Protein AF-0000000084337835 (afdb_homodimer)

Solvent-accessible surface area (backbone atoms only — not comparable to full-atom values): 37682 Å² total; per-residue (Å²): 131,84,61,56,32,33,34,30,38,19,63,34,55,51,20,47,22,39,49,50,42,41,34,82,69,55,32,48,40,36,35,29,20,54,42,83,60,75,61,52,47,58,45,57,61,71,24,48,28,51,38,76,46,34,36,86,54,72,58,23,51,28,17,50,45,11,49,53,50,50,51,50,52,24,66,76,59,71,42,74,66,44,80,52,14,34,36,37,47,15,69,47,71,62,50,41,49,28,38,45,39,36,26,70,75,35,39,90,79,44,66,37,41,68,34,47,43,69,57,42,50,71,60,18,72,28,48,32,72,78,66,44,65,21,25,32,38,31,60,74,20,32,37,36,46,26,75,54,42,54,61,49,48,54,52,40,39,29,74,76,60,62,39,42,75,42,55,59,35,38,72,32,44,76,56,79,59,31,40,26,37,58,93,44,71,50,71,32,71,31,36,36,46,20,45,58,72,52,44,42,43,62,36,38,64,58,46,72,71,41,62,57,41,24,34,42,26,47,37,37,28,29,39,48,31,67,93,74,45,70,46,64,30,30,43,30,41,61,57,38,53,78,68,30,65,27,40,67,72,8,84,49,40,65,62,46,48,54,51,41,58,68,76,37,40,69,44,56,72,43,40,42,31,39,37,38,36,67,46,98,81,31,28,31,38,36,33,38,34,41,43,77,42,84,72,72,77,71,66,44,52,38,67,59,56,49,52,46,52,55,56,44,54,67,52,34,44,77,89,43,84,50,69,40,30,43,36,66,32,54,32,24,27,43,71,75,77,49,69,54,40,75,44,74,81,45,92,56,30,36,36,46,42,30,38,41,94,38,43,70,20,33,25,44,20,49,28,37,52,55,51,53,57,54,71,75,98,131,84,61,56,31,31,37,29,37,18,63,37,54,52,20,47,21,39,48,48,41,42,34,81,69,56,30,48,37,37,34,29,20,56,42,85,58,74,62,54,47,58,43,58,59,72,23,51,31,51,36,76,46,33,36,86,55,72,58,23,51,29,16,50,44,12,49,54,50,49,52,50,52,24,64,76,59,70,43,74,66,43,78,52,13,33,35,38,46,16,69,46,72,62,51,44,49,27,37,45,37,36,26,70,74,35,38,90,78,43,66,38,40,67,33,48,44,70,58,41,50,71,61,19,71,28,48,31,70,78,64,44,66,22,24,32,40,33,60,75,20,31,37,37,46,26,72,54,44,54,60,49,50,54,51,41,39,29,73,76,58,62,37,42,75,41,56,60,36,36,71,30,43,75,56,81,60,29,42,28,39,58,93,44,74,49,71,32,72,31,36,36,44,21,45,58,70,56,45,41,44,63,36,39,65,59,46,71,70,41,64,57,41,25,33,42,26,45,38,37,28,29,39,48,31,67,93,76,45,70,44,63,30,31,42,31,41,60,56,38,52,78,68,31,64,26,40,68,74,9,83,50,40,66,60,46,48,54,52,40,55,67,77,36,40,70,43,54,72,42,40,43,31,40,37,37,37,65,45,96,81,29,28,31,37,36,34,38,35,41,44,76,42,85,72,71,77,70,66,44,52,37,66,58,55,49,52,46,52,55,55,44,55,67,52,33,43,76,90,45,83,49,69,40,30,43,35,66,33,53,32,24,26,44,71,75,78,51,67,54,40,75,46,72,80,47,91,55,30,37,34,47,41,30,39,40,94,37,44,70,20,32,25,44,20,49,28,37,53,55,51,53,58,55,72,74,99

Structure (mmCIF, N/CA/C/O backbone):
data_AF-0000000084337835-model_v1
#
loop_
_entity.id
_entity.type
_entity.pdbx_description
1 polymer 'FAD dependent oxidoreductase domain-containing protein'
#
loop_
_atom_site.group_PDB
_atom_site.id
_atom_site.type_symbol
_atom_site.label_atom_id
_atom_site.label_alt_id
_atom_site.label_comp_id
_atom_site.label_asym_id
_atom_site.label_entity_id
_atom_site.label_seq_id
_atom_site.pdbx_PDB_ins_code
_atom_site.Cartn_x
_atom_site.Cartn_y
_atom_site.Cartn_z
_atom_site.occupancy
_atom_site.B_iso_or_equiv
_atom_site.auth_seq_id
_atom_site.auth_comp_id
_atom_site.auth_asym_id
_atom_site.auth_atom_id
_atom_site.pdbx_PDB_model_num
ATOM 1 N N . MET A 1 1 ? -30 13.992 32.469 1 52.72 1 MET A N 1
ATOM 2 C CA . MET A 1 1 ? -30.25 13.82 31.031 1 52.72 1 MET A CA 1
ATOM 3 C C . MET A 1 1 ? -29.188 12.938 30.391 1 52.72 1 MET A C 1
ATOM 5 O O . MET A 1 1 ? -28.016 13.016 30.75 1 52.72 1 MET A O 1
ATOM 9 N N . SER A 1 2 ? -29.484 11.711 29.719 1 74.75 2 SER A N 1
ATOM 10 C CA . SER A 1 2 ? -28.516 10.75 29.219 1 74.75 2 SER A CA 1
ATOM 11 C C . SER A 1 2 ? -27.531 11.414 28.25 1 74.75 2 SER A C 1
ATOM 13 O O . SER A 1 2 ? -27.906 12.328 27.516 1 74.75 2 SER A O 1
ATOM 15 N N . LYS A 1 3 ? -26.25 11.336 28.406 1 89.69 3 LYS A N 1
ATOM 16 C CA . LYS A 1 3 ? -25.219 11.891 27.547 1 89.69 3 LYS A CA 1
ATOM 17 C C . LYS A 1 3 ? -25.484 11.547 26.078 1 89.69 3 LYS A C 1
ATOM 19 O O . LYS A 1 3 ? -25.828 10.406 25.75 1 89.69 3 LYS A O 1
ATOM 24 N N . PRO A 1 4 ? -25.562 12.633 25.297 1 96.12 4 PRO A N 1
ATOM 25 C CA . PRO A 1 4 ? -25.656 12.289 23.875 1 96.12 4 PRO A CA 1
ATOM 26 C C . PRO A 1 4 ? -24.562 11.336 23.422 1 96.12 4 PRO A C 1
ATOM 28 O O . PRO A 1 4 ? -23.438 11.391 23.938 1 96.12 4 PRO A O 1
ATOM 31 N N . SER A 1 5 ? -24.875 10.414 22.578 1 98.38 5 SER A N 1
ATOM 32 C CA . SER A 1 5 ? -23.922 9.406 22.141 1 98.38 5 SER A CA 1
ATOM 33 C C . SER A 1 5 ? -23.562 9.594 20.656 1 98.38 5 SER A C 1
ATOM 35 O O . SER A 1 5 ? -24.375 10.07 19.875 1 98.38 5 SER A O 1
ATOM 37 N N . ALA A 1 6 ? -22.344 9.258 20.312 1 98.69 6 ALA A N 1
ATOM 38 C CA . ALA A 1 6 ? -21.859 9.359 18.922 1 98.69 6 ALA A CA 1
ATOM 39 C C . ALA A 1 6 ? -20.984 8.164 18.562 1 98.69 6 ALA A C 1
ATOM 41 O O . ALA A 1 6 ? -20.203 7.691 19.391 1 98.69 6 ALA A O 1
ATOM 42 N N . ILE A 1 7 ? -21.109 7.656 17.344 1 98.94 7 ILE A N 1
ATOM 43 C CA . ILE A 1 7 ? -20.234 6.648 16.75 1 98.94 7 ILE A CA 1
ATOM 44 C C . ILE A 1 7 ? -19.406 7.273 15.633 1 98.94 7 ILE A C 1
ATOM 46 O O . ILE A 1 7 ? -19.922 8.055 14.828 1 98.94 7 ILE A O 1
ATOM 50 N N . ILE A 1 8 ? -18.188 7.008 15.664 1 98.94 8 ILE A N 1
ATOM 51 C CA . ILE A 1 8 ? -17.266 7.449 14.617 1 98.94 8 ILE A CA 1
ATOM 52 C C . ILE A 1 8 ? -16.672 6.234 13.922 1 98.94 8 ILE A C 1
ATOM 54 O O . ILE A 1 8 ? -16.172 5.312 14.57 1 98.94 8 ILE A O 1
ATOM 58 N N . ILE A 1 9 ? -16.75 6.227 12.602 1 98.5 9 ILE A N 1
ATOM 59 C CA . ILE A 1 9 ? -16.156 5.164 11.797 1 98.5 9 ILE A CA 1
ATOM 60 C C . ILE A 1 9 ? -14.836 5.652 11.195 1 98.5 9 ILE A C 1
ATOM 62 O O . ILE A 1 9 ? -14.836 6.469 10.266 1 98.5 9 ILE A O 1
ATOM 66 N N . GLY A 1 10 ? -13.727 5.121 11.688 1 98.06 10 GLY A N 1
ATOM 67 C CA . GLY A 1 10 ? -12.383 5.539 11.297 1 98.06 10 GLY A CA 1
ATOM 68 C C . GLY A 1 10 ? -11.594 6.156 12.43 1 98.06 10 GLY A C 1
ATOM 69 O O . GLY A 1 10 ? -12.047 7.121 13.055 1 98.06 10 GLY A O 1
ATOM 70 N N . ALA A 1 11 ? -10.391 5.59 12.633 1 98.44 11 ALA A N 1
ATOM 71 C CA . ALA A 1 11 ? -9.547 6.074 13.719 1 98.44 11 ALA A CA 1
ATOM 72 C C . ALA A 1 11 ? -8.312 6.793 13.18 1 98.44 11 ALA A C 1
ATOM 74 O O . ALA A 1 11 ? -7.242 6.746 13.789 1 98.44 11 ALA A O 1
ATOM 75 N N . GLY A 1 12 ? -8.422 7.391 11.992 1 98.06 12 GLY A N 1
ATOM 76 C CA . GLY A 1 12 ? -7.418 8.336 11.523 1 98.06 12 GLY A CA 1
ATOM 77 C C . GLY A 1 12 ? -7.551 9.703 12.156 1 98.06 12 GLY A C 1
ATOM 78 O O . GLY A 1 12 ? -8.336 9.898 13.086 1 98.06 12 GLY A O 1
ATOM 79 N N . ILE A 1 13 ? -6.82 10.609 11.617 1 98.56 13 ILE A N 1
ATOM 80 C CA . ILE A 1 13 ? -6.699 11.914 12.258 1 98.56 13 ILE A CA 1
ATOM 81 C C . ILE A 1 13 ? -8.047 12.625 12.242 1 98.56 13 ILE A C 1
ATOM 83 O O . ILE A 1 13 ? -8.406 13.32 13.195 1 98.56 13 ILE A O 1
ATOM 87 N N . VAL A 1 14 ? -8.828 12.484 11.195 1 98.62 14 VAL A N 1
ATOM 88 C CA . VAL A 1 14 ? -10.141 13.117 11.125 1 98.62 14 VAL A CA 1
ATOM 89 C C . VAL A 1 14 ? -11.07 12.492 12.164 1 98.62 14 VAL A C 1
ATOM 91 O O . VAL A 1 14 ? -11.797 13.203 12.859 1 98.62 14 VAL A O 1
ATOM 94 N N . GLY A 1 15 ? -11.055 11.148 12.258 1 98.81 15 GLY A N 1
ATOM 95 C CA . GLY A 1 15 ? -11.859 10.477 13.273 1 98.81 15 GLY A CA 1
ATOM 96 C C . GLY A 1 15 ? -11.469 10.852 14.688 1 98.81 15 GLY A C 1
ATOM 97 O O . GLY A 1 15 ? -12.328 11.094 15.531 1 98.81 15 GLY A O 1
ATOM 98 N N . LEU A 1 16 ? -10.211 10.883 14.938 1 98.88 16 LEU A N 1
ATOM 99 C CA . LEU A 1 16 ? -9.719 11.242 16.266 1 98.88 16 LEU A CA 1
ATOM 100 C C . LEU A 1 16 ? -10.078 12.68 16.609 1 98.88 16 LEU A C 1
ATOM 102 O O . LEU A 1 16 ? -10.453 12.977 17.75 1 98.88 16 LEU A O 1
ATOM 106 N N . ALA A 1 17 ? -9.914 13.57 15.625 1 98.94 17 ALA A N 1
ATOM 107 C CA . ALA A 1 17 ? -10.289 14.969 15.82 1 98.94 17 ALA A CA 1
ATOM 108 C C . ALA A 1 17 ? -11.781 15.102 16.125 1 98.94 17 ALA A C 1
ATOM 110 O O . ALA A 1 17 ? -12.172 15.867 17.016 1 98.94 17 ALA A O 1
ATOM 111 N N . THR A 1 18 ? -12.586 14.359 15.422 1 98.88 18 THR A N 1
ATOM 112 C CA . THR A 1 18 ? -14.023 14.352 15.664 1 98.88 18 THR A CA 1
ATOM 113 C C . THR A 1 18 ? -14.328 13.812 17.062 1 98.88 18 THR A C 1
ATOM 115 O O . THR A 1 18 ? -15.133 14.398 17.797 1 98.88 18 THR A O 1
ATOM 118 N N . ALA A 1 19 ? -13.695 12.734 17.375 1 98.88 19 ALA A N 1
ATOM 119 C CA . ALA A 1 19 ? -13.875 12.117 18.688 1 98.88 19 ALA A CA 1
ATOM 120 C C . ALA A 1 19 ? -13.555 13.109 19.812 1 98.88 19 ALA A C 1
ATOM 122 O O . ALA A 1 19 ? -14.312 13.242 20.766 1 98.88 19 ALA A O 1
ATOM 123 N N . ARG A 1 20 ? -12.477 13.812 19.703 1 98.88 20 ARG A N 1
ATOM 124 C CA . ARG A 1 20 ? -12.086 14.781 20.719 1 98.88 20 ARG A CA 1
ATOM 125 C C . ARG A 1 20 ? -13.133 15.891 20.859 1 98.88 20 ARG A C 1
ATOM 127 O O . ARG A 1 20 ? -13.523 16.25 21.969 1 98.88 20 ARG A O 1
ATOM 134 N N . ALA A 1 21 ? -13.484 16.469 19.719 1 98.75 21 ALA A N 1
ATOM 135 C CA . ALA A 1 21 ? -14.43 17.578 19.703 1 98.75 21 ALA A CA 1
ATOM 136 C C . ALA A 1 21 ? -15.742 17.188 20.375 1 98.75 21 ALA A C 1
ATOM 138 O O . ALA A 1 21 ? -16.344 18 21.078 1 98.75 21 ALA A O 1
ATOM 139 N N . LEU A 1 22 ? -16.188 15.969 20.172 1 98.62 22 LEU A N 1
ATOM 140 C CA . LEU A 1 22 ? -17.422 15.477 20.766 1 98.62 22 LEU A CA 1
ATOM 141 C C . LEU A 1 22 ? -17.219 15.188 22.25 1 98.62 22 LEU A C 1
ATOM 143 O O . LEU A 1 22 ? -18.047 15.57 23.078 1 98.62 22 LEU A O 1
ATOM 147 N N . ALA A 1 23 ? -16.141 14.547 22.562 1 98.38 23 ALA A N 1
ATOM 148 C CA . ALA A 1 23 ? -15.883 14.094 23.938 1 98.38 23 ALA A CA 1
ATOM 149 C C . ALA A 1 23 ? -15.797 15.273 24.891 1 98.38 23 ALA A C 1
ATOM 151 O O . ALA A 1 23 ? -16.344 15.227 26 1 98.38 23 ALA A O 1
ATOM 152 N N . ILE A 1 24 ? -15.141 16.344 24.516 1 97.31 24 ILE A N 1
ATOM 153 C CA . ILE A 1 24 ? -14.953 17.484 25.406 1 97.31 24 ILE A CA 1
ATOM 154 C C . ILE A 1 24 ? -16.297 18.188 25.641 1 97.31 24 ILE A C 1
ATOM 156 O O . ILE A 1 24 ? -16.422 19 26.562 1 97.31 24 ILE A O 1
ATOM 160 N N . ARG A 1 25 ? -17.25 17.828 24.891 1 97 25 ARG A N 1
ATOM 161 C CA . ARG A 1 25 ? -18.578 18.422 25.016 1 97 25 ARG A CA 1
ATOM 162 C C . ARG A 1 25 ? -19.547 17.453 25.672 1 97 25 ARG A C 1
ATOM 164 O O . ARG A 1 25 ? -20.766 17.625 25.562 1 97 25 ARG A O 1
ATOM 171 N N . GLY A 1 26 ? -19.078 16.344 26.156 1 96.25 26 GLY A N 1
ATOM 172 C CA . GLY A 1 26 ? -19.844 15.484 27.047 1 96.25 26 GLY A CA 1
ATOM 173 C C . GLY A 1 26 ? -20.484 14.305 26.328 1 96.25 26 GLY A C 1
ATOM 174 O O . GLY A 1 26 ? -21.266 13.562 26.922 1 96.25 26 GLY A O 1
ATOM 175 N N . TYR A 1 27 ? -20.172 14.047 25.047 1 97.75 27 TYR A N 1
ATOM 176 C CA . TYR A 1 27 ? -20.719 12.898 24.328 1 97.75 27 TYR A CA 1
ATOM 177 C C . TYR A 1 27 ? -20.094 11.594 24.828 1 97.75 27 TYR A C 1
ATOM 179 O O . TYR A 1 27 ? -18.922 11.562 25.188 1 97.75 27 TYR A O 1
ATOM 187 N N . GLN A 1 28 ? -20.922 10.594 24.875 1 98.5 28 GLN A N 1
ATOM 188 C CA . GLN A 1 28 ? -20.375 9.242 24.891 1 98.5 28 GLN A CA 1
ATOM 189 C C . GLN A 1 28 ? -19.906 8.82 23.5 1 98.5 28 GLN A C 1
ATOM 191 O O . GLN A 1 28 ? -20.734 8.594 22.609 1 98.5 28 GLN A O 1
ATOM 196 N N . VAL A 1 29 ? -18.609 8.664 23.312 1 98.88 29 VAL A N 1
ATOM 197 C CA . VAL A 1 29 ? -18.062 8.508 21.969 1 98.88 29 VAL A CA 1
ATOM 198 C C . VAL A 1 29 ? -17.5 7.094 21.797 1 98.88 29 VAL A C 1
ATOM 200 O O . VAL A 1 29 ? -16.766 6.609 22.656 1 98.88 29 VAL A O 1
ATOM 203 N N . THR A 1 30 ? -17.891 6.406 20.734 1 98.94 30 THR A N 1
ATOM 204 C CA . THR A 1 30 ? -17.328 5.121 20.312 1 98.94 30 THR A CA 1
ATOM 205 C C . THR A 1 30 ? -16.719 5.227 18.922 1 98.94 30 THR A C 1
ATOM 207 O O . THR A 1 30 ? -17.344 5.754 18 1 98.94 30 THR A O 1
ATOM 210 N N . VAL A 1 31 ? -15.477 4.777 18.75 1 98.94 31 VAL A N 1
ATOM 211 C CA . VAL A 1 31 ? -14.781 4.82 17.469 1 98.94 31 VAL A CA 1
ATOM 212 C C . VAL A 1 31 ? -14.547 3.398 16.969 1 98.94 31 VAL A C 1
ATOM 214 O O . VAL A 1 31 ? -14.086 2.533 17.719 1 98.94 31 VAL A O 1
ATOM 217 N N . PHE A 1 32 ? -14.922 3.139 15.742 1 98.5 32 PHE A N 1
ATOM 218 C CA . PHE A 1 32 ? -14.664 1.851 15.109 1 98.5 32 PHE A CA 1
ATOM 219 C C . PHE A 1 32 ? -13.555 1.973 14.07 1 98.5 32 PHE A C 1
ATOM 221 O O . PHE A 1 32 ? -13.57 2.893 13.25 1 98.5 32 PHE A O 1
ATOM 228 N N . GLU A 1 33 ? -12.609 1.115 14.125 1 97.69 33 GLU A N 1
ATOM 229 C CA . GLU A 1 33 ? -11.531 1.009 13.141 1 97.69 33 GLU A CA 1
ATOM 230 C C . GLU A 1 33 ? -11.352 -0.432 12.672 1 97.69 33 GLU A C 1
ATOM 232 O O . GLU A 1 33 ? -11.359 -1.361 13.484 1 97.69 33 GLU A O 1
ATOM 237 N N . ARG A 1 34 ? -11.195 -0.573 11.359 1 94.75 34 ARG A N 1
ATOM 238 C CA . ARG A 1 34 ? -11.172 -1.908 10.773 1 94.75 34 ARG A CA 1
ATOM 239 C C . ARG A 1 34 ? -9.875 -2.637 11.125 1 94.75 34 ARG A C 1
ATOM 241 O O . ARG A 1 34 ? -9.844 -3.867 11.164 1 94.75 34 ARG A O 1
ATOM 248 N N . ASN A 1 35 ? -8.773 -1.941 11.414 1 95.5 35 ASN A N 1
ATOM 249 C CA . ASN A 1 35 ? -7.484 -2.529 11.75 1 95.5 35 ASN A CA 1
ATOM 250 C C . ASN A 1 35 ? -7.18 -2.395 13.242 1 95.5 35 ASN A C 1
ATOM 252 O O . ASN A 1 35 ? -7.879 -1.685 13.961 1 95.5 35 ASN A O 1
ATOM 256 N N . GLU A 1 36 ? -6.125 -3.059 13.672 1 96.31 36 GLU A N 1
ATOM 257 C CA . GLU A 1 36 ? -5.754 -3.027 15.086 1 96.31 36 GLU A CA 1
ATOM 258 C C . GLU A 1 36 ? -5.066 -1.715 15.445 1 96.31 36 GLU A C 1
ATOM 260 O O . GLU A 1 36 ? -4.805 -1.446 16.625 1 96.31 36 GLU A O 1
ATOM 265 N N . ARG A 1 37 ? -4.781 -0.88 14.406 1 96.88 37 ARG A N 1
ATOM 266 C CA . ARG A 1 37 ? -4.164 0.44 14.5 1 96.88 37 ARG A CA 1
ATOM 267 C C . ARG A 1 37 ? -4.359 1.228 13.211 1 96.88 37 ARG A C 1
ATOM 269 O O . ARG A 1 37 ? -4.77 0.667 12.188 1 96.88 37 ARG A O 1
ATOM 276 N N . ALA A 1 38 ? -4.125 2.508 13.266 1 96.31 38 ALA A N 1
ATOM 277 C CA . ALA A 1 38 ? -4.152 3.311 12.039 1 96.31 38 ALA A CA 1
ATOM 278 C C . ALA A 1 38 ? -3.031 2.902 11.094 1 96.31 38 ALA A C 1
ATOM 280 O O . ALA A 1 38 ? -1.868 2.82 11.492 1 96.31 38 ALA A O 1
ATOM 281 N N . VAL A 1 39 ? -3.383 2.648 9.891 1 97 39 VAL A N 1
ATOM 282 C CA . VAL A 1 39 ? -2.354 2.287 8.914 1 97 39 VAL A CA 1
ATOM 283 C C . VAL A 1 39 ? -2.572 3.061 7.617 1 97 39 VAL A C 1
ATOM 285 O O . VAL A 1 39 ? -1.86 2.85 6.633 1 97 39 VAL A O 1
ATOM 288 N N . GLY A 1 40 ? -3.553 3.963 7.578 1 96.62 40 GLY A N 1
ATOM 289 C CA . GLY A 1 40 ? -3.883 4.738 6.391 1 96.62 40 GLY A CA 1
ATOM 290 C C . GLY A 1 40 ? -3.088 6.023 6.277 1 96.62 40 GLY A C 1
ATOM 291 O O . GLY A 1 40 ? -1.922 6.078 6.68 1 96.62 40 GLY A O 1
ATOM 292 N N . ALA A 1 41 ? -3.703 7 5.695 1 97.31 41 ALA A N 1
ATOM 293 C CA . ALA A 1 41 ? -3.031 8.25 5.336 1 97.31 41 ALA A CA 1
ATOM 294 C C . ALA A 1 41 ? -2.447 8.93 6.566 1 97.31 41 ALA A C 1
ATOM 296 O O . ALA A 1 41 ? -1.394 9.57 6.492 1 97.31 41 ALA A O 1
ATOM 297 N N . SER A 1 42 ? -3.031 8.742 7.691 1 97.94 42 SER A N 1
ATOM 298 C CA . SER A 1 42 ? -2.705 9.523 8.883 1 97.94 42 SER A CA 1
ATOM 299 C C . SER A 1 42 ? -1.311 9.18 9.398 1 97.94 42 SER A C 1
ATOM 301 O O . SER A 1 42 ? -0.696 9.977 10.117 1 97.94 42 SER A O 1
ATOM 303 N N . ILE A 1 43 ? -0.738 8.016 9.086 1 98 43 ILE A N 1
ATOM 304 C CA . ILE A 1 43 ? 0.59 7.664 9.57 1 98 43 ILE A CA 1
ATOM 305 C C . ILE A 1 43 ? 1.585 7.672 8.414 1 98 43 ILE A C 1
ATOM 307 O O . ILE A 1 43 ? 2.736 7.258 8.57 1 98 43 ILE A O 1
ATOM 311 N N . ARG A 1 44 ? 1.157 8.109 7.227 1 97.75 44 ARG A N 1
ATOM 312 C CA . ARG A 1 44 ? 1.978 8.008 6.023 1 97.75 44 ARG A CA 1
ATOM 313 C C . ARG A 1 44 ? 2.402 9.383 5.527 1 97.75 44 ARG A C 1
ATOM 315 O O . ARG A 1 44 ? 2.668 9.562 4.336 1 97.75 44 ARG A O 1
ATOM 322 N N . ASN A 1 45 ? 2.406 10.336 6.391 1 96.81 45 ASN A N 1
ATOM 323 C CA . ASN A 1 45 ? 2.744 11.711 6.047 1 96.81 45 ASN A CA 1
ATOM 324 C C . ASN A 1 45 ? 3.986 12.188 6.797 1 96.81 45 ASN A C 1
ATOM 326 O O . ASN A 1 45 ? 4.676 11.391 7.438 1 96.81 45 ASN A O 1
ATOM 330 N N . PHE A 1 46 ? 4.309 13.523 6.738 1 95.06 46 PHE A N 1
ATOM 331 C CA . PHE A 1 46 ? 5.512 14.133 7.301 1 95.06 46 PHE A CA 1
ATOM 332 C C . PHE A 1 46 ? 5.391 14.273 8.812 1 95.06 46 PHE A C 1
ATOM 334 O O . PHE A 1 46 ? 6.387 14.484 9.5 1 95.06 46 PHE A O 1
ATOM 341 N N . GLY A 1 47 ? 4.191 14.242 9.258 1 96.81 47 GLY A N 1
ATOM 342 C CA . GLY A 1 47 ? 3.941 14.648 10.633 1 96.81 47 GLY A CA 1
ATOM 343 C C . GLY A 1 47 ? 3.971 16.156 10.828 1 96.81 47 GLY A C 1
ATOM 344 O O . GLY A 1 47 ? 4.102 16.641 11.953 1 96.81 47 GLY A O 1
ATOM 345 N N . MET A 1 48 ? 3.814 16.875 9.727 1 97.81 48 MET A N 1
ATOM 346 C CA . MET A 1 48 ? 3.91 18.328 9.789 1 97.81 48 MET A CA 1
ATOM 347 C C . MET A 1 48 ? 2.543 18.953 10.031 1 97.81 48 MET A C 1
ATOM 349 O O . MET A 1 48 ? 1.557 18.562 9.398 1 97.81 48 MET A O 1
ATOM 353 N N . VAL A 1 49 ? 2.445 19.766 10.992 1 98.44 49 VAL A N 1
ATOM 354 C CA . VAL A 1 49 ? 1.417 20.797 11.062 1 98.44 49 VAL A CA 1
ATOM 355 C C . VAL A 1 49 ? 1.9 22.062 10.344 1 98.44 49 VAL A C 1
ATOM 357 O O . VAL A 1 49 ? 2.854 22.703 10.781 1 98.44 49 VAL A O 1
ATOM 360 N N . TRP A 1 50 ? 1.24 22.422 9.328 1 97.75 50 TRP A N 1
ATOM 361 C CA . TRP A 1 50 ? 1.827 23.25 8.281 1 97.75 50 TRP A CA 1
ATOM 362 C C . TRP A 1 50 ? 0.961 24.484 8.008 1 97.75 50 TRP A C 1
ATOM 364 O O . TRP A 1 50 ? 0.459 24.656 6.891 1 97.75 50 TRP A O 1
ATOM 374 N N . PRO A 1 51 ? 0.891 25.438 8.898 1 98.19 51 PRO A N 1
ATOM 375 C CA . PRO A 1 51 ? 0.059 26.625 8.695 1 98.19 51 PRO A CA 1
ATOM 376 C C . PRO A 1 51 ? 0.539 27.484 7.531 1 98.19 51 PRO A C 1
ATOM 378 O O . PRO A 1 51 ? -0.271 28.141 6.867 1 98.19 51 PRO A O 1
ATOM 381 N N . ILE A 1 52 ? 1.837 27.531 7.234 1 97.38 52 ILE A N 1
ATOM 382 C CA . ILE A 1 52 ? 2.389 28.406 6.215 1 97.38 52 ILE A CA 1
ATOM 383 C C . ILE A 1 52 ? 1.767 28.094 4.859 1 97.38 52 ILE A C 1
ATOM 385 O O . ILE A 1 52 ? 1.658 28.969 3.996 1 97.38 52 ILE A O 1
ATOM 389 N N . GLY A 1 53 ? 1.371 26.875 4.695 1 96.19 53 GLY A N 1
ATOM 390 C CA . GLY A 1 53 ? 0.799 26.453 3.422 1 96.19 53 GLY A CA 1
ATOM 391 C C . GLY A 1 53 ? -0.631 26.922 3.23 1 96.19 53 GLY A C 1
ATOM 392 O O . GLY A 1 53 ? -1.198 26.781 2.146 1 96.19 53 GLY A O 1
ATOM 393 N N . GLN A 1 54 ? -1.229 27.516 4.25 1 97 54 GLN A N 1
ATOM 394 C CA . GLN A 1 54 ? -2.619 27.953 4.203 1 97 54 GLN A CA 1
ATOM 395 C C . GLN A 1 54 ? -2.715 29.453 3.975 1 97 54 GLN A C 1
ATOM 397 O O . GLN A 1 54 ? -1.93 30.219 4.531 1 97 54 GLN A O 1
ATOM 402 N N . PRO A 1 55 ? -3.658 29.906 3.135 1 96.19 55 PRO A N 1
ATOM 403 C CA . PRO A 1 55 ? -3.852 31.359 2.973 1 96.19 55 PRO A CA 1
ATOM 404 C C . PRO A 1 55 ? -4.301 32.031 4.262 1 96.19 55 PRO A C 1
ATOM 406 O O . PRO A 1 55 ? -5.082 31.469 5.027 1 96.19 55 PRO A O 1
ATOM 409 N N . THR A 1 56 ? -3.768 33.281 4.402 1 96 56 THR A N 1
ATOM 410 C CA . THR A 1 56 ? -4.23 34.094 5.527 1 96 56 THR A CA 1
ATOM 411 C C . THR A 1 56 ? -5.75 34.219 5.5 1 96 56 THR A C 1
ATOM 413 O O . THR A 1 56 ? -6.344 34.406 4.438 1 96 56 THR A O 1
ATOM 416 N N . GLY A 1 57 ? -6.367 34.156 6.664 1 96.31 57 GLY A N 1
ATOM 417 C CA . GLY A 1 57 ? -7.816 34.125 6.773 1 96.31 57 GLY A CA 1
ATOM 418 C C . GLY A 1 57 ? -8.328 32.875 7.453 1 96.31 57 GLY A C 1
ATOM 419 O O . GLY A 1 57 ? -7.695 32.344 8.383 1 96.31 57 GLY A O 1
ATOM 420 N N . PRO A 1 58 ? -9.5 32.406 7.098 1 96.56 58 PRO A N 1
ATOM 421 C CA . PRO A 1 58 ? -10.18 31.312 7.797 1 96.56 58 PRO A CA 1
ATOM 422 C C . PRO A 1 58 ? -9.352 30.016 7.828 1 96.56 58 PRO A C 1
ATOM 424 O O . PRO A 1 58 ? -9.336 29.312 8.844 1 96.56 58 PRO A O 1
ATOM 427 N N . LEU A 1 59 ? -8.68 29.75 6.734 1 97.06 59 LEU A N 1
ATOM 428 C CA . LEU A 1 59 ? -7.93 28.5 6.684 1 97.06 59 LEU A CA 1
ATOM 429 C C . LEU A 1 59 ? -6.688 28.578 7.562 1 97.06 59 LEU A C 1
ATOM 431 O O . LEU A 1 59 ? -6.32 27.594 8.211 1 97.06 59 LEU A O 1
ATOM 435 N N . PHE A 1 60 ? -6.051 29.719 7.539 1 97.88 60 PHE A N 1
ATOM 436 C CA . PHE A 1 60 ? -4.93 29.922 8.453 1 97.88 60 PHE A CA 1
ATOM 437 C C . PHE A 1 60 ? -5.395 29.844 9.898 1 97.88 60 PHE A C 1
ATOM 439 O O . PHE A 1 60 ? -4.75 29.203 10.734 1 97.88 60 PHE A O 1
ATOM 446 N N . ASP A 1 61 ? -6.5 30.469 10.203 1 98.25 61 ASP A N 1
ATOM 447 C CA . ASP A 1 61 ? -7.059 30.438 11.555 1 98.25 61 ASP A CA 1
ATOM 448 C C . ASP A 1 61 ? -7.371 29 11.984 1 98.25 61 ASP A C 1
ATOM 450 O O . ASP A 1 61 ? -7.105 28.625 13.125 1 98.25 61 ASP A O 1
ATOM 454 N N . ARG A 1 62 ? -7.883 28.234 11.117 1 98.31 62 ARG A N 1
ATOM 455 C CA . ARG A 1 62 ? -8.18 26.828 11.391 1 98.31 62 ARG A CA 1
ATOM 456 C C . ARG A 1 62 ? -6.902 26.031 11.648 1 98.31 62 ARG A C 1
ATOM 458 O O . ARG A 1 62 ? -6.855 25.188 12.539 1 98.31 62 ARG A O 1
ATOM 465 N N . ALA A 1 63 ? -5.93 26.297 10.805 1 98.56 63 ALA A N 1
ATOM 466 C CA . ALA A 1 63 ? -4.641 25.641 10.992 1 98.56 63 ALA A CA 1
ATOM 467 C C . ALA A 1 63 ? -4.047 25.969 12.359 1 98.56 63 ALA A C 1
ATOM 469 O O . ALA A 1 63 ? -3.533 25.078 13.047 1 98.56 63 ALA A O 1
ATOM 470 N N . MET A 1 64 ? -4.168 27.219 12.711 1 98.69 64 MET A N 1
ATOM 471 C CA . MET A 1 64 ? -3.629 27.641 14 1 98.69 64 MET A CA 1
ATOM 472 C C . MET A 1 64 ? -4.426 27.031 15.148 1 98.69 64 MET A C 1
ATOM 474 O O . MET A 1 64 ? -3.865 26.703 16.188 1 98.69 64 MET A O 1
ATOM 478 N N . LEU A 1 65 ? -5.703 26.922 14.938 1 98.75 65 LEU A N 1
ATOM 479 C CA . LEU A 1 65 ? -6.516 26.219 15.922 1 98.75 65 LEU A CA 1
ATOM 480 C C . LEU A 1 65 ? -6.09 24.75 16.031 1 98.75 65 LEU A C 1
ATOM 482 O O . LEU A 1 65 ? -5.941 24.234 17.141 1 98.75 65 LEU A O 1
ATOM 486 N N . SER A 1 66 ? -5.906 24.125 14.961 1 98.81 66 SER A N 1
ATOM 487 C CA . SER A 1 66 ? -5.422 22.75 14.945 1 98.81 66 SER A CA 1
ATOM 488 C C . SER A 1 66 ? -4.09 22.625 15.68 1 98.81 66 SER A C 1
ATOM 490 O O . SER A 1 66 ? -3.896 21.719 16.484 1 98.81 66 SER A O 1
ATOM 492 N N . ARG A 1 67 ? -3.213 23.547 15.367 1 98.75 67 ARG A N 1
ATOM 493 C CA . ARG A 1 67 ? -1.906 23.562 16.016 1 98.75 67 ARG A CA 1
ATOM 494 C C . ARG A 1 67 ? -2.049 23.672 17.531 1 98.75 67 ARG A C 1
ATOM 496 O O . ARG A 1 67 ? -1.365 22.953 18.266 1 98.75 67 ARG A O 1
ATOM 503 N N . SER A 1 68 ? -2.877 24.531 17.969 1 98.81 68 SER A N 1
ATOM 504 C CA . SER A 1 68 ? -3.082 24.719 19.406 1 98.81 68 SER A CA 1
ATOM 505 C C . SER A 1 68 ? -3.623 23.453 20.047 1 98.81 68 SER A C 1
ATOM 507 O O . SER A 1 68 ? -3.223 23.094 21.156 1 98.81 68 SER A O 1
ATOM 509 N N . ILE A 1 69 ? -4.496 22.766 19.422 1 98.88 69 ILE A N 1
ATOM 510 C CA . ILE A 1 69 ? -5.062 21.531 19.938 1 98.88 69 ILE A CA 1
ATOM 511 C C . ILE A 1 69 ? -3.994 20.438 19.953 1 98.88 69 ILE A C 1
ATOM 513 O O . ILE A 1 69 ? -3.865 19.703 20.938 1 98.88 69 ILE A O 1
ATOM 517 N N . TRP A 1 70 ? -3.24 20.328 18.875 1 98.88 70 TRP A N 1
ATOM 518 C CA . TRP A 1 70 ? -2.115 19.391 18.875 1 98.88 70 TRP A CA 1
ATOM 519 C C . TRP A 1 70 ? -1.214 19.625 20.078 1 98.88 70 TRP A C 1
ATOM 521 O O . TRP A 1 70 ? -0.87 18.672 20.797 1 98.88 70 TRP A O 1
ATOM 531 N N . LYS A 1 71 ? -0.858 20.859 20.281 1 98.62 71 LYS A N 1
ATOM 532 C CA . LYS A 1 71 ? 0.047 21.203 21.391 1 98.62 71 LYS A CA 1
ATOM 533 C C . LYS A 1 71 ? -0.537 20.781 22.734 1 98.62 71 LYS A C 1
ATOM 535 O O . LYS A 1 71 ? 0.167 20.203 23.562 1 98.62 71 LYS A O 1
ATOM 540 N N . GLN A 1 72 ? -1.764 21.062 22.859 1 98.69 72 GLN A N 1
ATOM 541 C CA . GLN A 1 72 ? -2.434 20.703 24.109 1 98.69 72 GLN A CA 1
ATOM 542 C C . GLN A 1 72 ? -2.439 19.188 24.312 1 98.69 72 GLN A C 1
ATOM 544 O O . GLN A 1 72 ? -2.084 18.688 25.375 1 98.69 72 GLN A O 1
ATOM 549 N N . VAL A 1 73 ? -2.863 18.453 23.297 1 98.75 73 VAL A N 1
ATOM 550 C CA . VAL A 1 73 ? -2.951 17 23.375 1 98.75 73 VAL A CA 1
ATOM 551 C C . VAL A 1 73 ? -1.563 16.406 23.609 1 98.75 73 VAL A C 1
ATOM 553 O O . VAL A 1 73 ? -1.395 15.523 24.453 1 98.75 73 VAL A O 1
ATOM 556 N N . CYS A 1 74 ? -0.595 16.906 22.859 1 98.75 74 CYS A N 1
ATOM 557 C CA . CYS A 1 74 ? 0.768 16.406 23 1 98.75 74 CYS A CA 1
ATOM 558 C C . CYS A 1 74 ? 1.291 16.625 24.406 1 98.75 74 CYS A C 1
ATOM 560 O O . CYS A 1 74 ? 1.878 15.727 25.016 1 98.75 74 CYS A O 1
ATOM 562 N N . ALA A 1 75 ? 1.058 17.812 24.922 1 98.38 75 ALA A N 1
ATOM 563 C CA . ALA A 1 75 ? 1.522 18.156 26.266 1 98.38 75 ALA A CA 1
ATOM 564 C C . ALA A 1 75 ? 0.864 17.25 27.312 1 98.38 75 ALA A C 1
ATOM 566 O O . ALA A 1 75 ? 1.542 16.703 28.188 1 98.38 75 ALA A O 1
ATOM 567 N N . GLU A 1 76 ? -0.405 17.062 27.203 1 98.5 76 GLU A N 1
ATOM 568 C CA . GLU A 1 76 ? -1.157 16.312 28.203 1 98.5 76 GLU A CA 1
ATOM 569 C C . GLU A 1 76 ? -0.848 14.82 28.109 1 98.5 76 GLU A C 1
ATOM 571 O O . GLU A 1 76 ? -0.844 14.117 29.125 1 98.5 76 GLU A O 1
ATOM 576 N N . ALA A 1 77 ? -0.573 14.352 26.922 1 98.31 77 ALA A N 1
ATOM 577 C CA . ALA A 1 77 ? -0.436 12.906 26.719 1 98.31 77 ALA A CA 1
ATOM 578 C C . ALA A 1 77 ? 1.033 12.5 26.656 1 98.31 77 ALA A C 1
ATOM 580 O O . ALA A 1 77 ? 1.351 11.312 26.562 1 98.31 77 ALA A O 1
ATOM 581 N N . GLY A 1 78 ? 1.931 13.422 26.703 1 98.31 78 GLY A N 1
ATOM 582 C CA . GLY A 1 78 ? 3.348 13.117 26.594 1 98.31 78 GLY A CA 1
ATOM 583 C C . GLY A 1 78 ? 3.754 12.664 25.203 1 98.31 78 GLY A C 1
ATOM 584 O O . GLY A 1 78 ? 4.613 11.797 25.047 1 98.31 78 GLY A O 1
ATOM 585 N N . ILE A 1 79 ? 3.084 13.18 24.203 1 98.62 79 ILE A N 1
ATOM 586 C CA . ILE A 1 79 ? 3.416 12.883 22.812 1 98.62 79 ILE A CA 1
ATOM 587 C C . ILE A 1 79 ? 4.516 13.828 22.344 1 98.62 79 ILE A C 1
ATOM 589 O O . ILE A 1 79 ? 4.418 15.047 22.516 1 98.62 79 ILE A O 1
ATOM 593 N N . TRP A 1 80 ? 5.531 13.227 21.75 1 98.62 80 TRP A N 1
ATOM 594 C CA . TRP A 1 80 ? 6.621 14.055 21.25 1 98.62 80 TRP A CA 1
ATOM 595 C C . TRP A 1 80 ? 6.129 15.016 20.172 1 98.62 80 TRP A C 1
ATOM 597 O O . TRP A 1 80 ? 5.355 14.625 19.297 1 98.62 80 TRP A O 1
ATOM 607 N N . HIS A 1 81 ? 6.492 16.203 20.234 1 98.5 81 HIS A N 1
ATOM 608 C CA . HIS A 1 81 ? 6.289 17.219 19.203 1 98.5 81 HIS A CA 1
ATOM 609 C C . HIS A 1 81 ? 7.402 18.266 19.234 1 98.5 81 HIS A C 1
ATOM 611 O O . HIS A 1 81 ? 8.102 18.406 20.234 1 98.5 81 HIS A O 1
ATOM 617 N N . ASP A 1 82 ? 7.637 18.906 18.141 1 98.12 82 ASP A N 1
ATOM 618 C CA . ASP A 1 82 ? 8.719 19.875 18.016 1 98.12 82 ASP A CA 1
ATOM 619 C C . ASP A 1 82 ? 8.258 21.125 17.281 1 98.12 82 ASP A C 1
ATOM 621 O O . ASP A 1 82 ? 7.863 21.062 16.109 1 98.12 82 ASP A O 1
ATOM 625 N N . GLU A 1 83 ? 8.227 22.25 18 1 97.88 83 GLU A N 1
ATOM 626 C CA . GLU A 1 83 ? 7.836 23.531 17.438 1 97.88 83 GLU A CA 1
ATOM 627 C C . GLU A 1 83 ? 9.031 24.25 16.797 1 97.88 83 GLU A C 1
ATOM 629 O O . GLU A 1 83 ? 9.438 25.312 17.266 1 97.88 83 GLU A O 1
ATOM 634 N N . VAL A 1 84 ? 9.453 23.75 15.68 1 97.25 84 VAL A N 1
ATOM 635 C CA . VAL A 1 84 ? 10.758 24.141 15.156 1 97.25 84 VAL A CA 1
ATOM 636 C C . VAL A 1 84 ? 10.57 25.109 13.984 1 97.25 84 VAL A C 1
ATOM 638 O O . VAL A 1 84 ? 11.547 25.672 13.477 1 97.25 84 VAL A O 1
ATOM 641 N N . GLY A 1 85 ? 9.328 25.344 13.539 1 98.44 85 GLY A N 1
ATOM 642 C CA . GLY A 1 85 ? 9.109 26.203 12.391 1 98.44 85 GLY A CA 1
ATOM 643 C C . GLY A 1 85 ? 9.547 25.594 11.078 1 98.44 85 GLY A C 1
ATOM 644 O O . GLY A 1 85 ? 9.648 24.359 10.969 1 98.44 85 GLY A O 1
ATOM 645 N N . SER A 1 86 ? 9.656 26.422 10.016 1 98.69 86 SER A N 1
ATOM 646 C CA . SER A 1 86 ? 10.047 25.953 8.688 1 98.69 86 SER A CA 1
ATOM 647 C C . SER A 1 86 ? 10.852 27.016 7.941 1 98.69 86 SER A C 1
ATOM 649 O O . SER A 1 86 ? 10.828 28.188 8.305 1 98.69 86 SER A O 1
ATOM 651 N N . LEU A 1 87 ? 11.625 26.562 7.012 1 98.81 87 LEU A N 1
ATOM 652 C CA . LEU A 1 87 ? 12.391 27.406 6.102 1 98.81 87 LEU A CA 1
ATOM 653 C C . LEU A 1 87 ? 12.109 27.031 4.648 1 98.81 87 LEU A C 1
ATOM 655 O O . LEU A 1 87 ? 12.18 25.859 4.277 1 98.81 87 LEU A O 1
ATOM 659 N N . HIS A 1 88 ? 11.703 28 3.852 1 98.69 88 HIS A N 1
ATOM 660 C CA . HIS A 1 88 ? 11.758 27.875 2.398 1 98.69 88 HIS A CA 1
ATOM 661 C C . HIS A 1 88 ? 13.023 28.531 1.843 1 98.69 88 HIS A C 1
ATOM 663 O O . HIS A 1 88 ? 13.242 29.734 2.041 1 98.69 88 HIS A O 1
ATOM 669 N N . MET A 1 89 ? 13.773 27.797 1.084 1 98.56 89 MET A N 1
ATOM 670 C CA . MET A 1 89 ? 15.055 28.312 0.621 1 98.56 89 MET A CA 1
ATOM 671 C C . MET A 1 89 ? 14.938 28.906 -0.784 1 98.56 89 MET A C 1
ATOM 673 O O . MET A 1 89 ? 14.234 28.344 -1.631 1 98.56 89 MET A O 1
ATOM 677 N N . ALA A 1 90 ? 15.672 29.969 -1.014 1 98.69 90 ALA A N 1
ATOM 678 C CA . ALA A 1 90 ? 15.75 30.578 -2.34 1 98.69 90 ALA A CA 1
ATOM 679 C C . ALA A 1 90 ? 17.172 30.5 -2.895 1 98.69 90 ALA A C 1
ATOM 681 O O . ALA A 1 90 ? 18.125 30.875 -2.219 1 98.69 90 ALA A O 1
ATOM 682 N N . TYR A 1 91 ? 17.266 30.031 -4.109 1 98.56 91 TYR A N 1
ATOM 683 C CA . TYR A 1 91 ? 18.547 30 -4.809 1 98.56 91 TYR A CA 1
ATOM 684 C C . TYR A 1 91 ? 18.484 30.812 -6.098 1 98.56 91 TYR A C 1
ATOM 686 O O . TYR A 1 91 ? 19.484 30.875 -6.832 1 98.56 91 TYR A O 1
ATOM 694 N N . HIS A 1 92 ? 17.406 31.375 -6.391 1 98.44 92 HIS A N 1
ATOM 695 C CA . HIS A 1 92 ? 17.188 32.25 -7.523 1 98.44 92 HIS A CA 1
ATOM 696 C C . HIS A 1 92 ? 16.516 33.562 -7.086 1 98.44 92 HIS A C 1
ATOM 698 O O . HIS A 1 92 ? 15.773 33.562 -6.098 1 98.44 92 HIS A O 1
ATOM 704 N N . ASP A 1 93 ? 16.688 34.594 -7.902 1 98.44 93 ASP A N 1
ATOM 705 C CA . ASP A 1 93 ? 16.172 35.906 -7.543 1 98.44 93 ASP A CA 1
ATOM 706 C C . ASP A 1 93 ? 14.648 35.938 -7.535 1 98.44 93 ASP A C 1
ATOM 708 O O . ASP A 1 93 ? 14.023 36.594 -6.707 1 98.44 93 ASP A O 1
ATOM 712 N N . ASP A 1 94 ? 14.047 35.25 -8.422 1 98.56 94 ASP A N 1
ATOM 713 C CA . ASP A 1 94 ? 12.586 35.281 -8.492 1 98.56 94 ASP A CA 1
ATOM 714 C C . ASP A 1 94 ? 11.977 34.469 -7.344 1 98.56 94 ASP A C 1
ATOM 716 O O . ASP A 1 94 ? 10.875 34.781 -6.887 1 98.56 94 ASP A O 1
ATOM 720 N N . GLU A 1 95 ? 12.648 33.438 -6.84 1 98.69 95 GLU A N 1
ATOM 721 C CA . GLU A 1 95 ? 12.219 32.75 -5.625 1 98.69 95 GLU A CA 1
ATOM 722 C C . GLU A 1 95 ? 12.25 33.688 -4.422 1 98.69 95 GLU A C 1
ATOM 724 O O . GLU A 1 95 ? 11.281 33.75 -3.662 1 98.69 95 GLU A O 1
ATOM 729 N N . LEU A 1 96 ? 13.367 34.344 -4.297 1 98.75 96 LEU A N 1
ATOM 730 C CA . LEU A 1 96 ? 13.523 35.312 -3.193 1 98.75 96 LEU A CA 1
ATOM 731 C C . LEU A 1 96 ? 12.461 36.406 -3.266 1 98.75 96 LEU A C 1
ATOM 733 O O . LEU A 1 96 ? 11.945 36.844 -2.236 1 98.75 96 LEU A O 1
ATOM 737 N N . GLN A 1 97 ? 12.172 36.844 -4.477 1 98.69 97 GLN A N 1
ATOM 738 C CA . GLN A 1 97 ? 11.156 37.875 -4.664 1 98.69 97 GLN A CA 1
ATOM 739 C C . GLN A 1 97 ? 9.789 37.406 -4.184 1 98.69 97 GLN A C 1
ATOM 741 O O . GLN A 1 97 ? 9.078 38.156 -3.498 1 98.69 97 GLN A O 1
ATOM 746 N N . VAL A 1 98 ? 9.414 36.188 -4.512 1 98.69 98 VAL A N 1
ATOM 747 C CA . VAL A 1 98 ? 8.148 35.625 -4.07 1 98.69 98 VAL A CA 1
ATOM 748 C C . VAL A 1 98 ? 8.117 35.531 -2.547 1 98.69 98 VAL A C 1
ATOM 750 O O . VAL A 1 98 ? 7.117 35.906 -1.921 1 98.69 98 VAL A O 1
ATOM 753 N N . MET A 1 99 ? 9.219 35.156 -1.946 1 98.62 99 MET A N 1
ATOM 754 C CA . MET A 1 99 ? 9.312 35.031 -0.494 1 98.62 99 MET A CA 1
ATOM 755 C C . MET A 1 99 ? 9.195 36.406 0.174 1 98.62 99 MET A C 1
ATOM 757 O O . MET A 1 99 ? 8.539 36.531 1.208 1 98.62 99 MET A O 1
ATOM 761 N N . ALA A 1 100 ? 9.82 37.375 -0.448 1 98.62 100 ALA A N 1
ATOM 762 C CA . ALA A 1 100 ? 9.742 38.75 0.077 1 98.62 100 ALA A CA 1
ATOM 763 C C . ALA A 1 100 ? 8.312 39.25 0.039 1 98.62 100 ALA A C 1
ATOM 765 O O . ALA A 1 100 ? 7.84 39.875 1 1 98.62 100 ALA A O 1
ATOM 766 N N . GLU A 1 101 ? 7.684 39.062 -1.044 1 98.56 101 GLU A N 1
ATOM 767 C CA . GLU A 1 101 ? 6.297 39.5 -1.203 1 98.56 101 GLU A CA 1
ATOM 768 C C . GLU A 1 101 ? 5.379 38.781 -0.221 1 98.56 101 GLU A C 1
ATOM 770 O O . GLU A 1 101 ? 4.461 39.375 0.339 1 98.56 101 GLU A O 1
ATOM 775 N N . TYR A 1 102 ? 5.594 37.469 -0.036 1 98.06 102 TYR A N 1
ATOM 776 C CA . TYR A 1 102 ? 4.848 36.719 0.968 1 98.06 102 TYR A CA 1
ATOM 777 C C . TYR A 1 102 ? 5.02 37.344 2.352 1 98.06 102 TYR A C 1
ATOM 779 O O . TYR A 1 102 ? 4.039 37.562 3.068 1 98.06 102 TYR A O 1
ATOM 787 N N . ALA A 1 103 ? 6.262 37.562 2.746 1 98.06 103 ALA A N 1
ATOM 788 C CA . ALA A 1 103 ? 6.559 38.125 4.059 1 98.06 103 ALA A CA 1
ATOM 789 C C . ALA A 1 103 ? 5.902 39.469 4.234 1 98.06 103 ALA A C 1
ATOM 791 O O . ALA A 1 103 ? 5.309 39.75 5.277 1 98.06 103 ALA A O 1
ATOM 792 N N . ASP A 1 104 ? 5.988 40.281 3.203 1 97.56 104 ASP A N 1
ATOM 793 C CA . ASP A 1 104 ? 5.418 41.625 3.262 1 97.56 104 ASP A CA 1
ATOM 794 C C . ASP A 1 104 ? 3.908 41.562 3.477 1 97.56 104 ASP A C 1
ATOM 796 O O . ASP A 1 104 ? 3.355 42.375 4.242 1 97.56 104 ASP A O 1
ATOM 800 N N . ALA A 1 105 ? 3.346 40.656 2.799 1 96.56 105 ALA A N 1
ATOM 801 C CA . ALA A 1 105 ? 1.891 40.562 2.846 1 96.56 105 ALA A CA 1
ATOM 802 C C . ALA A 1 105 ? 1.426 39.969 4.172 1 96.56 105 ALA A C 1
ATOM 804 O O . ALA A 1 105 ? 0.312 40.25 4.625 1 96.56 105 ALA A O 1
ATOM 805 N N . ASN A 1 106 ? 2.299 39.156 4.859 1 96.75 106 ASN A N 1
ATOM 806 C CA . ASN A 1 106 ? 1.771 38.281 5.914 1 96.75 106 ASN A CA 1
ATOM 807 C C . ASN A 1 106 ? 2.445 38.562 7.254 1 96.75 106 ASN A C 1
ATOM 809 O O . ASN A 1 106 ? 1.94 38.156 8.305 1 96.75 106 ASN A O 1
ATOM 813 N N . GLN A 1 107 ? 3.555 39.281 7.285 1 95.06 107 GLN A N 1
ATOM 814 C CA . GLN A 1 107 ? 4.371 39.344 8.492 1 95.06 107 GLN A CA 1
ATOM 815 C C . GLN A 1 107 ? 3.625 40.062 9.609 1 95.06 107 GLN A C 1
ATOM 817 O O . GLN A 1 107 ? 3.945 39.906 10.789 1 95.06 107 GLN A O 1
ATOM 822 N N . HIS A 1 108 ? 2.637 40.875 9.32 1 95.31 108 HIS A N 1
ATOM 823 C CA . HIS A 1 108 ? 1.852 41.562 10.336 1 95.31 108 HIS A CA 1
ATOM 824 C C . HIS A 1 108 ? 0.751 40.656 10.891 1 95.31 108 HIS A C 1
ATOM 826 O O . HIS A 1 108 ? 0.167 40.969 11.93 1 95.31 108 HIS A O 1
ATOM 832 N N . LEU A 1 109 ? 0.52 39.562 10.273 1 94.5 109 LEU A N 1
ATOM 833 C CA . LEU A 1 109 ? -0.592 38.688 10.625 1 94.5 109 LEU A CA 1
ATOM 834 C C . LEU A 1 109 ? -0.083 37.344 11.148 1 94.5 109 LEU A C 1
ATOM 836 O O . LEU A 1 109 ? -0.812 36.625 11.836 1 94.5 109 LEU A O 1
ATOM 840 N N . ARG A 1 110 ? 1.114 36.938 10.82 1 95.19 110 ARG A N 1
ATOM 841 C CA . ARG A 1 110 ? 1.675 35.656 11.227 1 95.19 110 ARG A CA 1
ATOM 842 C C . ARG A 1 110 ? 3.186 35.75 11.414 1 95.19 110 ARG A C 1
ATOM 844 O O . ARG A 1 110 ? 3.816 36.688 10.93 1 95.19 110 ARG A O 1
ATOM 851 N N . ASP A 1 111 ? 3.738 34.844 12.117 1 97.19 111 ASP A N 1
ATOM 852 C CA . ASP A 1 111 ? 5.164 34.781 12.422 1 97.19 111 ASP A CA 1
ATOM 853 C C . ASP A 1 111 ? 5.965 34.312 11.211 1 97.19 111 ASP A C 1
ATOM 855 O O . ASP A 1 111 ? 6.348 33.125 11.133 1 97.19 111 ASP A O 1
ATOM 859 N N . CYS A 1 112 ? 6.266 35.25 10.273 1 97.88 112 CYS A N 1
ATOM 860 C CA . CYS A 1 112 ? 7.078 34.969 9.102 1 97.88 112 CYS A CA 1
ATOM 861 C C . CYS A 1 112 ? 7.992 36.125 8.75 1 97.88 112 CYS A C 1
ATOM 863 O O . CYS A 1 112 ? 7.625 37.281 8.938 1 97.88 112 CYS A O 1
ATOM 865 N N . THR A 1 113 ? 9.148 35.875 8.297 1 98.19 113 THR A N 1
ATOM 866 C CA . THR A 1 113 ? 10.133 36.906 7.98 1 98.19 113 THR A CA 1
ATOM 867 C C . THR A 1 113 ? 11.109 36.406 6.922 1 98.19 113 THR A C 1
ATOM 869 O O . THR A 1 113 ? 11.391 35.188 6.844 1 98.19 113 THR A O 1
ATOM 872 N N . LEU A 1 114 ? 11.531 37.312 6.102 1 98.62 114 LEU A N 1
ATOM 873 C CA . LEU A 1 114 ? 12.602 37.031 5.156 1 98.62 114 LEU A CA 1
ATOM 874 C C . LEU A 1 114 ? 13.961 37.031 5.848 1 98.62 114 LEU A C 1
ATOM 876 O O . LEU A 1 114 ? 14.234 37.938 6.656 1 98.62 114 LEU A O 1
ATOM 880 N N . LEU A 1 115 ? 14.773 36.031 5.539 1 98.81 115 LEU A N 1
ATOM 881 C CA . LEU A 1 115 ? 16.094 35.938 6.152 1 98.81 115 LEU A CA 1
ATOM 882 C C . LEU A 1 115 ? 17.188 36.094 5.109 1 98.81 115 LEU A C 1
ATOM 884 O O . LEU A 1 115 ? 17.031 35.656 3.961 1 98.81 115 LEU A O 1
ATOM 888 N N . THR A 1 116 ? 18.328 36.656 5.57 1 98.69 116 THR A N 1
ATOM 889 C CA . THR A 1 116 ? 19.562 36.625 4.777 1 98.69 116 THR A CA 1
ATOM 890 C C . THR A 1 116 ? 20.172 35.219 4.781 1 98.69 116 THR A C 1
ATOM 892 O O . THR A 1 116 ? 19.766 34.375 5.578 1 98.69 116 THR A O 1
ATOM 895 N N . PRO A 1 117 ? 21.078 35 3.854 1 98.75 117 PRO A N 1
ATOM 896 C CA . PRO A 1 117 ? 21.766 33.688 3.881 1 98.75 117 PRO A CA 1
ATOM 897 C C . PRO A 1 117 ? 22.391 33.406 5.242 1 98.75 117 PRO A C 1
ATOM 899 O O . PRO A 1 117 ? 22.25 32.281 5.75 1 98.75 117 PRO A O 1
ATOM 902 N N . ALA A 1 118 ? 23.031 34.375 5.82 1 98.62 118 ALA A N 1
ATOM 903 C CA . ALA A 1 118 ? 23.688 34.188 7.109 1 98.62 118 ALA A CA 1
ATOM 904 C C . ALA A 1 118 ? 22.672 33.844 8.195 1 98.62 118 ALA A C 1
ATOM 906 O O . ALA A 1 118 ? 22.906 32.938 9.008 1 98.62 118 ALA A O 1
ATOM 907 N N . GLN A 1 119 ? 21.578 34.594 8.258 1 98.75 119 GLN A N 1
ATOM 908 C CA . GLN A 1 119 ? 20.516 34.312 9.219 1 98.75 119 GLN A CA 1
ATOM 909 C C . GLN A 1 119 ? 19.922 32.938 9.008 1 98.75 119 GLN A C 1
ATOM 911 O O . GLN A 1 119 ? 19.578 32.25 9.969 1 98.75 119 GLN A O 1
ATOM 916 N N . THR A 1 120 ? 19.75 32.531 7.754 1 98.75 120 THR A N 1
ATOM 917 C CA . THR A 1 120 ? 19.219 31.234 7.402 1 98.75 120 THR A CA 1
ATOM 918 C C . THR A 1 120 ? 20.109 30.125 7.949 1 98.75 120 THR A C 1
ATOM 920 O O . THR A 1 120 ? 19.609 29.172 8.578 1 98.75 120 THR A O 1
ATOM 923 N N . LEU A 1 121 ? 21.391 30.203 7.742 1 98.5 121 LEU A N 1
ATOM 924 C CA . LEU A 1 121 ? 22.359 29.188 8.148 1 98.5 121 LEU A CA 1
ATOM 925 C C . LEU A 1 121 ? 22.469 29.109 9.664 1 98.5 121 LEU A C 1
ATOM 927 O O . LEU A 1 121 ? 22.875 28.094 10.211 1 98.5 121 LEU A O 1
ATOM 931 N N . GLN A 1 122 ? 22.094 30.203 10.336 1 98.12 122 GLN A N 1
ATOM 932 C CA . GLN A 1 122 ? 22.031 30.188 11.797 1 98.12 122 GLN A CA 1
ATOM 933 C C . GLN A 1 122 ? 20.844 29.375 12.289 1 98.12 122 GLN A C 1
ATOM 935 O O . GLN A 1 122 ? 20.906 28.75 13.352 1 98.12 122 GLN A O 1
ATOM 940 N N . LYS A 1 123 ? 19.828 29.359 11.508 1 97.94 123 LYS A N 1
ATOM 941 C CA . LYS A 1 123 ? 18.625 28.641 11.891 1 97.94 123 LYS A CA 1
ATOM 942 C C . LYS A 1 123 ? 18.766 27.141 11.641 1 97.94 123 LYS A C 1
ATOM 944 O O . LYS A 1 123 ? 18.109 26.328 12.289 1 97.94 123 LYS A O 1
ATOM 949 N N . SER A 1 124 ? 19.562 26.781 10.625 1 98.62 124 SER A N 1
ATOM 950 C CA . SER A 1 124 ? 19.719 25.375 10.312 1 98.62 124 SER A CA 1
ATOM 951 C C . SER A 1 124 ? 21.047 25.094 9.625 1 98.62 124 SER A C 1
ATOM 953 O O . SER A 1 124 ? 21.312 25.625 8.547 1 98.62 124 SER A O 1
ATOM 955 N N . ALA A 1 125 ? 21.75 24.156 10.18 1 97.06 125 ALA A N 1
ATOM 956 C CA . ALA A 1 125 ? 23 23.703 9.562 1 97.06 125 ALA A CA 1
ATOM 957 C C . ALA A 1 125 ? 22.719 22.719 8.422 1 97.06 125 ALA A C 1
ATOM 959 O O . ALA A 1 125 ? 23.625 22.344 7.684 1 97.06 125 ALA A O 1
ATOM 960 N N . GLY A 1 126 ? 21.484 22.312 8.258 1 98.56 126 GLY A N 1
ATOM 961 C CA . GLY A 1 126 ? 21.109 21.375 7.211 1 98.56 126 GLY A CA 1
ATOM 962 C C . GLY A 1 126 ? 20.859 22.047 5.871 1 98.56 126 GLY A C 1
ATOM 963 O O . GLY A 1 126 ? 20.672 21.359 4.859 1 98.56 126 GLY A O 1
ATOM 964 N N . VAL A 1 127 ? 20.891 23.375 5.832 1 98.81 127 VAL A N 1
ATOM 965 C CA . VAL A 1 127 ? 20.656 24.125 4.602 1 98.81 127 VAL A CA 1
ATOM 966 C C . VAL A 1 127 ? 21.906 24.125 3.736 1 98.81 127 VAL A C 1
ATOM 968 O O . VAL A 1 127 ? 23.016 24.281 4.246 1 98.81 127 VAL A O 1
ATOM 971 N N . ASN A 1 128 ? 21.734 23.891 2.41 1 98.75 128 ASN A N 1
ATOM 972 C CA . ASN A 1 128 ? 22.828 24.031 1.463 1 98.75 128 ASN A CA 1
ATOM 973 C C . ASN A 1 128 ? 23.266 25.484 1.317 1 98.75 128 ASN A C 1
ATOM 975 O O . ASN A 1 128 ? 22.5 26.312 0.812 1 98.75 128 ASN A O 1
ATOM 979 N N . PRO A 1 129 ? 24.5 25.797 1.676 1 98.5 129 PRO A N 1
ATOM 980 C CA . PRO A 1 129 ? 24.906 27.203 1.625 1 98.5 129 PRO A CA 1
ATOM 981 C C . PRO A 1 129 ? 25.25 27.672 0.211 1 98.5 129 PRO A C 1
ATOM 983 O O . PRO A 1 129 ? 25.281 28.875 -0.056 1 98.5 129 PRO A O 1
ATOM 986 N N . GLU A 1 130 ? 25.562 26.734 -0.641 1 98.38 130 GLU A N 1
ATOM 987 C CA . GLU A 1 130 ? 26.031 27.078 -1.975 1 98.38 130 GLU A CA 1
ATOM 988 C C . GLU A 1 130 ? 24.922 27.734 -2.799 1 98.38 130 GLU A C 1
ATOM 990 O O . GLU A 1 130 ? 23.922 27.094 -3.111 1 98.38 130 GLU A O 1
ATOM 995 N N . GLY A 1 131 ? 25.109 29.016 -3.119 1 98.38 131 GLY A N 1
ATOM 996 C CA . GLY A 1 131 ? 24.172 29.719 -3.984 1 98.38 131 GLY A CA 1
ATOM 997 C C . GLY A 1 131 ? 22.953 30.234 -3.25 1 98.38 131 GLY A C 1
ATOM 998 O O . GLY A 1 131 ? 22.016 30.75 -3.871 1 98.38 131 GLY A O 1
ATOM 999 N N . LEU A 1 132 ? 22.953 30.078 -1.961 1 98.75 132 LEU A N 1
ATOM 1000 C CA . LEU A 1 132 ? 21.812 30.5 -1.158 1 98.75 132 LEU A CA 1
ATOM 1001 C C . LEU A 1 132 ? 21.641 32.031 -1.211 1 98.75 132 LEU A C 1
ATOM 1003 O O . LEU A 1 132 ? 22.594 32.75 -0.962 1 98.75 132 LEU A O 1
ATOM 1007 N N . LYS A 1 133 ? 20.438 32.469 -1.506 1 98.75 133 LYS A N 1
ATOM 1008 C CA . LYS A 1 133 ? 20.156 33.906 -1.597 1 98.75 133 LYS A CA 1
ATOM 1009 C C . LYS A 1 133 ? 19.359 34.406 -0.387 1 98.75 133 LYS A C 1
ATOM 1011 O O . LYS A 1 133 ? 19.359 35.594 -0.075 1 98.75 133 LYS A O 1
ATOM 1016 N N . GLY A 1 134 ? 18.75 33.562 0.304 1 98.69 134 GLY A N 1
ATOM 1017 C CA . GLY A 1 134 ? 17.922 33.812 1.472 1 98.69 134 GLY A CA 1
ATOM 1018 C C . GLY A 1 134 ? 16.875 32.75 1.71 1 98.69 134 GLY A C 1
ATOM 1019 O O . GLY A 1 134 ? 16.922 31.672 1.094 1 98.69 134 GLY A O 1
ATOM 1020 N N . ALA A 1 135 ? 16.047 33 2.668 1 98.88 135 ALA A N 1
ATOM 1021 C CA . ALA A 1 135 ? 14.984 32.031 2.988 1 98.88 135 ALA A CA 1
ATOM 1022 C C . ALA A 1 135 ? 13.781 32.75 3.617 1 98.88 135 ALA A C 1
ATOM 1024 O O . ALA A 1 135 ? 13.914 33.875 4.133 1 98.88 135 ALA A O 1
ATOM 1025 N N . LEU A 1 136 ? 12.672 32.156 3.436 1 98.81 136 LEU A N 1
ATOM 1026 C CA . LEU A 1 136 ? 11.477 32.562 4.172 1 98.81 136 LEU A CA 1
ATOM 1027 C C . LEU A 1 136 ? 11.32 31.734 5.441 1 98.81 136 LEU A C 1
ATOM 1029 O O . LEU A 1 136 ? 11.203 30.516 5.379 1 98.81 136 LEU A O 1
ATOM 1033 N N . TRP A 1 137 ? 11.344 32.375 6.594 1 98.75 137 TRP A N 1
ATOM 1034 C CA . TRP A 1 137 ? 11.125 31.75 7.898 1 98.75 137 TRP A CA 1
ATOM 1035 C C . TRP A 1 137 ? 9.648 31.812 8.281 1 98.75 137 TRP A C 1
ATOM 1037 O O . TRP A 1 137 ? 8.992 32.844 8.102 1 98.75 137 TRP A O 1
ATOM 1047 N N . SER A 1 138 ? 9.141 30.75 8.789 1 98.62 138 SER A N 1
ATOM 1048 C CA . SER A 1 138 ? 7.852 30.719 9.469 1 98.62 138 SER A CA 1
ATOM 1049 C C . SER A 1 138 ? 7.949 29.969 10.797 1 98.62 138 SER A C 1
ATOM 1051 O O . SER A 1 138 ? 8.344 28.797 10.828 1 98.62 138 SER A O 1
ATOM 1053 N N . GLY A 1 139 ? 7.508 30.594 11.859 1 98.44 139 GLY A N 1
ATOM 1054 C CA . GLY A 1 139 ? 7.676 30.016 13.188 1 98.44 139 GLY A CA 1
ATOM 1055 C C . GLY A 1 139 ? 6.477 29.219 13.648 1 98.44 139 GLY A C 1
ATOM 1056 O O . GLY A 1 139 ? 6.488 28.641 14.742 1 98.44 139 GLY A O 1
ATOM 1057 N N . THR A 1 140 ? 5.508 29.016 12.844 1 98.06 140 THR A N 1
ATOM 1058 C CA . THR A 1 140 ? 4.242 28.453 13.297 1 98.06 140 THR A CA 1
ATOM 1059 C C . THR A 1 140 ? 4.223 26.938 13.078 1 98.06 140 THR A C 1
ATOM 1061 O O . THR A 1 140 ? 3.389 26.234 13.648 1 98.06 140 THR A O 1
ATOM 1064 N N . GLU A 1 141 ? 5.133 26.438 12.219 1 98.31 141 GLU A N 1
ATOM 1065 C CA . GLU A 1 141 ? 5.094 25.016 11.883 1 98.31 141 GLU A CA 1
ATOM 1066 C C . GLU A 1 141 ? 5.551 24.156 13.055 1 98.31 141 GLU A C 1
ATOM 1068 O O . GLU A 1 141 ? 6.367 24.594 13.867 1 98.31 141 GLU A O 1
ATOM 1073 N N . MET A 1 142 ? 4.957 23.016 13.141 1 98.12 142 MET A N 1
ATOM 1074 C CA . MET A 1 142 ? 5.285 22.016 14.156 1 98.12 142 MET A CA 1
ATOM 1075 C C . MET A 1 142 ? 5.363 20.625 13.547 1 98.12 142 MET A C 1
ATOM 1077 O O . MET A 1 142 ? 4.793 20.375 12.484 1 98.12 142 MET A O 1
ATOM 1081 N N . ILE A 1 143 ? 6.137 19.781 14.211 1 98.25 143 ILE A N 1
ATOM 1082 C CA . ILE A 1 143 ? 6.305 18.406 13.742 1 98.25 143 ILE A CA 1
ATOM 1083 C C . ILE A 1 143 ? 5.895 17.438 14.844 1 98.25 143 ILE A C 1
ATOM 1085 O O . ILE A 1 143 ? 6.211 17.656 16.016 1 98.25 143 ILE A O 1
ATOM 1089 N N . VAL A 1 144 ? 5.125 16.469 14.5 1 98.38 144 VAL A N 1
ATOM 1090 C CA . VAL A 1 144 ? 4.918 15.266 15.312 1 98.38 144 VAL A CA 1
ATOM 1091 C C . VAL A 1 144 ? 5.414 14.039 14.547 1 98.38 144 VAL A C 1
ATOM 1093 O O . VAL A 1 144 ? 5.691 14.109 13.352 1 98.38 144 VAL A O 1
ATOM 1096 N N . GLU A 1 145 ? 5.641 12.969 15.289 1 98.25 145 GLU A N 1
ATOM 1097 C CA . GLU A 1 145 ? 5.891 11.695 14.633 1 98.25 145 GLU A CA 1
ATOM 1098 C C . GLU A 1 145 ? 4.586 10.945 14.367 1 98.25 145 GLU A C 1
ATOM 1100 O O . GLU A 1 145 ? 4.07 10.258 15.25 1 98.25 145 GLU A O 1
ATOM 1105 N N . ALA A 1 146 ? 4.109 11.109 13.164 1 97.44 146 ALA A N 1
ATOM 1106 C CA . ALA A 1 146 ? 2.766 10.656 12.805 1 97.44 146 ALA A CA 1
ATOM 1107 C C . ALA A 1 146 ? 2.574 9.18 13.156 1 97.44 146 ALA A C 1
ATOM 1109 O O . ALA A 1 146 ? 1.51 8.781 13.633 1 97.44 146 ALA A O 1
ATOM 1110 N N . ARG A 1 147 ? 3.564 8.344 12.93 1 97.25 147 ARG A N 1
ATOM 1111 C CA . ARG A 1 147 ? 3.484 6.898 13.133 1 97.25 147 ARG A CA 1
ATOM 1112 C C . ARG A 1 147 ? 3.207 6.562 14.594 1 97.25 147 ARG A C 1
ATOM 1114 O O . ARG A 1 147 ? 2.613 5.527 14.898 1 97.25 147 ARG A O 1
ATOM 1121 N N . ALA A 1 148 ? 3.652 7.398 15.453 1 97.69 148 ALA A N 1
ATOM 1122 C CA . ALA A 1 148 ? 3.428 7.199 16.875 1 97.69 148 ALA A CA 1
ATOM 1123 C C . ALA A 1 148 ? 2.252 8.039 17.375 1 97.69 148 ALA A C 1
ATOM 1125 O O . ALA A 1 148 ? 1.419 7.555 18.141 1 97.69 148 ALA A O 1
ATOM 1126 N N . ALA A 1 149 ? 2.164 9.25 16.938 1 98.62 149 ALA A N 1
ATOM 1127 C CA . ALA A 1 149 ? 1.254 10.25 17.484 1 98.62 149 ALA A CA 1
ATOM 1128 C C . ALA A 1 149 ? -0.201 9.828 17.297 1 98.62 149 ALA A C 1
ATOM 1130 O O . ALA A 1 149 ? -1.025 10.016 18.203 1 98.62 149 ALA A O 1
ATOM 1131 N N . ILE A 1 150 ? -0.513 9.281 16.203 1 98.62 150 ILE A N 1
ATOM 1132 C CA . ILE A 1 150 ? -1.902 8.953 15.906 1 98.62 150 ILE A CA 1
ATOM 1133 C C . ILE A 1 150 ? -2.416 7.926 16.922 1 98.62 150 ILE A C 1
ATOM 1135 O O . ILE A 1 150 ? -3.48 8.109 17.516 1 98.62 150 ILE A O 1
ATOM 1139 N N . GLY A 1 151 ? -1.636 6.84 17.109 1 98.62 151 GLY A N 1
ATOM 1140 C CA . GLY A 1 151 ? -2.016 5.863 18.109 1 98.62 151 GLY A CA 1
ATOM 1141 C C . GLY A 1 151 ? -2.037 6.434 19.516 1 98.62 151 GLY A C 1
ATOM 1142 O O . GLY A 1 151 ? -2.898 6.078 20.328 1 98.62 151 GLY A O 1
ATOM 1143 N N . GLN A 1 152 ? -1.146 7.312 19.812 1 98.81 152 GLN A N 1
ATOM 1144 C CA . GLN A 1 152 ? -1.055 7.914 21.141 1 98.81 152 GLN A CA 1
ATOM 1145 C C . GLN A 1 152 ? -2.234 8.852 21.406 1 98.81 152 GLN A C 1
ATOM 1147 O O . GLN A 1 152 ? -2.703 8.961 22.531 1 98.81 152 GLN A O 1
ATOM 1152 N N . VAL A 1 153 ? -2.684 9.531 20.359 1 98.88 153 VAL A N 1
ATOM 1153 C CA . VAL A 1 153 ? -3.875 10.367 20.5 1 98.88 153 VAL A CA 1
ATOM 1154 C C . VAL A 1 153 ? -5.078 9.492 20.844 1 98.88 153 VAL A C 1
ATOM 1156 O O . VAL A 1 153 ? -5.895 9.859 21.703 1 98.88 153 VAL A O 1
ATOM 1159 N N . ALA A 1 154 ? -5.219 8.359 20.172 1 98.88 154 ALA A N 1
ATOM 1160 C CA . ALA A 1 154 ? -6.309 7.434 20.5 1 98.88 154 ALA A CA 1
ATOM 1161 C C . ALA A 1 154 ? -6.262 7.012 21.953 1 98.88 154 ALA A C 1
ATOM 1163 O O . ALA A 1 154 ? -7.289 7.004 22.641 1 98.88 154 ALA A O 1
ATOM 1164 N N . LYS A 1 155 ? -5.098 6.664 22.422 1 98.75 155 LYS A N 1
ATOM 1165 C CA . LYS A 1 155 ? -4.918 6.277 23.828 1 98.75 155 LYS A CA 1
ATOM 1166 C C . LYS A 1 155 ? -5.285 7.422 24.766 1 98.75 155 LYS A C 1
ATOM 1168 O O . LYS A 1 155 ? -5.949 7.207 25.781 1 98.75 155 LYS A O 1
ATOM 1173 N N . TYR A 1 156 ? -4.863 8.602 24.438 1 98.81 156 TYR A N 1
ATOM 1174 C CA . TYR A 1 156 ? -5.168 9.812 25.203 1 98.81 156 TYR A CA 1
ATOM 1175 C C . TYR A 1 156 ? -6.672 10.008 25.328 1 98.81 156 TYR A C 1
ATOM 1177 O O . TYR A 1 156 ? -7.172 10.289 26.422 1 98.81 156 TYR A O 1
ATOM 1185 N N . LEU A 1 157 ? -7.371 9.82 24.234 1 98.88 157 LEU A N 1
ATOM 1186 C CA . LEU A 1 157 ? -8.82 10.023 24.234 1 98.88 157 LEU A CA 1
ATOM 1187 C C . LEU A 1 157 ? -9.508 8.992 25.109 1 98.88 157 LEU A C 1
ATOM 1189 O O . LEU A 1 157 ? -10.516 9.305 25.766 1 98.88 157 LEU A O 1
ATOM 1193 N N . THR A 1 158 ? -9.008 7.797 25.141 1 98.81 158 THR A N 1
ATOM 1194 C CA . THR A 1 158 ? -9.555 6.762 26 1 98.81 158 THR A CA 1
ATOM 1195 C C . THR A 1 158 ? -9.32 7.113 27.469 1 98.81 158 THR A C 1
ATOM 1197 O O . THR A 1 158 ? -10.25 7.082 28.281 1 98.81 158 THR A O 1
ATOM 1200 N N . GLU A 1 159 ? -8.141 7.48 27.781 1 98.62 159 GLU A N 1
ATOM 1201 C CA . GLU A 1 159 ? -7.727 7.684 29.172 1 98.62 159 GLU A CA 1
ATOM 1202 C C . GLU A 1 159 ? -8.367 8.938 29.75 1 98.62 159 GLU A C 1
ATOM 1204 O O . GLU A 1 159 ? -8.82 8.93 30.906 1 98.62 159 GLU A O 1
ATOM 1209 N N . LYS A 1 160 ? -8.438 9.969 28.984 1 98.31 160 LYS A N 1
ATOM 1210 C CA . LYS A 1 160 ? -8.883 11.25 29.516 1 98.31 160 LYS A CA 1
ATOM 1211 C C . LYS A 1 160 ? -10.398 11.398 29.406 1 98.31 160 LYS A C 1
ATOM 1213 O O . LYS A 1 160 ? -11.039 11.992 30.266 1 98.31 160 LYS A O 1
ATOM 1218 N N . TYR A 1 161 ? -10.953 10.859 28.312 1 98.31 161 TYR A N 1
ATOM 1219 C CA . TYR A 1 161 ? -12.344 11.172 28.031 1 98.31 161 TYR A CA 1
ATOM 1220 C C . TYR A 1 161 ? -13.188 9.898 27.953 1 98.31 161 TYR A C 1
ATOM 1222 O O . TYR A 1 161 ? -14.375 9.953 27.625 1 98.31 161 TYR A O 1
ATOM 1230 N N . GLU A 1 162 ? -12.633 8.742 28.141 1 98.5 162 GLU A N 1
ATOM 1231 C CA . GLU A 1 162 ? -13.312 7.453 28.156 1 98.5 162 GLU A CA 1
ATOM 1232 C C . GLU A 1 162 ? -13.891 7.102 26.797 1 98.5 162 GLU A C 1
ATOM 1234 O O . GLU A 1 162 ? -14.953 6.484 26.703 1 98.5 162 GLU A O 1
ATOM 1239 N N . VAL A 1 163 ? -13.266 7.656 25.766 1 98.88 163 VAL A N 1
ATOM 1240 C CA . VAL A 1 163 ? -13.664 7.238 24.422 1 98.88 163 VAL A CA 1
ATOM 1241 C C . VAL A 1 163 ? -13.422 5.742 24.25 1 98.88 163 VAL A C 1
ATOM 1243 O O . VAL A 1 163 ? -12.367 5.23 24.625 1 98.88 163 VAL A O 1
ATOM 1246 N N . GLN A 1 164 ? -14.406 5.062 23.734 1 98.88 164 GLN A N 1
ATOM 1247 C CA . GLN A 1 164 ? -14.281 3.627 23.5 1 98.88 164 GLN A CA 1
ATOM 1248 C C . GLN A 1 164 ? -13.859 3.336 22.062 1 98.88 164 GLN A C 1
ATOM 1250 O O . GLN A 1 164 ? -14.469 3.848 21.125 1 98.88 164 GLN A O 1
ATOM 1255 N N . PHE A 1 165 ? -12.812 2.582 21.938 1 98.81 165 PHE A N 1
ATOM 1256 C CA . PHE A 1 165 ? -12.352 2.172 20.609 1 98.81 165 PHE A CA 1
ATOM 1257 C C . PHE A 1 165 ? -12.617 0.69 20.375 1 98.81 165 PHE A C 1
ATOM 1259 O O . PHE A 1 165 ? -12.289 -0.144 21.234 1 98.81 165 PHE A O 1
ATOM 1266 N N . TYR A 1 166 ? -13.297 0.385 19.297 1 98.38 166 TYR A N 1
ATOM 1267 C CA . TYR A 1 166 ? -13.391 -0.974 18.781 1 98.38 166 TYR A CA 1
ATOM 1268 C C . TYR A 1 166 ? -12.453 -1.168 17.594 1 98.38 166 TYR A C 1
ATOM 1270 O O . TYR A 1 166 ? -12.773 -0.789 16.469 1 98.38 166 TYR A O 1
ATOM 1278 N N . TRP A 1 167 ? -11.328 -1.783 17.844 1 96.88 167 TRP A N 1
ATOM 1279 C CA . TRP A 1 167 ? -10.352 -2.115 16.812 1 96.88 167 TRP A CA 1
ATOM 1280 C C . TRP A 1 167 ? -10.719 -3.422 16.125 1 96.88 167 TRP A C 1
ATOM 1282 O O . TRP A 1 167 ? -11.57 -4.176 16.609 1 96.88 167 TRP A O 1
ATOM 1292 N N . ASN A 1 168 ? -10.086 -3.678 14.914 1 94.12 168 ASN A N 1
ATOM 1293 C CA . ASN A 1 168 ? -10.359 -4.879 14.125 1 94.12 168 ASN A CA 1
ATOM 1294 C C . ASN A 1 168 ? -11.859 -5.062 13.898 1 94.12 168 ASN A C 1
ATOM 1296 O O . ASN A 1 168 ? -12.375 -6.176 13.984 1 94.12 168 ASN A O 1
ATOM 1300 N N . THR A 1 169 ? -12.539 -3.969 13.734 1 95.88 169 THR A N 1
ATOM 1301 C CA . THR A 1 169 ? -13.984 -3.982 13.539 1 95.88 169 THR A CA 1
ATOM 1302 C C . THR A 1 169 ? -14.367 -3.158 12.312 1 95.88 169 THR A C 1
ATOM 1304 O O . THR A 1 169 ? -14.555 -1.942 12.406 1 95.88 169 THR A O 1
ATOM 1307 N N . ALA A 1 170 ? -14.547 -3.846 11.242 1 93.81 170 ALA A N 1
ATOM 1308 C CA . ALA A 1 170 ? -14.922 -3.18 10 1 93.81 170 ALA A CA 1
ATOM 1309 C C . ALA A 1 170 ? -16.438 -2.965 9.93 1 93.81 170 ALA A C 1
ATOM 1311 O O . ALA A 1 170 ? -17.203 -3.928 9.93 1 93.81 170 ALA A O 1
ATOM 1312 N N . ILE A 1 171 ? -16.859 -1.729 9.898 1 96.5 171 ILE A N 1
ATOM 1313 C CA . ILE A 1 171 ? -18.266 -1.425 9.688 1 96.5 171 ILE A CA 1
ATOM 1314 C C . ILE A 1 171 ? -18.594 -1.521 8.195 1 96.5 171 ILE A C 1
ATOM 1316 O O . ILE A 1 171 ? -17.953 -0.869 7.367 1 96.5 171 ILE A O 1
ATOM 1320 N N . SER A 1 172 ? -19.578 -2.354 7.902 1 94.69 172 SER A N 1
ATOM 1321 C CA . SER A 1 172 ? -19.875 -2.588 6.496 1 94.69 172 SER A CA 1
ATOM 1322 C C . SER A 1 172 ? -21.234 -2.01 6.117 1 94.69 172 SER A C 1
ATOM 1324 O O . SER A 1 172 ? -21.578 -1.933 4.934 1 94.69 172 SER A O 1
ATOM 1326 N N . ARG A 1 173 ? -22.016 -1.577 7.148 1 94.38 173 ARG A N 1
ATOM 1327 C CA . ARG A 1 173 ? -23.344 -1.042 6.871 1 94.38 173 ARG A CA 1
ATOM 1328 C C . ARG A 1 173 ? -23.781 -0.067 7.961 1 94.38 173 ARG A C 1
ATOM 1330 O O . ARG A 1 173 ? -23.484 -0.269 9.141 1 94.38 173 ARG A O 1
ATOM 1337 N N . ILE A 1 174 ? -24.375 0.973 7.504 1 96.44 174 ILE A N 1
ATOM 1338 C CA . ILE A 1 174 ? -25.047 1.896 8.414 1 96.44 174 ILE A CA 1
ATOM 1339 C C . ILE A 1 174 ? -26.547 1.872 8.164 1 96.44 174 ILE A C 1
ATOM 1341 O O . ILE A 1 174 ? -27 2.041 7.027 1 96.44 174 ILE A O 1
ATOM 1345 N N . ALA A 1 175 ? -27.328 1.528 9.148 1 94.5 175 ALA A N 1
ATOM 1346 C CA . ALA A 1 175 ? -28.781 1.659 9.219 1 94.5 175 ALA A CA 1
ATOM 1347 C C . ALA A 1 175 ? -29.203 2.496 10.422 1 94.5 175 ALA A C 1
ATOM 1349 O O . ALA A 1 175 ? -29.562 1.952 11.461 1 94.5 175 ALA A O 1
ATOM 1350 N N . TYR A 1 176 ? -29.109 3.803 10.133 1 96.62 176 TYR A N 1
ATOM 1351 C CA . TYR A 1 176 ? -29.312 4.691 11.273 1 96.62 176 TYR A CA 1
ATOM 1352 C C . TYR A 1 176 ? -30.516 4.266 12.102 1 96.62 176 TYR A C 1
ATOM 1354 O O . TYR A 1 176 ? -31.578 3.953 11.547 1 96.62 176 TYR A O 1
ATOM 1362 N N . PRO A 1 177 ? -30.328 4.246 13.469 1 97.81 177 PRO A N 1
ATOM 1363 C CA . PRO A 1 177 ? -29.219 4.789 14.242 1 97.81 177 PRO A CA 1
ATOM 1364 C C . PRO A 1 177 ? -28.109 3.76 14.492 1 97.81 177 PRO A C 1
ATOM 1366 O O . PRO A 1 177 ? -27.234 3.977 15.336 1 97.81 177 PRO A O 1
ATOM 1369 N N . ALA A 1 178 ? -28.062 2.615 13.703 1 98.12 178 ALA A N 1
ATOM 1370 C CA . ALA A 1 178 ? -27.156 1.511 13.984 1 98.12 178 ALA A CA 1
ATOM 1371 C C . ALA A 1 178 ? -26.016 1.468 12.969 1 98.12 178 ALA A C 1
ATOM 1373 O O . ALA A 1 178 ? -26.188 1.857 11.812 1 98.12 178 ALA A O 1
ATOM 1374 N N . VAL A 1 179 ? -24.859 1.014 13.422 1 98.19 179 VAL A N 1
ATOM 1375 C CA . VAL A 1 179 ? -23.781 0.571 12.562 1 98.19 179 VAL A CA 1
ATOM 1376 C C . VAL A 1 179 ? -23.578 -0.935 12.711 1 98.19 179 VAL A C 1
ATOM 1378 O O . VAL A 1 179 ? -23.781 -1.488 13.797 1 98.19 179 VAL A O 1
ATOM 1381 N N . ILE A 1 180 ? -23.203 -1.562 11.594 1 97.12 180 ILE A N 1
ATOM 1382 C CA . ILE A 1 180 ? -23.234 -3.021 11.586 1 97.12 180 ILE A CA 1
ATOM 1383 C C . ILE A 1 180 ? -21.875 -3.553 11.109 1 97.12 180 ILE A C 1
ATOM 1385 O O . ILE A 1 180 ? -21.312 -3.045 10.133 1 97.12 180 ILE A O 1
ATOM 1389 N N . SER A 1 181 ? -21.297 -4.508 11.812 1 96.12 181 SER A N 1
ATOM 1390 C CA . SER A 1 181 ? -20.156 -5.336 11.438 1 96.12 181 SER A CA 1
ATOM 1391 C C . SER A 1 181 ? -20.484 -6.82 11.57 1 96.12 181 SER A C 1
ATOM 1393 O O . SER A 1 181 ? -20.5 -7.367 12.672 1 96.12 181 SER A O 1
ATOM 1395 N N . GLY A 1 182 ? -20.75 -7.434 10.391 1 91.69 182 GLY A N 1
ATOM 1396 C CA . GLY A 1 182 ? -21.219 -8.805 10.469 1 91.69 182 GLY A CA 1
ATOM 1397 C C . GLY A 1 182 ? -22.531 -8.945 11.211 1 91.69 182 GLY A C 1
ATOM 1398 O O . GLY A 1 182 ? -23.531 -8.312 10.844 1 91.69 182 GLY A O 1
ATOM 1399 N N . ASN A 1 183 ? -22.438 -9.719 12.359 1 91.5 183 ASN A N 1
ATOM 1400 C CA . ASN A 1 183 ? -23.656 -9.945 13.141 1 91.5 183 ASN A CA 1
ATOM 1401 C C . ASN A 1 183 ? -23.75 -8.984 14.32 1 91.5 183 ASN A C 1
ATOM 1403 O O . ASN A 1 183 ? -24.734 -9 15.062 1 91.5 183 ASN A O 1
ATOM 1407 N N . ASN A 1 184 ? -22.766 -8.133 14.43 1 96 184 ASN A N 1
ATOM 1408 C CA . ASN A 1 184 ? -22.766 -7.164 15.523 1 96 184 ASN A CA 1
ATOM 1409 C C . ASN A 1 184 ? -23.344 -5.82 15.094 1 96 184 ASN A C 1
ATOM 1411 O O . ASN A 1 184 ? -23.219 -5.434 13.93 1 96 184 ASN A O 1
ATOM 1415 N N . SER A 1 185 ? -23.984 -5.195 16.031 1 97.62 185 SER A N 1
ATOM 1416 C CA . SER A 1 185 ? -24.547 -3.877 15.773 1 97.62 185 SER A CA 1
ATOM 1417 C C . SER A 1 185 ? -24.406 -2.965 16.984 1 97.62 185 SER A C 1
ATOM 1419 O O . SER A 1 185 ? -24.453 -3.432 18.125 1 97.62 185 SER A O 1
ATOM 1421 N N . TRP A 1 186 ? -24.188 -1.718 16.812 1 98.62 186 TRP A N 1
ATOM 1422 C CA . TRP A 1 186 ? -24.109 -0.671 17.828 1 98.62 186 TRP A CA 1
ATOM 1423 C C . TRP A 1 186 ? -24.922 0.549 17.406 1 98.62 186 TRP A C 1
ATOM 1425 O O . TRP A 1 186 ? -25.062 0.834 16.219 1 98.62 186 TRP A O 1
ATOM 1435 N N . GLU A 1 187 ? -25.453 1.264 18.359 1 98.56 187 GLU A N 1
ATOM 1436 C CA . GLU A 1 187 ? -26.297 2.42 18.062 1 98.56 187 GLU A CA 1
ATOM 1437 C C . GLU A 1 187 ? -25.766 3.68 18.734 1 98.56 187 GLU A C 1
ATOM 1439 O O . GLU A 1 187 ? -25.062 3.598 19.75 1 98.56 187 GLU A O 1
ATOM 1444 N N . ALA A 1 188 ? -26.031 4.82 18.172 1 98.5 188 ALA A N 1
ATOM 1445 C CA . ALA A 1 188 ? -25.734 6.121 18.766 1 98.5 188 ALA A CA 1
ATOM 1446 C C . ALA A 1 188 ? -26.672 7.195 18.219 1 98.5 188 ALA A C 1
ATOM 1448 O O . ALA A 1 188 ? -27.312 7.004 17.188 1 98.5 188 ALA A O 1
ATOM 1449 N N . ASP A 1 189 ? -26.797 8.273 18.953 1 97.88 189 ASP A N 1
ATOM 1450 C CA . ASP A 1 189 ? -27.609 9.398 18.531 1 97.88 189 ASP A CA 1
ATOM 1451 C C . ASP A 1 189 ? -27.078 10.023 17.25 1 97.88 189 ASP A C 1
ATOM 1453 O O . ASP A 1 189 ? -27.859 10.523 16.422 1 97.88 189 ASP A O 1
ATOM 1457 N N . GLU A 1 190 ? -25.797 10.047 17.047 1 98.19 190 GLU A N 1
ATOM 1458 C CA . GLU A 1 190 ? -25.125 10.586 15.875 1 98.19 190 GLU A CA 1
ATOM 1459 C C . GLU A 1 190 ? -24.031 9.633 15.375 1 98.19 190 GLU A C 1
ATOM 1461 O O . GLU A 1 190 ? -23.375 8.961 16.172 1 98.19 190 GLU A O 1
ATOM 1466 N N . ILE A 1 191 ? -23.906 9.562 14.055 1 98.69 191 ILE A N 1
ATOM 1467 C CA . ILE A 1 191 ? -22.891 8.727 13.43 1 98.69 191 ILE A CA 1
ATOM 1468 C C . ILE A 1 191 ? -22.016 9.578 12.5 1 98.69 191 ILE A C 1
ATOM 1470 O O . ILE A 1 191 ? -22.531 10.414 11.75 1 98.69 191 ILE A O 1
ATOM 1474 N N . PHE A 1 192 ? -20.719 9.477 12.602 1 98.75 192 PHE A N 1
ATOM 1475 C CA . PHE A 1 192 ? -19.75 10.188 11.758 1 98.75 192 PHE A CA 1
ATOM 1476 C C . PHE A 1 192 ? -18.922 9.203 10.953 1 98.75 192 PHE A C 1
ATOM 1478 O O . PHE A 1 192 ? -18.375 8.234 11.5 1 98.75 192 PHE A O 1
ATOM 1485 N N . VAL A 1 193 ? -18.875 9.43 9.633 1 98.38 193 VAL A N 1
ATOM 1486 C CA . VAL A 1 193 ? -18.047 8.625 8.742 1 98.38 193 VAL A CA 1
ATOM 1487 C C . VAL A 1 193 ? -16.766 9.375 8.414 1 98.38 193 VAL A C 1
ATOM 1489 O O . VAL A 1 193 ? -16.781 10.359 7.672 1 98.38 193 VAL A O 1
ATOM 1492 N N . CYS A 1 194 ? -15.625 8.883 8.938 1 98.25 194 CYS A N 1
ATOM 1493 C CA . CYS A 1 194 ? -14.305 9.477 8.797 1 98.25 194 CYS A CA 1
ATOM 1494 C C . CYS A 1 194 ? -13.297 8.461 8.281 1 98.25 194 CYS A C 1
ATOM 1496 O O . CYS A 1 194 ? -12.172 8.391 8.773 1 98.25 194 CYS A O 1
ATOM 1498 N N . SER A 1 195 ? -13.641 7.68 7.266 1 94.75 195 SER A N 1
ATOM 1499 C CA . SER A 1 195 ? -12.883 6.484 6.902 1 94.75 195 SER A CA 1
ATOM 1500 C C . SER A 1 195 ? -11.93 6.766 5.75 1 94.75 195 SER A C 1
ATOM 1502 O O . SER A 1 195 ? -11.477 5.84 5.07 1 94.75 195 SER A O 1
ATOM 1504 N N . GLY A 1 196 ? -11.633 8.047 5.473 1 93.5 196 GLY A N 1
ATOM 1505 C CA . GLY A 1 196 ? -10.617 8.391 4.492 1 93.5 196 GLY A CA 1
ATOM 1506 C C . GLY A 1 196 ? -10.945 7.902 3.096 1 93.5 196 GLY A C 1
ATOM 1507 O O . GLY A 1 196 ? -12.039 8.141 2.59 1 93.5 196 GLY A O 1
ATOM 1508 N N . SER A 1 197 ? -9.93 7.219 2.459 1 88.62 197 SER A N 1
ATOM 1509 C CA . SER A 1 197 ? -10.062 6.789 1.072 1 88.62 197 SER A CA 1
ATOM 1510 C C . SER A 1 197 ? -11.07 5.656 0.938 1 88.62 197 SER A C 1
ATOM 1512 O O . SER A 1 197 ? -11.508 5.332 -0.169 1 88.62 197 SER A O 1
ATOM 1514 N N . GLU A 1 198 ? -11.586 5.137 2 1 87.38 198 GLU A N 1
ATOM 1515 C CA . GLU A 1 198 ? -12.461 3.969 1.965 1 87.38 198 GLU A CA 1
ATOM 1516 C C . GLU A 1 198 ? -13.922 4.367 2.146 1 87.38 198 GLU A C 1
ATOM 1518 O O . GLU A 1 198 ? -14.805 3.508 2.229 1 87.38 198 GLU A O 1
ATOM 1523 N N . PHE A 1 199 ? -14.211 5.648 2.268 1 82.12 199 PHE A N 1
ATOM 1524 C CA . PHE A 1 199 ? -15.578 6.016 2.6 1 82.12 199 PHE A CA 1
ATOM 1525 C C . PHE A 1 199 ? -16.531 5.598 1.489 1 82.12 199 PHE A C 1
ATOM 1527 O O . PHE A 1 199 ? -17.734 5.418 1.728 1 82.12 199 PHE A O 1
ATOM 1534 N N . GLU A 1 200 ? -16 5.309 0.271 1 86.88 200 GLU A N 1
ATOM 1535 C CA . GLU A 1 200 ? -16.844 4.902 -0.853 1 86.88 200 GLU A CA 1
ATOM 1536 C C . GLU A 1 200 ? -17.5 3.555 -0.588 1 86.88 200 GLU A C 1
ATOM 1538 O O . GLU A 1 200 ? -18.516 3.215 -1.22 1 86.88 200 GLU A O 1
ATOM 1543 N N . THR A 1 201 ? -16.953 2.824 0.332 1 89.31 201 THR A N 1
ATOM 1544 C CA . THR A 1 201 ? -17.484 1.497 0.617 1 89.31 201 THR A CA 1
ATOM 1545 C C . THR A 1 201 ? -18.875 1.596 1.24 1 89.31 201 THR A C 1
ATOM 1547 O O . THR A 1 201 ? -19.797 0.887 0.831 1 89.31 201 THR A O 1
ATOM 1550 N N . LEU A 1 202 ? -19.078 2.543 2.189 1 93.69 202 LEU A N 1
ATOM 1551 C CA . LEU A 1 202 ? -20.344 2.662 2.918 1 93.69 202 LEU A CA 1
ATOM 1552 C C . LEU A 1 202 ? -21.359 3.467 2.117 1 93.69 202 LEU A C 1
ATOM 1554 O O . LEU A 1 202 ? -22.562 3.193 2.178 1 93.69 202 LEU A O 1
ATOM 1558 N N . TYR A 1 203 ? -20.859 4.469 1.364 1 94.31 203 TYR A N 1
ATOM 1559 C CA . TYR A 1 203 ? -21.734 5.328 0.581 1 94.31 203 TYR A CA 1
ATOM 1560 C C . TYR A 1 203 ? -21.203 5.496 -0.839 1 94.31 203 TYR A C 1
ATOM 1562 O O . TYR A 1 203 ? -20.859 6.609 -1.252 1 94.31 203 TYR A O 1
ATOM 1570 N N . PRO A 1 204 ? -21.266 4.398 -1.64 1 93.81 204 PRO A N 1
ATOM 1571 C CA . PRO A 1 204 ? -20.656 4.445 -2.977 1 93.81 204 PRO A CA 1
ATOM 1572 C C . PRO A 1 204 ? -21.344 5.461 -3.893 1 93.81 204 PRO A C 1
ATOM 1574 O O . PRO A 1 204 ? -20.672 6.121 -4.691 1 93.81 204 PRO A O 1
ATOM 1577 N N . GLN A 1 205 ? -22.656 5.66 -3.76 1 93.56 205 GLN A N 1
ATOM 1578 C CA . GLN A 1 205 ? -23.359 6.598 -4.621 1 93.56 205 GLN A CA 1
ATOM 1579 C C . GLN A 1 205 ? -23 8.039 -4.277 1 93.56 205 GLN A C 1
ATOM 1581 O O . GLN A 1 205 ? -22.859 8.883 -5.172 1 93.56 205 GLN A O 1
ATOM 1586 N N . LEU A 1 206 ? -22.906 8.258 -2.998 1 94.06 206 LEU A N 1
ATOM 1587 C CA . LEU A 1 206 ? -22.516 9.594 -2.57 1 94.06 206 LEU A CA 1
ATOM 1588 C C . LEU A 1 206 ? -21.094 9.922 -3.02 1 94.06 206 LEU A C 1
ATOM 1590 O O . LEU A 1 206 ? -20.828 11.031 -3.471 1 94.06 206 LEU A O 1
ATOM 1594 N N . PHE A 1 207 ? -20.188 8.992 -2.896 1 92.69 207 PHE A N 1
ATOM 1595 C CA . PHE A 1 207 ? -18.812 9.164 -3.363 1 92.69 207 PHE A CA 1
ATOM 1596 C C . PHE A 1 207 ? -18.797 9.469 -4.855 1 92.69 207 PHE A C 1
ATOM 1598 O O . PHE A 1 207 ? -18.109 10.406 -5.289 1 92.69 207 PHE A O 1
ATOM 1605 N N . ALA A 1 208 ? -19.547 8.711 -5.605 1 92.12 208 ALA A N 1
ATOM 1606 C CA . ALA A 1 208 ? -19.578 8.867 -7.059 1 92.12 208 ALA A CA 1
ATOM 1607 C C . ALA A 1 208 ? -20.125 10.234 -7.449 1 92.12 208 ALA A C 1
ATOM 1609 O O . ALA A 1 208 ? -19.75 10.797 -8.484 1 92.12 208 ALA A O 1
ATOM 1610 N N . ALA A 1 209 ? -20.984 10.781 -6.625 1 94.38 209 ALA A N 1
ATOM 1611 C CA . ALA A 1 209 ? -21.641 12.055 -6.934 1 94.38 209 ALA A CA 1
ATOM 1612 C C . ALA A 1 209 ? -20.812 13.234 -6.426 1 94.38 209 ALA A C 1
ATOM 1614 O O . ALA A 1 209 ? -21.078 14.383 -6.789 1 94.38 209 ALA A O 1
ATOM 1615 N N . THR A 1 210 ? -19.828 12.992 -5.57 1 95.06 210 THR A N 1
ATOM 1616 C CA . THR A 1 210 ? -19 14.023 -4.949 1 95.06 210 THR A CA 1
ATOM 1617 C C . THR A 1 210 ? -17.797 14.359 -5.832 1 95.06 210 THR A C 1
ATOM 1619 O O . THR A 1 210 ? -17.203 13.469 -6.441 1 95.06 210 THR A O 1
ATOM 1622 N N . PRO A 1 211 ? -17.484 15.688 -6.043 1 96.38 211 PRO A N 1
ATOM 1623 C CA . PRO A 1 211 ? -16.266 16.047 -6.754 1 96.38 211 PRO A CA 1
ATOM 1624 C C . PRO A 1 211 ? -15 15.703 -5.969 1 96.38 211 PRO A C 1
ATOM 1626 O O . PRO A 1 211 ? -14.336 16.594 -5.438 1 96.38 211 PRO A O 1
ATOM 1629 N N . ILE A 1 212 ? -14.688 14.438 -5.941 1 95.25 212 ILE A N 1
ATOM 1630 C CA . ILE A 1 212 ? -13.609 13.914 -5.113 1 95.25 212 ILE A CA 1
ATOM 1631 C C . ILE A 1 212 ? -12.781 12.914 -5.918 1 95.25 212 ILE A C 1
ATOM 1633 O O . ILE A 1 212 ? -13.305 12.234 -6.801 1 95.25 212 ILE A O 1
ATOM 1637 N N . THR A 1 213 ? -11.484 12.953 -5.805 1 96 213 THR A N 1
ATOM 1638 C CA . THR A 1 213 ? -10.547 11.969 -6.344 1 96 213 THR A CA 1
ATOM 1639 C C . THR A 1 213 ? -9.602 11.477 -5.258 1 96 213 THR A C 1
ATOM 1641 O O . THR A 1 213 ? -9.883 11.617 -4.066 1 96 213 THR A O 1
ATOM 1644 N N . LYS A 1 214 ? -8.617 10.727 -5.594 1 96.62 214 LYS A N 1
ATOM 1645 C CA . LYS A 1 214 ? -7.555 10.312 -4.68 1 96.62 214 LYS A CA 1
ATOM 1646 C C . LYS A 1 214 ? -6.18 10.711 -5.207 1 96.62 214 LYS A C 1
ATOM 1648 O O . LYS A 1 214 ? -6.031 11.023 -6.391 1 96.62 214 LYS A O 1
ATOM 1653 N N . CYS A 1 215 ? -5.309 10.812 -4.34 1 97.75 215 CYS A N 1
ATOM 1654 C CA . CYS A 1 215 ? -3.922 11.133 -4.656 1 97.75 215 CYS A CA 1
ATOM 1655 C C . CYS A 1 215 ? -2.975 10.102 -4.055 1 97.75 215 CYS A C 1
ATOM 1657 O O . CYS A 1 215 ? -3.053 9.797 -2.863 1 97.75 215 CYS A O 1
ATOM 1659 N N . LYS A 1 216 ? -2.158 9.508 -4.902 1 98.06 216 LYS A N 1
ATOM 1660 C CA . LYS A 1 216 ? -1.056 8.664 -4.449 1 98.06 216 LYS A CA 1
ATOM 1661 C C . LYS A 1 216 ? 0.247 9.453 -4.379 1 98.06 216 LYS A C 1
ATOM 1663 O O . LYS A 1 216 ? 0.618 10.141 -5.332 1 98.06 216 LYS A O 1
ATOM 1668 N N . LEU A 1 217 ? 0.904 9.383 -3.281 1 97.88 217 LEU A N 1
ATOM 1669 C CA . LEU A 1 217 ? 2.197 10.047 -3.162 1 97.88 217 LEU A CA 1
ATOM 1670 C C . LEU A 1 217 ? 3.279 9.055 -2.742 1 97.88 217 LEU A C 1
ATOM 1672 O O . LEU A 1 217 ? 2.996 8.078 -2.045 1 97.88 217 LEU A O 1
ATOM 1676 N N . GLN A 1 218 ? 4.5 9.281 -3.209 1 98.56 218 GLN A N 1
ATOM 1677 C CA . GLN A 1 218 ? 5.672 8.539 -2.752 1 98.56 218 GLN A CA 1
ATOM 1678 C C . GLN A 1 218 ? 6.488 9.367 -1.759 1 98.56 218 GLN A C 1
ATOM 1680 O O . GLN A 1 218 ? 6.648 10.578 -1.936 1 98.56 218 GLN A O 1
ATOM 1685 N N . MET A 1 219 ? 6.902 8.695 -0.685 1 98.5 219 MET A N 1
ATOM 1686 C CA . MET A 1 219 ? 7.711 9.312 0.362 1 98.5 219 MET A CA 1
ATOM 1687 C C . MET A 1 219 ? 8.875 8.414 0.759 1 98.5 219 MET A C 1
ATOM 1689 O O . MET A 1 219 ? 8.875 7.223 0.449 1 98.5 219 MET A O 1
ATOM 1693 N N . LEU A 1 220 ? 9.844 9.016 1.422 1 98.62 220 LEU A N 1
ATOM 1694 C CA . LEU A 1 220 ? 11.047 8.32 1.874 1 98.62 220 LEU A CA 1
ATOM 1695 C C . LEU A 1 220 ? 11.367 8.68 3.322 1 98.62 220 LEU A C 1
ATOM 1697 O O . LEU A 1 220 ? 10.914 9.711 3.826 1 98.62 220 LEU A O 1
ATOM 1701 N N . ARG A 1 221 ? 12.062 7.828 3.92 1 98.62 221 ARG A N 1
ATOM 1702 C CA . ARG A 1 221 ? 12.703 8.109 5.203 1 98.62 221 ARG A CA 1
ATOM 1703 C C . ARG A 1 221 ? 14.203 7.852 5.133 1 98.62 221 ARG A C 1
ATOM 1705 O O . ARG A 1 221 ? 14.641 6.77 4.727 1 98.62 221 ARG A O 1
ATOM 1712 N N . LEU A 1 222 ? 15.008 8.867 5.402 1 98.75 222 LEU A N 1
ATOM 1713 C CA . LEU A 1 222 ? 16.453 8.703 5.559 1 98.75 222 LEU A CA 1
ATOM 1714 C C . LEU A 1 222 ? 16.797 8.352 7 1 98.75 222 LEU A C 1
ATOM 1716 O O . LEU A 1 222 ? 16.125 8.789 7.938 1 98.75 222 LEU A O 1
ATOM 1720 N N . ALA A 1 223 ? 17.828 7.559 7.145 1 98.5 223 ALA A N 1
ATOM 1721 C CA . ALA A 1 223 ? 18.297 7.121 8.453 1 98.5 223 ALA A CA 1
ATOM 1722 C C . ALA A 1 223 ? 18.672 8.312 9.336 1 98.5 223 ALA A C 1
ATOM 1724 O O . ALA A 1 223 ? 18.859 9.422 8.836 1 98.5 223 ALA A O 1
ATOM 1725 N N . ALA A 1 224 ? 18.734 8.016 10.586 1 98.38 224 ALA A N 1
ATOM 1726 C CA . ALA A 1 224 ? 19.078 9.039 11.562 1 98.38 224 ALA A CA 1
ATOM 1727 C C . ALA A 1 224 ? 20.422 9.68 11.234 1 98.38 224 ALA A C 1
ATOM 1729 O O . ALA A 1 224 ? 21.359 8.992 10.812 1 98.38 224 ALA A O 1
ATOM 1730 N N . GLN A 1 225 ? 20.516 10.922 11.492 1 97.38 225 GLN A N 1
ATOM 1731 C CA . GLN A 1 225 ? 21.766 11.641 11.32 1 97.38 225 GLN A CA 1
ATOM 1732 C C . GLN A 1 225 ? 22.75 11.312 12.438 1 97.38 225 GLN A C 1
ATOM 1734 O O . GLN A 1 225 ? 22.344 10.953 13.547 1 97.38 225 GLN A O 1
ATOM 1739 N N . PRO A 1 226 ? 24 11.375 12.117 1 96.88 226 PRO A N 1
ATOM 1740 C CA . PRO A 1 226 ? 25 10.945 13.109 1 96.88 226 PRO A CA 1
ATOM 1741 C C . PRO A 1 226 ? 25.078 11.891 14.305 1 96.88 226 PRO A C 1
ATOM 1743 O O . PRO A 1 226 ? 24.906 13.102 14.156 1 96.88 226 PRO A O 1
ATOM 1746 N N . ASP A 1 227 ? 25.359 11.336 15.484 1 96 227 ASP A N 1
ATOM 1747 C CA . ASP A 1 227 ? 25.719 12.055 16.703 1 96 227 ASP A CA 1
ATOM 1748 C C . ASP A 1 227 ? 24.578 12.984 17.141 1 96 227 ASP A C 1
ATOM 1750 O O . ASP A 1 227 ? 24.828 14.094 17.609 1 96 227 ASP A O 1
ATOM 1754 N N . GLY A 1 228 ? 23.359 12.562 16.844 1 95.81 228 GLY A N 1
ATOM 1755 C CA . GLY A 1 228 ? 22.219 13.344 17.281 1 95.81 228 GLY A CA 1
ATOM 1756 C C . GLY A 1 228 ? 22.062 14.656 16.531 1 95.81 228 GLY A C 1
ATOM 1757 O O . GLY A 1 228 ? 21.328 15.539 16.969 1 95.81 228 GLY A O 1
ATOM 1758 N N . TRP A 1 229 ? 22.734 14.727 15.43 1 97.38 229 TRP A N 1
ATOM 1759 C CA . TRP A 1 229 ? 22.672 15.93 14.609 1 97.38 229 TRP A CA 1
ATOM 1760 C C . TRP A 1 229 ? 21.25 16.188 14.133 1 97.38 229 TRP A C 1
ATOM 1762 O O . TRP A 1 229 ? 20.547 15.266 13.711 1 97.38 229 TRP A O 1
ATOM 1772 N N . ARG A 1 230 ? 20.797 17.484 14.195 1 97.69 230 ARG A N 1
ATOM 1773 C CA . ARG A 1 230 ? 19.438 17.859 13.836 1 97.69 230 ARG A CA 1
ATOM 1774 C C . ARG A 1 230 ? 19.438 19 12.812 1 97.69 230 ARG A C 1
ATOM 1776 O O . ARG A 1 230 ? 20.266 19.906 12.891 1 97.69 230 ARG A O 1
ATOM 1783 N N . ILE A 1 231 ? 18.453 18.969 11.922 1 98.12 231 ILE A N 1
ATOM 1784 C CA . ILE A 1 231 ? 18.359 20.016 10.922 1 98.12 231 ILE A CA 1
ATOM 1785 C C . ILE A 1 231 ? 17.578 21.203 11.5 1 98.12 231 ILE A C 1
ATOM 1787 O O . ILE A 1 231 ? 17.609 22.297 10.945 1 98.12 231 ILE A O 1
ATOM 1791 N N . GLY A 1 232 ? 16.844 21.031 12.617 1 97.56 232 GLY A N 1
ATOM 1792 C CA . GLY A 1 232 ? 16.016 22.094 13.172 1 97.56 232 GLY A CA 1
ATOM 1793 C C . GLY A 1 232 ? 14.68 22.234 12.469 1 97.56 232 GLY A C 1
ATOM 1794 O O . GLY A 1 232 ? 13.883 21.297 12.438 1 97.56 232 GLY A O 1
ATOM 1795 N N . PRO A 1 233 ? 14.461 23.359 11.797 1 98.5 233 PRO A N 1
ATOM 1796 C CA . PRO A 1 233 ? 13.188 23.562 11.102 1 98.5 233 PRO A CA 1
ATOM 1797 C C . PRO A 1 233 ? 12.984 22.594 9.938 1 98.5 233 PRO A C 1
ATOM 1799 O O . PRO A 1 233 ? 13.953 22.047 9.406 1 98.5 233 PRO A O 1
ATOM 1802 N N . SER A 1 234 ? 11.703 22.375 9.609 1 98.62 234 SER A N 1
ATOM 1803 C CA . SER A 1 234 ? 11.445 21.703 8.336 1 98.62 234 SER A CA 1
ATOM 1804 C C . SER A 1 234 ? 12.016 22.5 7.168 1 98.62 234 SER A C 1
ATOM 1806 O O . SER A 1 234 ? 11.93 23.734 7.152 1 98.62 234 SER A O 1
ATOM 1808 N N . LEU A 1 235 ? 12.68 21.859 6.285 1 98.81 235 LEU A N 1
ATOM 1809 C CA . LEU A 1 235 ? 13.281 22.516 5.133 1 98.81 235 LEU A CA 1
ATOM 1810 C C . LEU A 1 235 ? 12.477 22.234 3.865 1 98.81 235 LEU A C 1
ATOM 1812 O O . LEU A 1 235 ? 12.078 21.094 3.625 1 98.81 235 LEU A O 1
ATOM 1816 N N . CYS A 1 236 ? 12.266 23.297 3.072 1 98.25 236 CYS A N 1
ATOM 1817 C CA . CYS A 1 236 ? 11.43 23.188 1.882 1 98.25 236 CYS A CA 1
ATOM 1818 C C . CYS A 1 236 ? 12.102 23.828 0.677 1 98.25 236 CYS A C 1
ATOM 1820 O O . CYS A 1 236 ? 12.711 24.891 0.797 1 98.25 236 CYS A O 1
ATOM 1822 N N . GLY A 1 237 ? 11.977 23.188 -0.469 1 96.94 237 GLY A N 1
ATOM 1823 C CA . GLY A 1 237 ? 12.445 23.766 -1.712 1 96.94 237 GLY A CA 1
ATOM 1824 C C . GLY A 1 237 ? 11.438 24.719 -2.346 1 96.94 237 GLY A C 1
ATOM 1825 O O . GLY A 1 237 ? 10.305 24.828 -1.875 1 96.94 237 GLY A O 1
ATOM 1826 N N . GLY A 1 238 ? 11.906 25.375 -3.412 1 96.88 238 GLY A N 1
ATOM 1827 C CA . GLY A 1 238 ? 11.102 26.391 -4.074 1 96.88 238 GLY A CA 1
ATOM 1828 C C . GLY A 1 238 ? 9.828 25.844 -4.688 1 96.88 238 GLY A C 1
ATOM 1829 O O . GLY A 1 238 ? 8.805 26.531 -4.711 1 96.88 238 GLY A O 1
ATOM 1830 N N . LEU A 1 239 ? 9.844 24.594 -5.141 1 97.44 239 LEU A N 1
ATOM 1831 C CA . LEU A 1 239 ? 8.695 24 -5.828 1 97.44 239 LEU A CA 1
ATOM 1832 C C . LEU A 1 239 ? 7.477 23.953 -4.918 1 97.44 239 LEU A C 1
ATOM 1834 O O . LEU A 1 239 ? 6.34 23.938 -5.395 1 97.44 239 LEU A O 1
ATOM 1838 N N . SER A 1 240 ? 7.695 23.984 -3.631 1 96.5 240 SER A N 1
ATOM 1839 C CA . SER A 1 240 ? 6.59 23.938 -2.684 1 96.5 240 SER A CA 1
ATOM 1840 C C . SER A 1 240 ? 5.762 25.219 -2.719 1 96.5 240 SER A C 1
ATOM 1842 O O . SER A 1 240 ? 4.586 25.203 -2.346 1 96.5 240 SER A O 1
ATOM 1844 N N . MET A 1 241 ? 6.34 26.359 -3.168 1 96.94 241 MET A N 1
ATOM 1845 C CA . MET A 1 241 ? 5.652 27.641 -3.166 1 96.94 241 MET A CA 1
ATOM 1846 C C . MET A 1 241 ? 4.539 27.672 -4.207 1 96.94 241 MET A C 1
ATOM 1848 O O . MET A 1 241 ? 3.564 28.406 -4.066 1 96.94 241 MET A O 1
ATOM 1852 N N . ILE A 1 242 ? 4.672 26.844 -5.246 1 96.31 242 ILE A N 1
ATOM 1853 C CA . ILE A 1 242 ? 3.633 26.859 -6.27 1 96.31 242 ILE A CA 1
ATOM 1854 C C . ILE A 1 242 ? 2.611 25.75 -5.984 1 96.31 242 ILE A C 1
ATOM 1856 O O . ILE A 1 242 ? 1.612 25.625 -6.695 1 96.31 242 ILE A O 1
ATOM 1860 N N . HIS A 1 243 ? 2.873 24.969 -4.934 1 94.31 243 HIS A N 1
ATOM 1861 C CA . HIS A 1 243 ? 1.972 23.891 -4.555 1 94.31 243 HIS A CA 1
ATOM 1862 C C . HIS A 1 243 ? 0.93 24.359 -3.547 1 94.31 243 HIS A C 1
ATOM 1864 O O . HIS A 1 243 ? -0.248 24.016 -3.654 1 94.31 243 HIS A O 1
ATOM 1870 N N . TYR A 1 244 ? 1.361 25.109 -2.586 1 93.88 244 TYR A N 1
ATOM 1871 C CA . TYR A 1 244 ? 0.496 25.5 -1.476 1 93.88 244 TYR A CA 1
ATOM 1872 C C . TYR A 1 244 ? -0.197 26.828 -1.756 1 93.88 244 TYR A C 1
ATOM 1874 O O . TYR A 1 244 ? 0.453 27.812 -2.125 1 93.88 244 TYR A O 1
ATOM 1882 N N . PRO A 1 245 ? -1.466 26.875 -1.428 1 93.06 245 PRO A N 1
ATOM 1883 C CA . PRO A 1 245 ? -2.234 28.078 -1.744 1 93.06 245 PRO A CA 1
ATOM 1884 C C . PRO A 1 245 ? -1.814 29.281 -0.902 1 93.06 245 PRO A C 1
ATOM 1886 O O . PRO A 1 245 ? -2.098 30.422 -1.27 1 93.06 245 PRO A O 1
ATOM 1889 N N . GLY A 1 246 ? -1.155 29.062 0.127 1 93.19 246 GLY A N 1
ATOM 1890 C CA . GLY A 1 246 ? -0.72 30.141 0.994 1 93.19 246 GLY A CA 1
ATOM 1891 C C . GLY A 1 246 ? 0.176 31.141 0.291 1 93.19 246 GLY A C 1
ATOM 1892 O O . GLY A 1 246 ? 0.225 32.312 0.673 1 93.19 246 GLY A O 1
ATOM 1893 N N . PHE A 1 247 ? 0.802 30.812 -0.833 1 96.5 247 PHE A N 1
ATOM 1894 C CA . PHE A 1 247 ? 1.81 31.641 -1.482 1 96.5 247 PHE A CA 1
ATOM 1895 C C . PHE A 1 247 ? 1.184 32.5 -2.58 1 96.5 247 PHE A C 1
ATOM 1897 O O . PHE A 1 247 ? 1.86 33.312 -3.189 1 96.5 247 PHE A O 1
ATOM 1904 N N . GLN A 1 248 ? -0.089 32.344 -2.752 1 94.12 248 GLN A N 1
ATOM 1905 C CA . GLN A 1 248 ? -0.784 33.062 -3.818 1 94.12 248 GLN A CA 1
ATOM 1906 C C . GLN A 1 248 ? -0.795 34.562 -3.555 1 94.12 248 GLN A C 1
ATOM 1908 O O . GLN A 1 248 ? -1.042 35.344 -4.465 1 94.12 248 GLN A O 1
ATOM 1913 N N . SER A 1 249 ? -0.479 34.969 -2.363 1 92.44 249 SER A N 1
ATOM 1914 C CA . SER A 1 249 ? -0.438 36.375 -2.014 1 92.44 249 SER A CA 1
ATOM 1915 C C . SER A 1 249 ? 0.748 37.094 -2.672 1 92.44 249 SER A C 1
ATOM 1917 O O . SER A 1 249 ? 0.81 38.312 -2.707 1 92.44 249 SER A O 1
ATOM 1919 N N . ALA A 1 250 ? 1.691 36.312 -3.146 1 96.88 250 ALA A N 1
ATOM 1920 C CA . ALA A 1 250 ? 2.875 36.875 -3.795 1 96.88 250 ALA A CA 1
ATOM 1921 C C . ALA A 1 250 ? 2.607 37.156 -5.266 1 96.88 250 ALA A C 1
ATOM 1923 O O . ALA A 1 250 ? 2.355 36.25 -6.055 1 96.88 250 ALA A O 1
ATOM 1924 N N . ALA A 1 251 ? 2.77 38.406 -5.633 1 97.44 251 ALA A N 1
ATOM 1925 C CA . ALA A 1 251 ? 2.432 38.875 -6.977 1 97.44 251 ALA A CA 1
ATOM 1926 C C . ALA A 1 251 ? 3.318 38.188 -8.023 1 97.44 251 ALA A C 1
ATOM 1928 O O . ALA A 1 251 ? 2.895 37.969 -9.164 1 97.44 251 ALA A O 1
ATOM 1929 N N . SER A 1 252 ? 4.469 37.812 -7.66 1 98.25 252 SER A N 1
ATOM 1930 C CA . SER A 1 252 ? 5.445 37.281 -8.609 1 98.25 252 SER A CA 1
ATOM 1931 C C . SER A 1 252 ? 5.324 35.75 -8.742 1 98.25 252 SER A C 1
ATOM 1933 O O . SER A 1 252 ? 6.055 35.156 -9.523 1 98.25 252 SER A O 1
ATOM 1935 N N . LEU A 1 253 ? 4.379 35.156 -8.062 1 98.19 253 LEU A N 1
ATOM 1936 C CA . LEU A 1 253 ? 4.254 33.719 -8.039 1 98.19 253 LEU A CA 1
ATOM 1937 C C . LEU A 1 253 ? 3.961 33.156 -9.438 1 98.19 253 LEU A C 1
ATOM 1939 O O . LEU A 1 253 ? 4.543 32.156 -9.852 1 98.19 253 LEU A O 1
ATOM 1943 N N . PRO A 1 254 ? 3.072 33.844 -10.273 1 98.06 254 PRO A N 1
ATOM 1944 C CA . PRO A 1 254 ? 2.807 33.312 -11.609 1 98.06 254 PRO A CA 1
ATOM 1945 C C . PRO A 1 254 ? 4.055 33.281 -12.492 1 98.06 254 PRO A C 1
ATOM 1947 O O . PRO A 1 254 ? 4.242 32.344 -13.266 1 98.06 254 PRO A O 1
ATOM 1950 N N . GLY A 1 255 ? 4.863 34.281 -12.352 1 98.44 255 GLY A N 1
ATOM 1951 C CA . GLY A 1 255 ? 6.117 34.281 -13.094 1 98.44 255 GLY A CA 1
ATOM 1952 C C . GLY A 1 255 ? 7.051 33.156 -12.688 1 98.44 255 GLY A C 1
ATOM 1953 O O . GLY A 1 255 ? 7.672 32.5 -13.539 1 98.44 255 GLY A O 1
ATOM 1954 N N . LEU A 1 256 ? 7.176 32.938 -11.406 1 98.5 256 LEU A N 1
ATOM 1955 C CA . LEU A 1 256 ? 7.988 31.828 -10.898 1 98.5 256 LEU A CA 1
ATOM 1956 C C . LEU A 1 256 ? 7.469 30.484 -11.391 1 98.5 256 LEU A C 1
ATOM 1958 O O . LEU A 1 256 ? 8.25 29.625 -11.797 1 98.5 256 LEU A O 1
ATOM 1962 N N . LYS A 1 257 ? 6.145 30.297 -11.375 1 98.12 257 LYS A N 1
ATOM 1963 C CA . LYS A 1 257 ? 5.516 29.078 -11.867 1 98.12 257 LYS A CA 1
ATOM 1964 C C . LYS A 1 257 ? 5.875 28.828 -13.328 1 98.12 257 LYS A C 1
ATOM 1966 O O . LYS A 1 257 ? 6.148 27.688 -13.719 1 98.12 257 LYS A O 1
ATOM 1971 N N . LYS A 1 258 ? 5.871 29.828 -14.125 1 98.25 258 LYS A N 1
ATOM 1972 C CA . LYS A 1 258 ? 6.207 29.703 -15.539 1 98.25 258 LYS A CA 1
ATOM 1973 C C . LYS A 1 258 ? 7.637 29.203 -15.727 1 98.25 258 LYS A C 1
ATOM 1975 O O . LYS A 1 258 ? 7.898 28.344 -16.578 1 98.25 258 LYS A O 1
ATOM 1980 N N . ARG A 1 259 ? 8.555 29.719 -14.969 1 98.31 259 ARG A N 1
ATOM 1981 C CA . ARG A 1 259 ? 9.938 29.25 -15.055 1 98.31 259 ARG A CA 1
ATOM 1982 C C . ARG A 1 259 ? 10.047 27.781 -14.648 1 98.31 259 ARG A C 1
ATOM 1984 O O . ARG A 1 259 ? 10.773 27.016 -15.273 1 98.31 259 ARG A O 1
ATOM 1991 N N . TYR A 1 260 ? 9.344 27.453 -13.531 1 98.31 260 TYR A N 1
ATOM 1992 C CA . TYR A 1 260 ? 9.383 26.078 -13.062 1 98.31 260 TYR A CA 1
ATOM 1993 C C . TYR A 1 260 ? 8.812 25.125 -14.117 1 98.31 260 TYR A C 1
ATOM 1995 O O . TYR A 1 260 ? 9.297 24.016 -14.273 1 98.31 260 TYR A O 1
ATOM 2003 N N . GLU A 1 261 ? 7.738 25.516 -14.859 1 98.06 261 GLU A N 1
ATOM 2004 C CA . GLU A 1 261 ? 7.145 24.703 -15.914 1 98.06 261 GLU A CA 1
ATOM 2005 C C . GLU A 1 261 ? 8.164 24.391 -17 1 98.06 261 GLU A C 1
ATOM 2007 O O . GLU A 1 261 ? 8.102 23.328 -17.641 1 98.06 261 GLU A O 1
ATOM 2012 N N . GLU A 1 262 ? 9.109 25.234 -17.125 1 98.06 262 GLU A N 1
ATOM 2013 C CA . GLU A 1 262 ? 10.156 25.031 -18.141 1 98.06 262 GLU A CA 1
ATOM 2014 C C . GLU A 1 262 ? 11.32 24.234 -17.562 1 98.06 262 GLU A C 1
ATOM 2016 O O . GLU A 1 262 ? 11.797 23.281 -18.203 1 98.06 262 GLU A O 1
ATOM 2021 N N . GLN A 1 263 ? 11.75 24.594 -16.391 1 97.88 263 GLN A N 1
ATOM 2022 C CA . GLN A 1 263 ? 13.008 24.078 -15.883 1 97.88 263 GLN A CA 1
ATOM 2023 C C . GLN A 1 263 ? 12.789 22.812 -15.055 1 97.88 263 GLN A C 1
ATOM 2025 O O . GLN A 1 263 ? 13.719 22.031 -14.844 1 97.88 263 GLN A O 1
ATOM 2030 N N . TYR A 1 264 ? 11.633 22.625 -14.539 1 98 264 TYR A N 1
ATOM 2031 C CA . TYR A 1 264 ? 11.305 21.484 -13.695 1 98 264 TYR A CA 1
ATOM 2032 C C . TYR A 1 264 ? 10.078 20.766 -14.211 1 98 264 TYR A C 1
ATOM 2034 O O . TYR A 1 264 ? 9.203 20.375 -13.438 1 98 264 TYR A O 1
ATOM 2042 N N . ALA A 1 265 ? 9.969 20.641 -15.523 1 98.06 265 ALA A N 1
ATOM 2043 C CA . ALA A 1 265 ? 8.797 20.062 -16.172 1 98.06 265 ALA A CA 1
ATOM 2044 C C . ALA A 1 265 ? 8.523 18.656 -15.68 1 98.06 265 ALA A C 1
ATOM 2046 O O . ALA A 1 265 ? 7.375 18.297 -15.398 1 98.06 265 ALA A O 1
ATOM 2047 N N . ASP A 1 266 ? 9.555 17.797 -15.523 1 97.88 266 ASP A N 1
ATOM 2048 C CA . ASP A 1 266 ? 9.383 16.406 -15.086 1 97.88 266 ASP A CA 1
ATOM 2049 C C . ASP A 1 266 ? 8.906 16.344 -13.641 1 97.88 266 ASP A C 1
ATOM 2051 O O . ASP A 1 266 ? 8 15.57 -13.312 1 97.88 266 ASP A O 1
ATOM 2055 N N . GLU A 1 267 ? 9.547 17.172 -12.789 1 98.19 267 GLU A N 1
ATOM 2056 C CA . GLU A 1 267 ? 9.125 17.219 -11.398 1 98.19 267 GLU A CA 1
ATOM 2057 C C . GLU A 1 267 ? 7.648 17.609 -11.281 1 98.19 267 GLU A C 1
ATOM 2059 O O . GLU A 1 267 ? 6.895 16.984 -10.531 1 98.19 267 GLU A O 1
ATOM 2064 N N . LEU A 1 268 ? 7.238 18.625 -12.062 1 98.25 268 LEU A N 1
ATOM 2065 C CA . LEU A 1 268 ? 5.859 19.094 -12.008 1 98.25 268 LEU A CA 1
ATOM 2066 C C . LEU A 1 268 ? 4.898 18.047 -12.547 1 98.25 268 LEU A C 1
ATOM 2068 O O . LEU A 1 268 ? 3.783 17.906 -12.047 1 98.25 268 LEU A O 1
ATOM 2072 N N . LYS A 1 269 ? 5.348 17.328 -13.57 1 98 269 LYS A N 1
ATOM 2073 C CA . LYS A 1 269 ? 4.547 16.234 -14.141 1 98 269 LYS A CA 1
ATOM 2074 C C . LYS A 1 269 ? 4.18 15.211 -13.07 1 98 269 LYS A C 1
ATOM 2076 O O . LYS A 1 269 ? 3.061 14.695 -13.062 1 98 269 LYS A O 1
ATOM 2081 N N . TRP A 1 270 ? 5.098 14.961 -12.133 1 98.19 270 TRP A N 1
ATOM 2082 C CA . TRP A 1 270 ? 4.891 13.93 -11.117 1 98.19 270 TRP A CA 1
ATOM 2083 C C . TRP A 1 270 ? 4.523 14.555 -9.773 1 98.19 270 TRP A C 1
ATOM 2085 O O . TRP A 1 270 ? 4.555 13.875 -8.742 1 98.19 270 TRP A O 1
ATOM 2095 N N . GLY A 1 271 ? 4.156 15.812 -9.797 1 98.06 271 GLY A N 1
ATOM 2096 C CA . GLY A 1 271 ? 3.693 16.5 -8.602 1 98.06 271 GLY A CA 1
ATOM 2097 C C . GLY A 1 271 ? 4.742 16.578 -7.512 1 98.06 271 GLY A C 1
ATOM 2098 O O . GLY A 1 271 ? 4.422 16.469 -6.328 1 98.06 271 GLY A O 1
ATOM 2099 N N . ILE A 1 272 ? 5.934 16.719 -7.859 1 98.31 272 ILE A N 1
ATOM 2100 C CA . ILE A 1 272 ? 7.031 16.688 -6.902 1 98.31 272 ILE A CA 1
ATOM 2101 C C . ILE A 1 272 ? 7.281 18.109 -6.371 1 98.31 272 ILE A C 1
ATOM 2103 O O . ILE A 1 272 ? 7.422 19.047 -7.152 1 98.31 272 ILE A O 1
ATOM 2107 N N . HIS A 1 273 ? 7.117 18.172 -5.09 1 94.06 273 HIS A N 1
ATOM 2108 C CA . HIS A 1 273 ? 7.645 19.266 -4.285 1 94.06 273 HIS A CA 1
ATOM 2109 C C . HIS A 1 273 ? 8.273 18.75 -2.992 1 94.06 273 HIS A C 1
ATOM 2111 O O . HIS A 1 273 ? 7.812 17.75 -2.432 1 94.06 273 HIS A O 1
ATOM 2117 N N . VAL A 1 274 ? 9.469 19.141 -2.709 1 98.12 274 VAL A N 1
ATOM 2118 C CA . VAL A 1 274 ? 10.32 18.438 -1.749 1 98.12 274 VAL A CA 1
ATOM 2119 C C . VAL A 1 274 ? 10.406 19.25 -0.453 1 98.12 274 VAL A C 1
ATOM 2121 O O . VAL A 1 274 ? 10.633 20.453 -0.481 1 98.12 274 VAL A O 1
ATOM 2124 N N . MET A 1 275 ? 10.016 18.531 0.577 1 98.06 275 MET A N 1
ATOM 2125 C CA . MET A 1 275 ? 10.195 18.984 1.954 1 98.06 275 MET A CA 1
ATOM 2126 C C . MET A 1 275 ? 10.836 17.906 2.811 1 98.06 275 MET A C 1
ATOM 2128 O O . MET A 1 275 ? 10.797 16.719 2.453 1 98.06 275 MET A O 1
ATOM 2132 N N . VAL A 1 276 ? 11.438 18.328 3.924 1 98.69 276 VAL A N 1
ATOM 2133 C CA . VAL A 1 276 ? 12.047 17.359 4.824 1 98.69 276 VAL A CA 1
ATOM 2134 C C . VAL A 1 276 ? 11.867 17.812 6.273 1 98.69 276 VAL A C 1
ATOM 2136 O O . VAL A 1 276 ? 11.969 19 6.578 1 98.69 276 VAL A O 1
ATOM 2139 N N . SER A 1 277 ? 11.461 16.906 7.098 1 98.12 277 SER A N 1
ATOM 2140 C CA . SER A 1 277 ? 11.383 17.094 8.539 1 98.12 277 SER A CA 1
ATOM 2141 C C . SER A 1 277 ? 12.117 15.984 9.289 1 98.12 277 SER A C 1
ATOM 2143 O O . SER A 1 277 ? 12.391 14.922 8.719 1 98.12 277 SER A O 1
ATOM 2145 N N . GLN A 1 278 ? 12.484 16.25 10.531 1 98.31 278 GLN A N 1
ATOM 2146 C CA . GLN A 1 278 ? 13.25 15.305 11.336 1 98.31 278 GLN A CA 1
ATOM 2147 C C . GLN A 1 278 ? 12.469 14.898 12.586 1 98.31 278 GLN A C 1
ATOM 2149 O O . GLN A 1 278 ? 11.953 15.75 13.312 1 98.31 278 GLN A O 1
ATOM 2154 N N . ASN A 1 279 ? 12.383 13.586 12.82 1 97.25 279 ASN A N 1
ATOM 2155 C CA . ASN A 1 279 ? 11.648 13.109 13.984 1 97.25 279 ASN A CA 1
ATOM 2156 C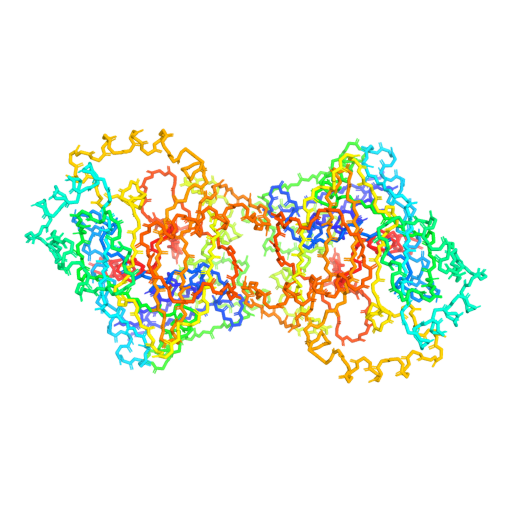 C . ASN A 1 279 ? 12.547 13.008 15.211 1 97.25 279 ASN A C 1
ATOM 2158 O O . ASN A 1 279 ? 13.711 13.398 15.164 1 97.25 279 ASN A O 1
ATOM 2162 N N . HIS A 1 280 ? 11.977 12.492 16.328 1 96.31 280 HIS A N 1
ATOM 2163 C CA . HIS A 1 280 ? 12.656 12.492 17.625 1 96.31 280 HIS A CA 1
ATOM 2164 C C . HIS A 1 280 ? 13.844 11.539 17.625 1 96.31 280 HIS A C 1
ATOM 2166 O O . HIS A 1 280 ? 14.773 11.711 18.422 1 96.31 280 HIS A O 1
ATOM 2172 N N . THR A 1 281 ? 13.828 10.523 16.703 1 95.81 281 THR A N 1
ATOM 2173 C CA . THR A 1 281 ? 14.93 9.562 16.656 1 95.81 281 THR A CA 1
ATOM 2174 C C . THR A 1 281 ? 16.016 10.039 15.711 1 95.81 281 THR A C 1
ATOM 2176 O O . THR A 1 281 ? 17.047 9.383 15.562 1 95.81 281 THR A O 1
ATOM 2179 N N . GLY A 1 282 ? 15.781 11.148 15.031 1 97.12 282 GLY A N 1
ATOM 2180 C CA . GLY A 1 282 ? 16.797 11.734 14.156 1 97.12 282 GLY A CA 1
ATOM 2181 C C . GLY A 1 282 ? 16.625 11.352 12.703 1 97.12 282 GLY A C 1
ATOM 2182 O O . GLY A 1 282 ? 17.406 11.758 11.852 1 97.12 282 GLY A O 1
ATOM 2183 N N . GLU A 1 283 ? 15.656 10.562 12.414 1 98.25 283 GLU A N 1
ATOM 2184 C CA . GLU A 1 283 ? 15.367 10.188 11.031 1 98.25 283 GLU A CA 1
ATOM 2185 C C . GLU A 1 283 ? 14.703 11.336 10.273 1 98.25 283 GLU A C 1
ATOM 2187 O O . GLU A 1 283 ? 14.078 12.211 10.883 1 98.25 283 GLU A O 1
ATOM 2192 N N . LEU A 1 284 ? 14.906 11.344 8.961 1 98.75 284 LEU A N 1
ATOM 2193 C CA . LEU A 1 284 ? 14.367 12.422 8.125 1 98.75 284 LEU A CA 1
ATOM 2194 C C . LEU A 1 284 ? 13.266 11.898 7.211 1 98.75 284 LEU A C 1
ATOM 2196 O O . LEU A 1 284 ? 13.5 10.992 6.402 1 98.75 284 LEU A O 1
ATOM 2200 N N . THR A 1 285 ? 12.07 12.375 7.406 1 98.69 285 THR A N 1
ATOM 2201 C CA . THR A 1 285 ? 10.977 12.086 6.48 1 98.69 285 THR A CA 1
ATOM 2202 C C . THR A 1 285 ? 11.008 13.055 5.297 1 98.69 285 THR A C 1
ATOM 2204 O O . THR A 1 285 ? 11.023 14.273 5.484 1 98.69 285 THR A O 1
ATOM 2207 N N . VAL A 1 286 ? 11.086 12.5 4.07 1 98.62 286 VAL A N 1
ATOM 2208 C CA . VAL A 1 286 ? 11.281 13.281 2.854 1 98.62 286 VAL A CA 1
ATOM 2209 C C . VAL A 1 286 ? 10.148 12.992 1.869 1 98.62 286 VAL A C 1
ATOM 2211 O O . VAL A 1 286 ? 9.719 11.844 1.723 1 98.62 286 VAL A O 1
ATOM 2214 N N . GLY A 1 287 ? 9.727 14.055 1.145 1 95.44 287 GLY A N 1
ATOM 2215 C CA . GLY A 1 287 ? 8.727 13.859 0.107 1 95.44 287 GLY A CA 1
ATOM 2216 C C . GLY A 1 287 ? 8.273 15.156 -0.532 1 95.44 287 GLY A C 1
ATOM 2217 O O . GLY A 1 287 ? 8.852 16.219 -0.285 1 95.44 287 GLY A O 1
ATOM 2218 N N . ASP A 1 288 ? 7.363 15.219 -1.294 1 96.12 288 ASP A N 1
ATOM 2219 C CA . ASP A 1 288 ? 6.777 14.008 -1.863 1 96.12 288 ASP A CA 1
ATOM 2220 C C . ASP A 1 288 ? 6.402 14.219 -3.328 1 96.12 288 ASP A C 1
ATOM 2222 O O . ASP A 1 288 ? 6.848 15.18 -3.959 1 96.12 288 ASP A O 1
ATOM 2226 N N . SER A 1 289 ? 5.711 13.219 -4.031 1 98.56 289 SER A N 1
ATOM 2227 C CA . SER A 1 289 ? 5.113 13.234 -5.359 1 98.56 289 SER A CA 1
ATOM 2228 C C . SER A 1 289 ? 3.59 13.25 -5.281 1 98.56 289 SER A C 1
ATOM 2230 O O . SER A 1 289 ? 3.02 13.172 -4.191 1 98.56 289 SER A O 1
ATOM 2232 N N . HIS A 1 290 ? 2.869 13.43 -6.391 1 98.19 290 HIS A N 1
ATOM 2233 C CA . HIS A 1 290 ? 1.414 13.367 -6.469 1 98.19 290 HIS A CA 1
ATOM 2234 C C . HIS A 1 290 ? 0.961 12.742 -7.785 1 98.19 290 HIS A C 1
ATOM 2236 O O . HIS A 1 290 ? 1.296 13.242 -8.859 1 98.19 290 HIS A O 1
ATOM 2242 N N . GLU A 1 291 ? 0.315 11.711 -7.707 1 98.06 291 GLU A N 1
ATOM 2243 C CA . GLU A 1 291 ? -0.415 11.094 -8.812 1 98.06 291 GLU A CA 1
ATOM 2244 C C . GLU A 1 291 ? -1.912 11.039 -8.523 1 98.06 291 GLU A C 1
ATOM 2246 O O . GLU A 1 291 ? -2.336 10.445 -7.527 1 98.06 291 GLU A O 1
ATOM 2251 N N . TYR A 1 292 ? -2.703 11.578 -9.383 1 96.81 292 TYR A N 1
ATOM 2252 C CA . TYR A 1 292 ? -4.133 11.672 -9.117 1 96.81 292 TYR A CA 1
ATOM 2253 C C . TYR A 1 292 ? -4.902 10.609 -9.891 1 96.81 292 TYR A C 1
ATOM 2255 O O . TYR A 1 292 ? -4.508 10.219 -10.992 1 96.81 292 TYR A O 1
ATOM 2263 N N . GLY A 1 293 ? -5.945 10.125 -9.281 1 95.5 293 GLY A N 1
ATOM 2264 C CA . GLY A 1 293 ? -6.828 9.117 -9.844 1 95.5 293 GLY A CA 1
ATOM 2265 C C . GLY A 1 293 ? -7.691 8.43 -8.805 1 95.5 293 GLY A C 1
ATOM 2266 O O . GLY A 1 293 ? -7.43 8.539 -7.605 1 95.5 293 GLY A O 1
ATOM 2267 N N . LEU A 1 294 ? -8.664 7.719 -9.234 1 93.5 294 LEU A N 1
ATOM 2268 C CA . LEU A 1 294 ? -9.555 7.035 -8.305 1 93.5 294 LEU A CA 1
ATOM 2269 C C . LEU A 1 294 ? -8.938 5.727 -7.82 1 93.5 294 LEU A C 1
ATOM 2271 O O . LEU A 1 294 ? -9.172 5.309 -6.684 1 93.5 294 LEU A O 1
ATOM 2275 N N . VAL A 1 295 ? -8.219 5.059 -8.734 1 95.31 295 VAL A N 1
ATOM 2276 C CA . VAL A 1 295 ? -7.527 3.809 -8.43 1 95.31 295 VAL A CA 1
ATOM 2277 C C . VAL A 1 295 ? -6.078 3.885 -8.906 1 95.31 295 VAL A C 1
ATOM 2279 O O . VAL A 1 295 ? -5.816 4.219 -10.062 1 95.31 295 VAL A O 1
ATOM 2282 N N . HIS A 1 296 ? -5.141 3.607 -8.016 1 96.94 296 HIS A N 1
ATOM 2283 C CA . HIS A 1 296 ? -3.721 3.68 -8.344 1 96.94 296 HIS A CA 1
ATOM 2284 C C . HIS A 1 296 ? -3.094 2.291 -8.383 1 96.94 296 HIS A C 1
ATOM 2286 O O . HIS A 1 296 ? -3.516 1.393 -7.648 1 96.94 296 HIS A O 1
ATOM 2292 N N . ASP A 1 297 ? -2.104 2.131 -9.281 1 95.56 297 ASP A N 1
ATOM 2293 C CA . ASP A 1 297 ? -1.271 0.942 -9.125 1 95.56 297 ASP A CA 1
ATOM 2294 C C . ASP A 1 297 ? -0.466 1.001 -7.828 1 95.56 297 ASP A C 1
ATOM 2296 O O . ASP A 1 297 ? -0.164 2.086 -7.328 1 95.56 297 ASP A O 1
ATOM 2300 N N . PRO A 1 298 ? -0.15 -0.138 -7.316 1 96.5 298 PRO A N 1
ATOM 2301 C CA . PRO A 1 298 ? 0.519 -0.156 -6.012 1 96.5 298 PRO A CA 1
ATOM 2302 C C . PRO A 1 298 ? 2.039 -0.066 -6.129 1 96.5 298 PRO A C 1
ATOM 2304 O O . PRO A 1 298 ? 2.748 -0.226 -5.133 1 96.5 298 PRO A O 1
ATOM 2307 N N . PHE A 1 299 ? 2.633 0.248 -7.277 1 98 299 PHE A N 1
ATOM 2308 C CA . PHE A 1 299 ? 4.066 0.154 -7.516 1 98 299 PHE A CA 1
ATOM 2309 C C . PHE A 1 299 ? 4.734 1.516 -7.359 1 98 299 PHE A C 1
ATOM 2311 O O . PHE A 1 299 ? 4.328 2.488 -8 1 98 299 PHE A O 1
ATOM 2318 N N . ASP A 1 300 ? 5.715 1.555 -6.461 1 98.19 300 ASP A N 1
ATOM 2319 C CA . ASP A 1 300 ? 6.508 2.775 -6.355 1 98.19 300 ASP A CA 1
ATOM 2320 C C . ASP A 1 300 ? 7.559 2.848 -7.461 1 98.19 300 ASP A C 1
ATOM 2322 O O . ASP A 1 300 ? 8.289 1.882 -7.695 1 98.19 300 ASP A O 1
ATOM 2326 N N . LYS A 1 301 ? 7.664 3.959 -8.117 1 98.44 301 LYS A N 1
ATOM 2327 C CA . LYS A 1 301 ? 8.586 4.164 -9.227 1 98.44 301 LYS A CA 1
ATOM 2328 C C . LYS A 1 301 ? 9.914 4.746 -8.734 1 98.44 301 LYS A C 1
ATOM 2330 O O . LYS A 1 301 ? 9.938 5.809 -8.109 1 98.44 301 LYS A O 1
ATOM 2335 N N . ASP A 1 302 ? 10.961 4.09 -9.062 1 98.44 302 ASP A N 1
ATOM 2336 C CA . ASP A 1 302 ? 12.266 4.492 -8.539 1 98.44 302 ASP A CA 1
ATOM 2337 C C . ASP A 1 302 ? 12.664 5.871 -9.062 1 98.44 302 ASP A C 1
ATOM 2339 O O . ASP A 1 302 ? 13.266 6.664 -8.344 1 98.44 302 ASP A O 1
ATOM 2343 N N . PHE A 1 303 ? 12.359 6.129 -10.305 1 98.5 303 PHE A N 1
ATOM 2344 C CA . PHE A 1 303 ? 12.781 7.406 -10.875 1 98.5 303 PHE A CA 1
ATOM 2345 C C . PHE A 1 303 ? 12.117 8.562 -10.141 1 98.5 303 PHE A C 1
ATOM 2347 O O . PHE A 1 303 ? 12.695 9.648 -10.031 1 98.5 303 PHE A O 1
ATOM 2354 N N . ILE A 1 304 ? 10.953 8.414 -9.609 1 98.75 304 ILE A N 1
ATOM 2355 C CA . ILE A 1 304 ? 10.297 9.438 -8.805 1 98.75 304 ILE A CA 1
ATOM 2356 C C . ILE A 1 304 ? 11.086 9.664 -7.516 1 98.75 304 ILE A C 1
ATOM 2358 O O . ILE A 1 304 ? 11.352 10.805 -7.137 1 98.75 304 ILE A O 1
ATOM 2362 N N . ASN A 1 305 ? 11.453 8.539 -6.812 1 98.69 305 ASN A N 1
ATOM 2363 C CA . ASN A 1 305 ? 12.266 8.648 -5.609 1 98.69 305 ASN A CA 1
ATOM 2364 C C . ASN A 1 305 ? 13.586 9.367 -5.887 1 98.69 305 ASN A C 1
ATOM 2366 O O . ASN A 1 305 ? 14.016 10.219 -5.102 1 98.69 305 ASN A O 1
ATOM 2370 N N . GLN A 1 306 ? 14.141 9.07 -7.023 1 98.44 306 GLN A N 1
ATOM 2371 C CA . GLN A 1 306 ? 15.406 9.695 -7.395 1 98.44 306 GLN A CA 1
ATOM 2372 C C . GLN A 1 306 ? 15.227 11.188 -7.664 1 98.44 306 GLN A C 1
ATOM 2374 O O . GLN A 1 306 ? 16.094 12 -7.312 1 98.44 306 GLN A O 1
ATOM 2379 N N . MET A 1 307 ? 14.156 11.547 -8.32 1 98.69 307 MET A N 1
ATOM 2380 C CA . MET A 1 307 ? 13.867 12.961 -8.562 1 98.69 307 MET A CA 1
ATOM 2381 C C . MET A 1 307 ? 13.711 13.719 -7.242 1 98.69 307 MET A C 1
ATOM 2383 O O . MET A 1 307 ? 14.211 14.836 -7.102 1 98.69 307 MET A O 1
ATOM 2387 N N . ILE A 1 308 ? 13.07 13.094 -6.258 1 98.81 308 ILE A N 1
ATOM 2388 C CA . ILE A 1 308 ? 12.867 13.703 -4.945 1 98.81 308 ILE A CA 1
ATOM 2389 C C . ILE A 1 308 ? 14.219 13.906 -4.258 1 98.81 308 ILE A C 1
ATOM 2391 O O . ILE A 1 308 ? 14.516 15 -3.773 1 98.81 308 ILE A O 1
ATOM 2395 N N . LEU A 1 309 ? 15.047 12.898 -4.293 1 98.69 309 LEU A N 1
ATOM 2396 C CA . LEU A 1 309 ? 16.344 12.961 -3.619 1 98.69 309 LEU A CA 1
ATOM 2397 C C . LEU A 1 309 ? 17.266 13.961 -4.309 1 98.69 309 LEU A C 1
ATOM 2399 O O . LEU A 1 309 ? 18 14.695 -3.643 1 98.69 309 LEU A O 1
ATOM 2403 N N . LYS A 1 310 ? 17.219 13.945 -5.625 1 98.38 310 LYS A N 1
ATOM 2404 C CA . LYS A 1 310 ? 18.031 14.898 -6.379 1 98.38 310 LYS A CA 1
ATOM 2405 C C . LYS A 1 310 ? 17.656 16.328 -6.043 1 98.38 310 LYS A C 1
ATOM 2407 O O . LYS A 1 310 ? 18.516 17.172 -5.824 1 98.38 310 LYS A O 1
ATOM 2412 N N . TYR A 1 311 ? 16.375 16.594 -6.035 1 98.62 311 TYR A N 1
ATOM 2413 C CA . TYR A 1 311 ? 15.906 17.938 -5.699 1 98.62 311 TYR A CA 1
ATOM 2414 C C . TYR A 1 311 ? 16.25 18.281 -4.258 1 98.62 311 TYR A C 1
ATOM 2416 O O . TYR A 1 311 ? 16.641 19.406 -3.961 1 98.62 311 TYR A O 1
ATOM 2424 N N . LEU A 1 312 ? 16.125 17.359 -3.346 1 98.81 312 LEU A N 1
ATOM 2425 C CA . LEU A 1 312 ? 16.469 17.562 -1.943 1 98.81 312 LEU A CA 1
ATOM 2426 C C . LEU A 1 312 ? 17.922 18.031 -1.799 1 98.81 312 LEU A C 1
ATOM 2428 O O . LEU A 1 312 ? 18.219 18.906 -0.982 1 98.81 312 LEU A O 1
ATOM 2432 N N . ARG A 1 313 ? 18.766 17.516 -2.58 1 98.31 313 ARG A N 1
ATOM 2433 C CA . ARG A 1 313 ? 20.188 17.812 -2.508 1 98.31 313 ARG A CA 1
ATOM 2434 C C . ARG A 1 313 ? 20.469 19.25 -2.914 1 98.31 313 ARG A C 1
ATOM 2436 O O . ARG A 1 313 ? 21.5 19.828 -2.531 1 98.31 313 ARG A O 1
ATOM 2443 N N . THR A 1 314 ? 19.578 19.828 -3.65 1 98.06 314 THR A N 1
ATOM 2444 C CA . THR A 1 314 ? 19.797 21.188 -4.121 1 98.06 314 THR A CA 1
ATOM 2445 C C . THR A 1 314 ? 19.719 22.188 -2.967 1 98.06 314 THR A C 1
ATOM 2447 O O . THR A 1 314 ? 20.344 23.25 -3.014 1 98.06 314 THR A O 1
ATOM 2450 N N . PHE A 1 315 ? 18.984 21.812 -1.905 1 98.69 315 PHE A N 1
ATOM 2451 C CA . PHE A 1 315 ? 18.781 22.859 -0.909 1 98.69 315 PHE A CA 1
ATOM 2452 C C . PHE A 1 315 ? 19.156 22.359 0.482 1 98.69 315 PHE A C 1
ATOM 2454 O O . PHE A 1 315 ? 19 23.078 1.47 1 98.69 315 PHE A O 1
ATOM 2461 N N . THR A 1 316 ? 19.641 21.141 0.588 1 98.75 316 THR A N 1
ATOM 2462 C CA . THR A 1 316 ? 20.031 20.625 1.896 1 98.75 316 THR A CA 1
ATOM 2463 C C . THR A 1 316 ? 21.484 20.172 1.891 1 98.75 316 THR A C 1
ATOM 2465 O O . THR A 1 316 ? 22.047 19.891 0.832 1 98.75 316 THR A O 1
ATOM 2468 N N . ASN A 1 317 ? 22.031 20.156 3.02 1 97.31 317 ASN A N 1
ATOM 2469 C CA . ASN A 1 317 ? 23.359 19.609 3.338 1 97.31 317 ASN A CA 1
ATOM 2470 C C . ASN A 1 317 ? 23.281 18.609 4.492 1 97.31 317 ASN A C 1
ATOM 2472 O O . ASN A 1 317 ? 23.641 18.938 5.625 1 97.31 317 ASN A O 1
ATOM 2476 N N . LEU A 1 318 ? 22.938 17.391 4.207 1 98.25 318 LEU A N 1
ATOM 2477 C CA . LEU A 1 318 ? 22.734 16.359 5.227 1 98.25 318 LEU A CA 1
ATOM 2478 C C . LEU A 1 318 ? 24.016 15.555 5.441 1 98.25 318 LEU A C 1
ATOM 2480 O O . LEU A 1 318 ? 24.859 15.469 4.543 1 98.25 318 LEU A O 1
ATOM 2484 N N . LYS A 1 319 ? 24.141 14.938 6.551 1 97.88 319 LYS A N 1
ATOM 2485 C CA . LYS A 1 319 ? 25.344 14.188 6.898 1 97.88 319 LYS A CA 1
ATOM 2486 C C . LYS A 1 319 ? 25.203 12.719 6.512 1 97.88 319 LYS A C 1
ATOM 2488 O O . LYS A 1 319 ? 26.203 12.031 6.277 1 97.88 319 LYS A O 1
ATOM 2493 N N . ASN A 1 320 ? 24.047 12.242 6.547 1 98.12 320 ASN A N 1
ATOM 2494 C CA . ASN A 1 320 ? 23.734 10.852 6.227 1 98.12 320 ASN A CA 1
ATOM 2495 C C . ASN A 1 320 ? 22.609 10.742 5.219 1 98.12 320 ASN A C 1
ATOM 2497 O O . ASN A 1 320 ? 21.484 11.195 5.484 1 98.12 320 ASN A O 1
ATOM 2501 N N . TRP A 1 321 ? 22.844 10.18 4.07 1 98.19 321 TRP A N 1
ATOM 2502 C CA . TRP A 1 321 ? 21.875 10.07 2.99 1 98.19 321 TRP A CA 1
ATOM 2503 C C . TRP A 1 321 ? 21.375 8.641 2.852 1 98.19 321 TRP A C 1
ATOM 2505 O O . TRP A 1 321 ? 20.703 8.305 1.867 1 98.19 321 TRP A O 1
ATOM 2515 N N . GLN A 1 322 ? 21.625 7.777 3.865 1 98.19 322 GLN A N 1
ATOM 2516 C CA . GLN A 1 322 ? 21.188 6.383 3.801 1 98.19 322 GLN A CA 1
ATOM 2517 C C . GLN A 1 322 ? 19.672 6.277 3.803 1 98.19 322 GLN A C 1
ATOM 2519 O O . GLN A 1 322 ? 19 6.812 4.695 1 98.19 322 GLN A O 1
ATOM 2524 N N . LEU A 1 323 ? 19.188 5.625 2.756 1 98.25 323 LEU A N 1
ATOM 2525 C CA . LEU A 1 323 ? 17.766 5.363 2.658 1 98.25 323 LEU A CA 1
ATOM 2526 C C . LEU A 1 323 ? 17.328 4.293 3.658 1 98.25 323 LEU A C 1
ATOM 2528 O O . LEU A 1 323 ? 17.938 3.217 3.713 1 98.25 323 LEU A O 1
ATOM 2532 N N . ALA A 1 324 ? 16.344 4.613 4.496 1 98.5 324 ALA A N 1
ATOM 2533 C CA . ALA A 1 324 ? 15.828 3.65 5.465 1 98.5 324 ALA A CA 1
ATOM 2534 C C . ALA A 1 324 ? 14.547 2.994 4.957 1 98.5 324 ALA A C 1
ATOM 2536 O O . ALA A 1 324 ? 14.367 1.782 5.094 1 98.5 324 ALA A O 1
ATOM 2537 N N . GLN A 1 325 ? 13.656 3.777 4.395 1 98.5 325 GLN A N 1
ATOM 2538 C CA . GLN A 1 325 ? 12.344 3.281 3.994 1 98.5 325 GLN A CA 1
ATOM 2539 C C . GLN A 1 325 ? 11.797 4.066 2.803 1 98.5 325 GLN A C 1
ATOM 2541 O O . GLN A 1 325 ? 12.172 5.223 2.596 1 98.5 325 GLN A O 1
ATOM 2546 N N . THR A 1 326 ? 10.992 3.465 1.987 1 98.56 326 THR A N 1
ATOM 2547 C CA . THR A 1 326 ? 10.141 4.094 0.978 1 98.56 326 THR A CA 1
ATOM 2548 C C . THR A 1 326 ? 8.703 3.602 1.097 1 98.56 326 THR A C 1
ATOM 2550 O O . THR A 1 326 ? 8.461 2.486 1.561 1 98.56 326 THR A O 1
ATOM 2553 N N . TRP A 1 327 ? 7.738 4.434 0.783 1 98.44 327 TRP A N 1
ATOM 2554 C CA . TRP A 1 327 ? 6.34 4.02 0.782 1 98.44 327 TRP A CA 1
ATOM 2555 C C . TRP A 1 327 ? 5.492 4.957 -0.068 1 98.44 327 TRP A C 1
ATOM 2557 O O . TRP A 1 327 ? 5.98 5.988 -0.543 1 98.44 327 TRP A O 1
ATOM 2567 N N . ASN A 1 328 ? 4.316 4.531 -0.356 1 98.12 328 ASN A N 1
ATOM 2568 C CA . ASN A 1 328 ? 3.303 5.434 -0.892 1 98.12 328 ASN A CA 1
ATOM 2569 C C . ASN A 1 328 ? 2.129 5.598 0.071 1 98.12 328 ASN A C 1
ATOM 2571 O O . ASN A 1 328 ? 1.987 4.82 1.019 1 98.12 328 ASN A O 1
ATOM 2575 N N . GLY A 1 329 ? 1.452 6.656 -0.012 1 96.94 329 GLY A N 1
ATOM 2576 C CA . GLY A 1 329 ? 0.205 6.934 0.683 1 96.94 329 GLY A CA 1
ATOM 2577 C C . GLY A 1 329 ? -0.901 7.402 -0.243 1 96.94 329 GLY A C 1
ATOM 2578 O O . GLY A 1 329 ? -0.631 7.977 -1.303 1 96.94 329 GLY A O 1
ATOM 2579 N N . ILE A 1 330 ? -2.109 7.133 0.122 1 97.12 330 ILE A N 1
ATOM 2580 C CA . ILE A 1 330 ? -3.275 7.539 -0.658 1 97.12 330 ILE A CA 1
ATOM 2581 C C . ILE A 1 330 ? -4.246 8.312 0.229 1 97.12 330 ILE A C 1
ATOM 2583 O O . ILE A 1 330 ? -4.539 7.898 1.352 1 97.12 330 ILE A O 1
ATOM 2587 N N . TYR A 1 331 ? -4.672 9.398 -0.209 1 96.81 331 TYR A N 1
ATOM 2588 C CA . TYR A 1 331 ? -5.695 10.172 0.489 1 96.81 331 TYR A CA 1
ATOM 2589 C C . TYR A 1 331 ? -6.699 10.758 -0.494 1 96.81 331 TYR A C 1
ATOM 2591 O O . TYR A 1 331 ? -6.387 10.953 -1.671 1 96.81 331 TYR A O 1
ATOM 2599 N N . PRO A 1 332 ? -7.926 11.016 -0.017 1 96.5 332 PRO A N 1
ATOM 2600 C CA . PRO A 1 332 ? -8.914 11.688 -0.863 1 96.5 332 PRO A CA 1
ATOM 2601 C C . PRO A 1 332 ? -8.648 13.188 -1.01 1 96.5 332 PRO A C 1
ATOM 2603 O O . PRO A 1 332 ? -8.125 13.812 -0.09 1 96.5 332 PRO A O 1
ATOM 2606 N N . LYS A 1 333 ? -9.023 13.672 -2.111 1 95.88 333 LYS A N 1
ATOM 2607 C CA . LYS A 1 333 ? -8.844 15.094 -2.426 1 95.88 333 LYS A CA 1
ATOM 2608 C C . LYS A 1 333 ? -10.016 15.625 -3.232 1 95.88 333 LYS A C 1
ATOM 2610 O O . LYS A 1 333 ? -10.445 15.008 -4.211 1 95.88 333 LYS A O 1
ATOM 2615 N N . MET A 1 334 ? -10.539 16.75 -2.742 1 96.31 334 MET A N 1
ATOM 2616 C CA . MET A 1 334 ? -11.602 17.406 -3.492 1 96.31 334 MET A CA 1
ATOM 2617 C C . MET A 1 334 ? -11.078 17.938 -4.824 1 96.31 334 MET A C 1
ATOM 2619 O O . MET A 1 334 ? -9.93 18.359 -4.918 1 96.31 334 MET A O 1
ATOM 2623 N N . THR A 1 335 ? -11.969 17.953 -5.859 1 96.19 335 THR A N 1
ATOM 2624 C CA . THR A 1 335 ? -11.523 18.391 -7.18 1 96.19 335 THR A CA 1
ATOM 2625 C C . THR A 1 335 ? -12.141 19.75 -7.535 1 96.19 335 THR A C 1
ATOM 2627 O O . THR A 1 335 ? -11.875 20.297 -8.609 1 96.19 335 THR A O 1
ATOM 2630 N N . ASN A 1 336 ? -12.922 20.266 -6.629 1 95.81 336 ASN A N 1
ATOM 2631 C CA . ASN A 1 336 ? -13.641 21.5 -6.93 1 95.81 336 ASN A CA 1
ATOM 2632 C C . ASN A 1 336 ? -13.078 22.672 -6.145 1 95.81 336 ASN A C 1
ATOM 2634 O O . ASN A 1 336 ? -13.75 23.703 -5.992 1 95.81 336 ASN A O 1
ATOM 2638 N N . GLY A 1 337 ? -11.969 22.562 -5.578 1 91.25 337 GLY A N 1
ATOM 2639 C CA . GLY A 1 337 ? -11.328 23.656 -4.871 1 91.25 337 GLY A CA 1
ATOM 2640 C C . GLY A 1 337 ? -11.648 23.672 -3.387 1 91.25 337 GLY A C 1
ATOM 2641 O O . GLY A 1 337 ? -11 24.391 -2.619 1 91.25 337 GLY A O 1
ATOM 2642 N N . GLN A 1 338 ? -12.57 22.828 -2.963 1 93.25 338 GLN A N 1
ATOM 2643 C CA . GLN A 1 338 ? -12.867 22.75 -1.538 1 93.25 338 GLN A CA 1
ATOM 2644 C C . GLN A 1 338 ? -11.734 22.078 -0.77 1 93.25 338 GLN A C 1
ATOM 2646 O O . GLN A 1 338 ? -10.977 21.281 -1.333 1 93.25 338 GLN A O 1
ATOM 2651 N N . THR A 1 339 ? -11.633 22.5 0.519 1 93.31 339 THR A N 1
ATOM 2652 C CA . THR A 1 339 ? -10.523 22.031 1.334 1 93.31 339 THR A CA 1
ATOM 2653 C C . THR A 1 339 ? -10.898 20.75 2.072 1 93.31 339 THR A C 1
ATOM 2655 O O . THR A 1 339 ? -10.031 20.047 2.598 1 93.31 339 THR A O 1
ATOM 2658 N N . GLU A 1 340 ? -12.203 20.516 2.152 1 96.44 340 GLU A N 1
ATOM 2659 C CA . GLU A 1 340 ? -12.719 19.359 2.889 1 96.44 340 GLU A CA 1
ATOM 2660 C C . GLU A 1 340 ? -14.094 18.953 2.383 1 96.44 340 GLU A C 1
ATOM 2662 O O . GLU A 1 340 ? -14.719 19.688 1.613 1 96.44 340 GLU A O 1
ATOM 2667 N N . LEU A 1 341 ? -14.477 17.797 2.703 1 96.88 341 LEU A N 1
ATOM 2668 C CA . LEU A 1 341 ? -15.828 17.281 2.52 1 96.88 341 LEU A CA 1
ATOM 2669 C C . LEU A 1 341 ? -16.547 17.141 3.861 1 96.88 341 LEU A C 1
ATOM 2671 O O . LEU A 1 341 ? -16.109 16.359 4.719 1 96.88 341 LEU A O 1
ATOM 2675 N N . VAL A 1 342 ? -17.531 17.953 4.152 1 97 342 VAL A N 1
ATOM 2676 C CA . VAL A 1 342 ? -18.453 17.797 5.273 1 97 342 VAL A CA 1
ATOM 2677 C C . VAL A 1 342 ? -19.891 17.75 4.754 1 97 342 VAL A C 1
ATOM 2679 O O . VAL A 1 342 ? -20.406 18.734 4.219 1 97 342 VAL A O 1
ATOM 2682 N N . MET A 1 343 ? -20.484 16.609 4.898 1 95.25 343 MET A N 1
ATOM 2683 C CA . MET A 1 343 ? -21.828 16.5 4.32 1 95.25 343 MET A CA 1
ATOM 2684 C C . MET A 1 343 ? -22.672 15.5 5.105 1 95.25 343 MET A C 1
ATOM 2686 O O . MET A 1 343 ? -22.156 14.531 5.652 1 95.25 343 MET A O 1
ATOM 2690 N N . GLU A 1 344 ? -23.953 15.789 5.176 1 95.94 344 GLU A N 1
ATOM 2691 C CA . GLU A 1 344 ? -24.922 14.852 5.746 1 95.94 344 GLU A CA 1
ATOM 2692 C C . GLU A 1 344 ? -25.266 13.75 4.75 1 95.94 344 GLU A C 1
ATOM 2694 O O . GLU A 1 344 ? -25.875 14.016 3.713 1 95.94 344 GLU A O 1
ATOM 2699 N N . ALA A 1 345 ? -24.844 12.539 5.043 1 95.31 345 ALA A N 1
ATOM 2700 C CA . ALA A 1 345 ? -25.141 11.422 4.164 1 95.31 345 ALA A CA 1
ATOM 2701 C C . ALA A 1 345 ? -26.625 11.039 4.242 1 95.31 345 ALA A C 1
ATOM 2703 O O . ALA A 1 345 ? -27.25 10.742 3.221 1 95.31 345 ALA A O 1
ATOM 2704 N N . GLU A 1 346 ? -27.219 10.992 5.402 1 94.62 346 GLU A N 1
ATOM 2705 C CA . GLU A 1 346 ? -28.609 10.805 5.809 1 94.62 346 GLU A CA 1
ATOM 2706 C C . GLU A 1 346 ? -28.859 11.367 7.207 1 94.62 346 GLU A C 1
ATOM 2708 O O . GLU A 1 346 ? -27.906 11.695 7.926 1 94.62 346 GLU A O 1
ATOM 2713 N N . PRO A 1 347 ? -30.141 11.586 7.527 1 95.62 347 PRO A N 1
ATOM 2714 C CA . PRO A 1 347 ? -30.375 12.148 8.859 1 95.62 347 PRO A CA 1
ATOM 2715 C C . PRO A 1 347 ? -29.656 11.375 9.961 1 95.62 347 PRO A C 1
ATOM 2717 O O . PRO A 1 347 ? -29.797 10.148 10.047 1 95.62 347 PRO A O 1
ATOM 2720 N N . GLY A 1 348 ? -28.812 12.078 10.727 1 96.94 348 GLY A N 1
ATOM 2721 C CA . GLY A 1 348 ? -28.125 11.477 11.852 1 96.94 348 GLY A CA 1
ATOM 2722 C C . GLY A 1 348 ? -26.734 10.961 11.5 1 96.94 348 GLY A C 1
ATOM 2723 O O . GLY A 1 348 ? -25.984 10.539 12.375 1 96.94 348 GLY A O 1
ATOM 2724 N N . VAL A 1 349 ? -26.375 11.008 10.188 1 98.06 349 VAL A N 1
ATOM 2725 C CA . VAL A 1 349 ? -25.078 10.5 9.742 1 98.06 349 VAL A CA 1
ATOM 2726 C C . VAL A 1 349 ? -24.328 11.594 8.984 1 98.06 349 VAL A C 1
ATOM 2728 O O . VAL A 1 349 ? -24.797 12.086 7.965 1 98.06 349 VAL A O 1
ATOM 2731 N N . THR A 1 350 ? -23.188 11.984 9.453 1 97.94 350 THR A N 1
ATOM 2732 C CA . THR A 1 350 ? -22.375 13.031 8.852 1 97.94 350 THR A CA 1
ATOM 2733 C C . THR A 1 350 ? -21.047 12.469 8.352 1 97.94 350 THR A C 1
ATOM 2735 O O . THR A 1 350 ? -20.391 11.703 9.055 1 97.94 350 THR A O 1
ATOM 2738 N N . ILE A 1 351 ? -20.656 12.852 7.137 1 97.62 351 ILE A N 1
ATOM 2739 C CA . ILE A 1 351 ? -19.359 12.508 6.578 1 97.62 351 ILE A CA 1
ATOM 2740 C C . ILE A 1 351 ? -18.391 13.68 6.758 1 97.62 351 ILE A C 1
ATOM 2742 O O . ILE A 1 351 ? -18.719 14.82 6.449 1 97.62 351 ILE A O 1
ATOM 2746 N N . ILE A 1 352 ? -17.219 13.453 7.336 1 97.88 352 ILE A N 1
ATOM 2747 C CA . ILE A 1 352 ? -16.109 14.391 7.371 1 97.88 352 ILE A CA 1
ATOM 2748 C C . ILE A 1 352 ? -14.875 13.766 6.723 1 97.88 352 ILE A C 1
ATOM 2750 O O . ILE A 1 352 ? -14.328 12.789 7.238 1 97.88 352 ILE A O 1
ATOM 2754 N N . ASN A 1 353 ? -14.422 14.297 5.555 1 95.75 353 ASN A N 1
ATOM 2755 C CA . ASN A 1 353 ? -13.383 13.68 4.742 1 95.75 353 ASN A CA 1
ATOM 2756 C C . ASN A 1 353 ? -12.766 14.68 3.766 1 95.75 353 ASN A C 1
ATOM 2758 O O . ASN A 1 353 ? -12.914 15.891 3.936 1 95.75 353 ASN A O 1
ATOM 2762 N N . GLY A 1 354 ? -11.922 14.297 2.869 1 91.94 354 GLY A N 1
ATOM 2763 C CA . GLY A 1 354 ? -11.469 15.047 1.71 1 91.94 354 GLY A CA 1
ATOM 2764 C C . GLY A 1 354 ? -10.445 16.109 2.053 1 91.94 354 GLY A C 1
ATOM 2765 O O . GLY A 1 354 ? -10.312 17.109 1.344 1 91.94 354 GLY A O 1
ATOM 2766 N N . MET A 1 355 ? -9.648 15.953 3.105 1 92.5 355 MET A N 1
ATOM 2767 C CA . MET A 1 355 ? -8.719 16.984 3.572 1 92.5 355 MET A CA 1
ATOM 2768 C C . MET A 1 355 ? -7.449 16.984 2.729 1 92.5 355 MET A C 1
ATOM 2770 O O . MET A 1 355 ? -6.578 17.844 2.916 1 92.5 355 MET A O 1
ATOM 2774 N N . GLY A 1 356 ? -7.379 16.062 1.834 1 92.5 356 GLY A N 1
ATOM 2775 C CA . GLY A 1 356 ? -6.152 15.984 1.059 1 92.5 356 GLY A CA 1
ATOM 2776 C C . GLY A 1 356 ? -4.914 15.805 1.917 1 92.5 356 GLY A C 1
ATOM 2777 O O . GLY A 1 356 ? -4.902 14.992 2.844 1 92.5 356 GLY A O 1
ATOM 2778 N N . GLY A 1 357 ? -3.879 16.547 1.547 1 92.88 357 GLY A N 1
ATOM 2779 C CA . GLY A 1 357 ? -2.623 16.453 2.275 1 92.88 357 GLY A CA 1
ATOM 2780 C C . GLY A 1 357 ? -2.594 17.312 3.523 1 92.88 357 GLY A C 1
ATOM 2781 O O . GLY A 1 357 ? -1.553 17.453 4.172 1 92.88 357 GLY A O 1
ATOM 2782 N N . ASN A 1 358 ? -3.729 17.828 3.969 1 96 358 ASN A N 1
ATOM 2783 C CA . ASN A 1 358 ? -3.738 18.797 5.055 1 96 358 ASN A CA 1
ATOM 2784 C C . ASN A 1 358 ? -4.391 18.234 6.312 1 96 358 ASN A C 1
ATOM 2786 O O . ASN A 1 358 ? -4.859 18.984 7.172 1 96 358 ASN A O 1
ATOM 2790 N N . GLY A 1 359 ? -4.477 16.906 6.434 1 96.75 359 GLY A N 1
ATOM 2791 C CA . GLY A 1 359 ? -5.137 16.281 7.566 1 96.75 359 GLY A CA 1
ATOM 2792 C C . GLY A 1 359 ? -4.52 16.656 8.898 1 96.75 359 GLY A C 1
ATOM 2793 O O . GLY A 1 359 ? -5.23 17.062 9.828 1 96.75 359 GLY A O 1
ATOM 2794 N N . MET A 1 360 ? -3.225 16.625 8.992 1 97.5 360 MET A N 1
ATOM 2795 C CA . MET A 1 360 ? -2.535 16.969 10.234 1 97.5 360 MET A CA 1
ATOM 2796 C C . MET A 1 360 ? -2.707 18.453 10.562 1 97.5 360 MET A C 1
ATOM 2798 O O . MET A 1 360 ? -2.752 18.828 11.734 1 97.5 360 MET A O 1
ATOM 2802 N N . THR A 1 361 ? -2.865 19.219 9.539 1 98.31 361 THR A N 1
ATOM 2803 C CA . THR A 1 361 ? -2.826 20.672 9.648 1 98.31 361 THR A CA 1
ATOM 2804 C C . THR A 1 361 ? -4.215 21.234 9.953 1 98.31 361 THR A C 1
ATOM 2806 O O . THR A 1 361 ? -4.344 22.25 10.648 1 98.31 361 THR A O 1
ATOM 2809 N N . LEU A 1 362 ? -5.258 20.516 9.492 1 98.38 362 LEU A N 1
ATOM 2810 C CA . LEU A 1 362 ? -6.543 21.203 9.508 1 98.38 362 LEU A CA 1
ATOM 2811 C C . LEU A 1 362 ? -7.578 20.391 10.289 1 98.38 362 LEU A C 1
ATOM 2813 O O . LEU A 1 362 ? -8.609 20.938 10.703 1 98.38 362 LEU A O 1
ATOM 2817 N N . SER A 1 363 ? -7.414 19.125 10.562 1 98.5 363 SER A N 1
ATOM 2818 C CA . SER A 1 363 ? -8.484 18.25 11.016 1 98.5 363 SER A CA 1
ATOM 2819 C C . SER A 1 363 ? -8.984 18.656 12.398 1 98.5 363 SER A C 1
ATOM 2821 O O . SER A 1 363 ? -10.195 18.766 12.609 1 98.5 363 SER A O 1
ATOM 2823 N N . PHE A 1 364 ? -8.07 18.875 13.367 1 98.81 364 PHE A N 1
ATOM 2824 C CA . PHE A 1 364 ? -8.5 19.234 14.711 1 98.81 364 PHE A CA 1
ATOM 2825 C C . PHE A 1 364 ? -9.32 20.516 14.695 1 98.81 364 PHE A C 1
ATOM 2827 O O . PHE A 1 364 ? -10.383 20.578 15.328 1 98.81 364 PHE A O 1
ATOM 2834 N N . GLY A 1 365 ? -8.797 21.5 13.961 1 98.75 365 GLY A N 1
ATOM 2835 C CA . GLY A 1 365 ? -9.523 22.766 13.859 1 98.75 365 GLY A CA 1
ATOM 2836 C C . GLY A 1 365 ? -10.867 22.609 13.172 1 98.75 365 GLY A C 1
ATOM 2837 O O . GLY A 1 365 ? -11.867 23.156 13.633 1 98.75 365 GLY A O 1
ATOM 2838 N N . LEU A 1 366 ? -10.898 21.906 12.094 1 98.44 366 LEU A N 1
ATOM 2839 C CA . LEU A 1 366 ? -12.125 21.688 11.344 1 98.44 366 LEU A CA 1
ATOM 2840 C C . LEU A 1 366 ? -13.195 21.047 12.219 1 98.44 366 LEU A C 1
ATOM 2842 O O . LEU A 1 366 ? -14.32 21.531 12.297 1 98.44 366 LEU A O 1
ATOM 2846 N N . CYS A 1 367 ? -12.836 19.938 12.859 1 98.62 367 CYS A N 1
ATOM 2847 C CA . CYS A 1 367 ? -13.812 19.172 13.633 1 98.62 367 CYS A CA 1
ATOM 2848 C C . CYS A 1 367 ? -14.266 19.938 14.859 1 98.62 367 CYS A C 1
ATOM 2850 O O . CYS A 1 367 ? -15.43 19.859 15.258 1 98.62 367 CYS A O 1
ATOM 2852 N N . GLU A 1 368 ? -13.352 20.688 15.461 1 98.44 368 GLU A N 1
ATOM 2853 C CA . GLU A 1 368 ? -13.742 21.578 16.547 1 98.44 368 GLU A CA 1
ATOM 2854 C C . GLU A 1 368 ? -14.797 22.578 16.094 1 98.44 368 GLU A C 1
ATOM 2856 O O . GLU A 1 368 ? -15.812 22.781 16.766 1 98.44 368 GLU A O 1
ATOM 2861 N N . GLN A 1 369 ? -14.562 23.188 14.953 1 97.75 369 GLN A N 1
ATOM 2862 C CA . GLN A 1 369 ? -15.469 24.203 14.422 1 97.75 369 GLN A CA 1
ATOM 2863 C C . GLN A 1 369 ? -16.828 23.609 14.062 1 97.75 369 GLN A C 1
ATOM 2865 O O . GLN A 1 369 ? -17.875 24.172 14.383 1 97.75 369 GLN A O 1
ATOM 2870 N N . ILE A 1 370 ? -16.797 22.453 13.422 1 96.75 370 ILE A N 1
ATOM 2871 C CA . ILE A 1 370 ? -18.016 21.797 12.961 1 96.75 370 ILE A CA 1
ATOM 2872 C C . ILE A 1 370 ? -18.859 21.375 14.156 1 96.75 370 ILE A C 1
ATOM 2874 O O . ILE A 1 370 ? -20.062 21.656 14.211 1 96.75 370 ILE A O 1
ATOM 2878 N N . ILE A 1 371 ? -18.266 20.766 15.141 1 97.19 371 ILE A N 1
ATOM 2879 C CA . ILE A 1 371 ? -19 20.219 16.281 1 97.19 371 ILE A CA 1
ATOM 2880 C C . ILE A 1 371 ? -19.484 21.344 17.188 1 97.19 371 ILE A C 1
ATOM 2882 O O . ILE A 1 371 ? -20.609 21.328 17.688 1 97.19 371 ILE A O 1
ATOM 2886 N N . ALA A 1 372 ? -18.656 22.375 17.391 1 94.94 372 ALA A N 1
ATOM 2887 C CA . ALA A 1 372 ? -19.047 23.531 18.188 1 94.94 372 ALA A CA 1
ATOM 2888 C C . ALA A 1 372 ? -20.219 24.266 17.547 1 94.94 372 ALA A C 1
ATOM 2890 O O . ALA A 1 372 ? -21.094 24.766 18.25 1 94.94 372 ALA A O 1
ATOM 2891 N N . GLY A 1 373 ? -20.141 24.359 16.266 1 90.19 373 GLY A N 1
ATOM 2892 C CA . GLY A 1 373 ? -21.203 25.062 15.562 1 90.19 373 GLY A CA 1
ATOM 2893 C C . GLY A 1 373 ? -22.547 24.359 15.68 1 90.19 373 GLY A C 1
ATOM 2894 O O . GLY A 1 373 ? -23.594 25 15.578 1 90.19 373 GLY A O 1
ATOM 2895 N N . ARG A 1 374 ? -22.594 23.062 15.875 1 83.38 374 ARG A N 1
ATOM 2896 C CA . ARG A 1 374 ? -23.828 22.297 16.016 1 83.38 374 ARG A CA 1
ATOM 2897 C C . ARG A 1 374 ? -24.406 22.453 17.422 1 83.38 374 ARG A C 1
ATOM 2899 O O . ARG A 1 374 ? -25.625 22.359 17.609 1 83.38 374 ARG A O 1
ATOM 2906 N N . SER A 1 375 ? -23.641 22.562 18.375 1 67.5 375 SER A N 1
ATOM 2907 C CA . SER A 1 375 ? -24.078 22.703 19.75 1 67.5 375 SER A CA 1
ATOM 2908 C C . SER A 1 375 ? -24.734 24.047 20 1 67.5 375 SER A C 1
ATOM 2910 O O . SER A 1 375 ? -25.609 24.172 20.859 1 67.5 375 SER A O 1
ATOM 2912 N N . ASN A 1 376 ? -24.359 25 19.25 1 59.12 376 ASN A N 1
ATOM 2913 C CA . ASN A 1 376 ? -24.922 26.328 19.422 1 59.12 376 ASN A CA 1
ATOM 2914 C C . ASN A 1 376 ? -26.203 26.5 18.609 1 59.12 376 ASN A C 1
ATOM 2916 O O . ASN A 1 376 ? -26.859 27.547 18.703 1 59.12 376 ASN A O 1
ATOM 2920 N N . SER A 1 377 ? -26.531 25.547 17.812 1 50 377 SER A N 1
ATOM 2921 C CA . SER A 1 377 ? -27.797 25.672 17.078 1 50 377 SER A CA 1
ATOM 2922 C C . SER A 1 377 ? -28.922 24.953 17.812 1 50 377 SER A C 1
ATOM 2924 O O . SER A 1 377 ? -28.703 23.906 18.422 1 50 377 SER A O 1
ATOM 2926 N N . MET B 1 1 ? -34.781 -24.578 -19.234 1 52.78 1 MET B N 1
ATOM 2927 C CA . MET B 1 1 ? -34.5 -24.406 -17.812 1 52.78 1 MET B CA 1
ATOM 2928 C C . MET B 1 1 ? -33.562 -23.203 -17.594 1 52.78 1 MET B C 1
ATOM 2930 O O . MET B 1 1 ? -32.656 -22.953 -18.391 1 52.78 1 MET B O 1
ATOM 2934 N N . SER B 1 2 ? -33.938 -22.062 -16.797 1 74.5 2 SER B N 1
ATOM 2935 C CA . SER B 1 2 ? -33.156 -20.828 -16.656 1 74.5 2 SER B CA 1
ATOM 2936 C C . SER B 1 2 ? -31.75 -21.109 -16.188 1 74.5 2 SER B C 1
ATOM 2938 O O . SER B 1 2 ? -31.516 -22.047 -15.414 1 74.5 2 SER B O 1
ATOM 2940 N N . LYS B 1 3 ? -30.703 -20.688 -16.828 1 89.75 3 LYS B N 1
ATOM 2941 C CA . LYS B 1 3 ? -29.312 -20.844 -16.453 1 89.75 3 LYS B CA 1
ATOM 2942 C C . LYS B 1 3 ? -29.078 -20.516 -14.992 1 89.75 3 LYS B C 1
ATOM 2944 O O . LYS B 1 3 ? -29.578 -19.5 -14.492 1 89.75 3 LYS B O 1
ATOM 2949 N N . PRO B 1 4 ? -28.531 -21.531 -14.297 1 96 4 PRO B N 1
ATOM 2950 C CA . PRO B 1 4 ? -28.156 -21.141 -12.938 1 96 4 PRO B CA 1
ATOM 2951 C C . PRO B 1 4 ? -27.297 -19.891 -12.898 1 96 4 PRO B C 1
ATOM 2953 O O . PRO B 1 4 ? -26.5 -19.641 -13.812 1 96 4 PRO B O 1
ATOM 2956 N N . SER B 1 5 ? -27.5 -19.047 -11.945 1 98.38 5 SER B N 1
ATOM 2957 C CA . SER B 1 5 ? -26.797 -17.781 -11.852 1 98.38 5 SER B CA 1
ATOM 2958 C C . SER B 1 5 ? -25.844 -17.766 -10.656 1 98.38 5 SER B C 1
ATOM 2960 O O . SER B 1 5 ? -26.109 -18.406 -9.641 1 98.38 5 SER B O 1
ATOM 2962 N N . ALA B 1 6 ? -24.734 -17.078 -10.789 1 98.69 6 ALA B N 1
ATOM 2963 C CA . ALA B 1 6 ? -23.75 -16.938 -9.719 1 98.69 6 ALA B CA 1
ATOM 2964 C C . ALA B 1 6 ? -23.188 -15.523 -9.664 1 98.69 6 ALA B C 1
ATOM 2966 O O . ALA B 1 6 ? -22.969 -14.898 -10.695 1 98.69 6 ALA B O 1
ATOM 2967 N N . ILE B 1 7 ? -22.969 -15 -8.445 1 98.94 7 ILE B N 1
ATOM 2968 C CA . ILE B 1 7 ? -22.281 -13.75 -8.188 1 98.94 7 ILE B CA 1
ATOM 2969 C C . ILE B 1 7 ? -20.938 -14.031 -7.527 1 98.94 7 ILE B C 1
ATOM 2971 O O . ILE B 1 7 ? -20.844 -14.883 -6.637 1 98.94 7 ILE B O 1
ATOM 2975 N N . ILE B 1 8 ? -19.953 -13.43 -8.023 1 98.88 8 ILE B N 1
ATOM 2976 C CA . ILE B 1 8 ? -18.609 -13.523 -7.445 1 98.88 8 ILE B CA 1
ATOM 2977 C C . ILE B 1 8 ? -18.172 -12.141 -6.965 1 98.88 8 ILE B C 1
ATOM 2979 O O . ILE B 1 8 ? -18.266 -11.156 -7.703 1 98.88 8 ILE B O 1
ATOM 2983 N N . ILE B 1 9 ? -17.734 -12.086 -5.719 1 98.44 9 ILE B N 1
ATOM 2984 C CA . ILE B 1 9 ? -17.203 -10.844 -5.152 1 98.44 9 ILE B CA 1
ATOM 2985 C C . ILE B 1 9 ? -15.672 -10.891 -5.141 1 98.44 9 ILE B C 1
ATOM 2987 O O . ILE B 1 9 ? -15.078 -11.617 -4.344 1 98.44 9 ILE B O 1
ATOM 2991 N N . GLY B 1 10 ? -15.047 -10.102 -6 1 98 10 GLY B N 1
ATOM 2992 C CA . GLY B 1 10 ? -13.602 -10.078 -6.188 1 98 10 GLY B CA 1
ATOM 2993 C C . GLY B 1 10 ? -13.18 -10.516 -7.578 1 98 10 GLY B C 1
ATOM 2994 O O . GLY B 1 10 ? -13.531 -11.609 -8.023 1 98 10 GLY B O 1
ATOM 2995 N N . ALA B 1 11 ? -12.375 -9.633 -8.211 1 98.44 11 ALA B N 1
ATOM 2996 C CA . ALA B 1 11 ? -11.93 -9.914 -9.57 1 98.44 11 ALA B CA 1
ATOM 2997 C C . ALA B 1 11 ? -10.43 -10.203 -9.602 1 98.44 11 ALA B C 1
ATOM 2999 O O . ALA B 1 11 ? -9.75 -9.898 -10.586 1 98.44 11 ALA B O 1
ATOM 3000 N N . GLY B 1 12 ? -9.883 -10.727 -8.492 1 98 12 GLY B N 1
ATOM 3001 C CA . GLY B 1 12 ? -8.547 -11.312 -8.516 1 98 12 GLY B CA 1
ATOM 3002 C C . GLY B 1 12 ? -8.508 -12.695 -9.125 1 98 12 GLY B C 1
ATOM 3003 O O . GLY B 1 12 ? -9.508 -13.164 -9.68 1 98 12 GLY B O 1
ATOM 3004 N N . ILE B 1 13 ? -7.398 -13.305 -8.984 1 98.56 13 ILE B N 1
ATOM 3005 C CA . ILE B 1 13 ? -7.164 -14.555 -9.695 1 98.56 13 ILE B CA 1
ATOM 3006 C C . ILE B 1 13 ? -8.125 -15.625 -9.195 1 98.56 13 ILE B C 1
ATOM 3008 O O . ILE B 1 13 ? -8.609 -16.453 -9.977 1 98.56 13 ILE B O 1
ATOM 3012 N N . VAL B 1 14 ? -8.438 -15.656 -7.914 1 98.62 14 VAL B N 1
ATOM 3013 C CA . VAL B 1 14 ? -9.375 -16.641 -7.375 1 98.62 14 VAL B CA 1
ATOM 3014 C C . VAL B 1 14 ? -10.773 -16.375 -7.922 1 98.62 14 VAL B C 1
ATOM 3016 O O . VAL B 1 14 ? -11.477 -17.312 -8.32 1 98.62 14 VAL B O 1
ATOM 3019 N N . GLY B 1 15 ? -11.188 -15.094 -7.941 1 98.75 15 GLY B N 1
ATOM 3020 C CA . GLY B 1 15 ? -12.477 -14.742 -8.508 1 98.75 15 GLY B CA 1
ATOM 3021 C C . GLY B 1 15 ? -12.586 -15.07 -9.984 1 98.75 15 GLY B C 1
ATOM 3022 O O . GLY B 1 15 ? -13.602 -15.609 -10.438 1 98.75 15 GLY B O 1
ATOM 3023 N N . LEU B 1 16 ? -11.578 -14.758 -10.711 1 98.88 16 LEU B N 1
ATOM 3024 C CA . LEU B 1 16 ? -11.57 -15.039 -12.141 1 98.88 16 LEU B CA 1
ATOM 3025 C C . LEU B 1 16 ? -11.602 -16.547 -12.398 1 98.88 16 LEU B C 1
ATOM 3027 O O . LEU B 1 16 ? -12.289 -17 -13.312 1 98.88 16 LEU B O 1
ATOM 3031 N N . ALA B 1 17 ? -10.812 -17.281 -11.625 1 98.88 17 ALA B N 1
ATOM 3032 C CA . ALA B 1 17 ? -10.805 -18.75 -11.734 1 98.88 17 ALA B CA 1
ATOM 3033 C C . ALA B 1 17 ? -12.188 -19.328 -11.445 1 98.88 17 ALA B C 1
ATOM 3035 O O . ALA B 1 17 ? -12.656 -20.219 -12.148 1 98.88 17 ALA B O 1
ATOM 3036 N N . THR B 1 18 ? -12.828 -18.797 -10.438 1 98.88 18 THR B N 1
ATOM 3037 C CA . THR B 1 18 ? -14.18 -19.219 -10.094 1 98.88 18 THR B CA 1
ATOM 3038 C C . THR B 1 18 ? -15.156 -18.891 -11.219 1 98.88 18 THR B C 1
ATOM 3040 O O . THR B 1 18 ? -15.969 -19.719 -11.609 1 98.88 18 THR B O 1
ATOM 3043 N N . ALA B 1 19 ? -15.031 -17.688 -11.711 1 98.88 19 ALA B N 1
ATOM 3044 C CA . ALA B 1 19 ? -15.883 -17.234 -12.805 1 98.88 19 ALA B CA 1
ATOM 3045 C C . ALA B 1 19 ? -15.75 -18.156 -14.016 1 98.88 19 ALA B C 1
ATOM 3047 O O . ALA B 1 19 ? -16.75 -18.562 -14.602 1 98.88 19 ALA B O 1
ATOM 3048 N N . ARG B 1 20 ? -14.57 -18.516 -14.375 1 98.88 20 ARG B N 1
ATOM 3049 C CA . ARG B 1 20 ? -14.344 -19.391 -15.523 1 98.88 20 ARG B CA 1
ATOM 3050 C C . ARG B 1 20 ? -14.984 -20.75 -15.305 1 98.88 20 ARG B C 1
ATOM 3052 O O . ARG B 1 20 ? -15.664 -21.281 -16.188 1 98.88 20 ARG B O 1
ATOM 3059 N N . ALA B 1 21 ? -14.68 -21.344 -14.148 1 98.75 21 ALA B N 1
ATOM 3060 C CA . ALA B 1 21 ? -15.172 -22.672 -13.836 1 98.75 21 ALA B CA 1
ATOM 3061 C C . ALA B 1 21 ? -16.703 -22.734 -13.914 1 98.75 21 ALA B C 1
ATOM 3063 O O . ALA B 1 21 ? -17.266 -23.719 -14.375 1 98.75 21 ALA B O 1
ATOM 3064 N N . LEU B 1 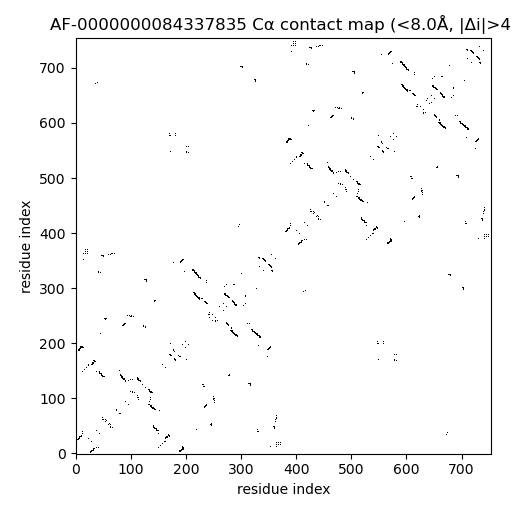22 ? -17.359 -21.672 -13.477 1 98.62 22 LEU B N 1
ATOM 3065 C CA . LEU B 1 22 ? -18.812 -21.594 -13.516 1 98.62 22 LEU B CA 1
ATOM 3066 C C . LEU B 1 22 ? -19.312 -21.359 -14.938 1 98.62 22 LEU B C 1
ATOM 3068 O O . LEU B 1 22 ? -20.234 -22.016 -15.398 1 98.62 22 LEU B O 1
ATOM 3072 N N . ALA B 1 23 ? -18.672 -20.453 -15.609 1 98.31 23 ALA B N 1
ATOM 3073 C CA . ALA B 1 23 ? -19.125 -20.031 -16.938 1 98.31 23 ALA B CA 1
ATOM 3074 C C . ALA B 1 23 ? -19.078 -21.203 -17.922 1 98.31 23 ALA B C 1
ATOM 3076 O O . ALA B 1 23 ? -20 -21.375 -18.734 1 98.31 23 ALA B O 1
ATOM 3077 N N . ILE B 1 24 ? -18.047 -22 -17.906 1 97.31 24 ILE B N 1
ATOM 3078 C CA . ILE B 1 24 ? -17.891 -23.094 -18.859 1 97.31 24 ILE B CA 1
ATOM 3079 C C . ILE B 1 24 ? -18.953 -24.156 -18.594 1 97.31 24 ILE B C 1
ATOM 3081 O O . ILE B 1 24 ? -19.188 -25.031 -19.438 1 97.31 24 ILE B O 1
ATOM 3085 N N . ARG B 1 25 ? -19.594 -24.047 -17.516 1 96.94 25 ARG B N 1
ATOM 3086 C CA . ARG B 1 25 ? -20.625 -25.016 -17.156 1 96.94 25 ARG B CA 1
ATOM 3087 C C . ARG B 1 25 ? -22.016 -24.422 -17.312 1 96.94 25 ARG B C 1
ATOM 3089 O O . ARG B 1 25 ? -22.984 -24.922 -16.75 1 96.94 25 ARG B O 1
ATOM 3096 N N . GLY B 1 26 ? -22.109 -23.25 -17.859 1 96.19 26 GLY B N 1
ATOM 3097 C CA . GLY B 1 26 ? -23.391 -22.703 -18.328 1 96.19 26 GLY B CA 1
ATOM 3098 C C . GLY B 1 26 ? -24 -21.719 -17.344 1 96.19 26 GLY B C 1
ATOM 3099 O O . GLY B 1 26 ? -25.141 -21.281 -17.531 1 96.19 26 GLY B O 1
ATOM 3100 N N . TYR B 1 27 ? -23.312 -21.297 -16.281 1 97.75 27 TYR B N 1
ATOM 3101 C CA . TYR B 1 27 ? -23.844 -20.312 -15.344 1 97.75 27 TYR B CA 1
ATOM 3102 C C . TYR B 1 27 ? -23.875 -18.922 -15.969 1 97.75 27 TYR B C 1
ATOM 3104 O O . TYR B 1 27 ? -23 -18.578 -16.766 1 97.75 27 TYR B O 1
ATOM 3112 N N . GLN B 1 28 ? -24.906 -18.203 -15.633 1 98.5 28 GLN B N 1
ATOM 3113 C CA . GLN B 1 28 ? -24.828 -16.766 -15.773 1 98.5 28 GLN B CA 1
ATOM 3114 C C . GLN B 1 28 ? -24 -16.141 -14.656 1 98.5 28 GLN B C 1
ATOM 3116 O O . GLN B 1 28 ? -24.438 -16.109 -13.5 1 98.5 28 GLN B O 1
ATOM 3121 N N . VAL B 1 29 ? -22.828 -15.602 -14.977 1 98.88 29 VAL B N 1
ATOM 3122 C CA . VAL B 1 29 ? -21.875 -15.211 -13.945 1 98.88 29 VAL B CA 1
ATOM 3123 C C . VAL B 1 29 ? -21.719 -13.688 -13.922 1 98.88 29 VAL B C 1
ATOM 3125 O O . VAL B 1 29 ? -21.562 -13.062 -14.977 1 98.88 29 VAL B O 1
ATOM 3128 N N . THR B 1 30 ? -21.844 -13.078 -12.75 1 98.94 30 THR B N 1
ATOM 3129 C CA . THR B 1 30 ? -21.578 -11.672 -12.508 1 98.94 30 THR B CA 1
ATOM 3130 C C . THR B 1 30 ? -20.469 -11.508 -11.477 1 98.94 30 THR B C 1
ATOM 3132 O O . THR B 1 30 ? -20.5 -12.133 -10.414 1 98.94 30 THR B O 1
ATOM 3135 N N . VAL B 1 31 ? -19.453 -10.703 -11.781 1 98.94 31 VAL B N 1
ATOM 3136 C CA . VAL B 1 31 ? -18.328 -10.461 -10.883 1 98.94 31 VAL B CA 1
ATOM 3137 C C . VAL B 1 31 ? -18.328 -9.008 -10.422 1 98.94 31 VAL B C 1
ATOM 3139 O O . VAL B 1 31 ? -18.469 -8.094 -11.242 1 98.94 31 VAL B O 1
ATOM 3142 N N . PHE B 1 32 ? -18.266 -8.805 -9.141 1 98.44 32 PHE B N 1
ATOM 3143 C CA . PHE B 1 32 ? -18.156 -7.461 -8.578 1 98.44 32 PHE B CA 1
ATOM 3144 C C . PHE B 1 32 ? -16.75 -7.191 -8.062 1 98.44 32 PHE B C 1
ATOM 3146 O O . PHE B 1 32 ? -16.172 -8.023 -7.363 1 98.44 32 PHE B O 1
ATOM 3153 N N . GLU B 1 33 ? -16.188 -6.105 -8.438 1 97.62 33 GLU B N 1
ATOM 3154 C CA . GLU B 1 33 ? -14.891 -5.629 -7.957 1 97.62 33 GLU B CA 1
ATOM 3155 C C . GLU B 1 33 ? -14.977 -4.172 -7.504 1 97.62 33 GLU B C 1
ATOM 3157 O O . GLU B 1 33 ? -15.57 -3.336 -8.188 1 97.62 33 GLU B O 1
ATOM 3162 N N . ARG B 1 34 ? -14.375 -3.91 -6.352 1 94.88 34 ARG B N 1
ATOM 3163 C CA . ARG B 1 34 ? -14.508 -2.592 -5.738 1 94.88 34 ARG B CA 1
ATOM 3164 C C . ARG B 1 34 ? -13.734 -1.541 -6.527 1 94.88 34 ARG B C 1
ATOM 3166 O O . ARG B 1 34 ? -14.078 -0.358 -6.5 1 94.88 34 ARG B O 1
ATOM 3173 N N . ASN B 1 35 ? -12.688 -1.909 -7.254 1 95.56 35 ASN B N 1
ATOM 3174 C CA . ASN B 1 35 ? -11.859 -0.994 -8.039 1 95.56 35 ASN B CA 1
ATOM 3175 C C . ASN B 1 35 ? -12.141 -1.124 -9.531 1 95.56 35 ASN B C 1
ATOM 3177 O O . ASN B 1 35 ? -12.828 -2.051 -9.961 1 95.56 35 ASN B O 1
ATOM 3181 N N . GLU B 1 36 ? -11.594 -0.2 -10.305 1 96.44 36 GLU B N 1
ATOM 3182 C CA . GLU B 1 36 ? -11.812 -0.208 -11.742 1 96.44 36 GLU B CA 1
ATOM 3183 C C . GLU B 1 36 ? -10.984 -1.29 -12.43 1 96.44 36 GLU B C 1
ATOM 3185 O O . GLU B 1 36 ? -11.156 -1.554 -13.617 1 96.44 36 GLU B O 1
ATOM 3190 N N . ARG B 1 37 ? -10.078 -1.935 -11.641 1 97 37 ARG B N 1
ATOM 3191 C CA . ARG B 1 37 ? -9.195 -3.025 -12.047 1 97 37 ARG B CA 1
ATOM 3192 C C . ARG B 1 37 ? -8.633 -3.758 -10.836 1 97 37 ARG B C 1
ATOM 3194 O O . ARG B 1 37 ? -8.758 -3.283 -9.703 1 97 37 ARG B O 1
ATOM 3201 N N . ALA B 1 38 ? -8.07 -4.91 -11.055 1 96.44 38 ALA B N 1
ATOM 3202 C CA . ALA B 1 38 ? -7.387 -5.613 -9.969 1 96.44 38 ALA B CA 1
ATOM 3203 C C . ALA B 1 38 ? -6.148 -4.844 -9.516 1 96.44 38 ALA B C 1
ATOM 3205 O O . ALA B 1 38 ? -5.305 -4.473 -10.344 1 96.44 38 ALA B O 1
ATOM 3206 N N . VAL B 1 39 ? -6.059 -4.621 -8.258 1 97 39 VAL B N 1
ATOM 3207 C CA . VAL B 1 39 ? -4.883 -3.92 -7.754 1 97 39 VAL B CA 1
ATOM 3208 C C . VAL B 1 39 ? -4.34 -4.637 -6.52 1 97 39 VAL B C 1
ATOM 3210 O O . VAL B 1 39 ? -3.395 -4.164 -5.883 1 97 39 VAL B O 1
ATOM 3213 N N . GLY B 1 40 ? -4.906 -5.789 -6.148 1 96.62 40 GLY B N 1
ATOM 3214 C CA . GLY B 1 40 ? -4.496 -6.547 -4.977 1 96.62 40 GLY B CA 1
ATOM 3215 C C . GLY B 1 40 ? -3.381 -7.531 -5.262 1 96.62 40 GLY B C 1
ATOM 3216 O O . GLY B 1 40 ? -2.504 -7.262 -6.086 1 96.62 40 GLY B O 1
ATOM 3217 N N . ALA B 1 41 ? -3.404 -8.609 -4.551 1 97.31 41 ALA B N 1
ATOM 3218 C CA . ALA B 1 41 ? -2.309 -9.578 -4.562 1 97.31 41 ALA B CA 1
ATOM 3219 C C . ALA B 1 41 ? -2.084 -10.133 -5.965 1 97.31 41 ALA B C 1
ATOM 3221 O O . ALA B 1 41 ? -0.95 -10.422 -6.348 1 97.31 41 ALA B O 1
ATOM 3222 N N . SER B 1 42 ? -3.096 -10.195 -6.754 1 97.94 42 SER B N 1
ATOM 3223 C CA . SER B 1 42 ? -3.053 -10.914 -8.023 1 97.94 42 SER B CA 1
ATOM 3224 C C . SER B 1 42 ? -2.135 -10.211 -9.023 1 97.94 42 SER B C 1
ATOM 3226 O O . SER B 1 42 ? -1.64 -10.844 -9.961 1 97.94 42 SER B O 1
ATOM 3228 N N . ILE B 1 43 ? -1.852 -8.922 -8.891 1 98.06 43 ILE B N 1
ATOM 3229 C CA . ILE B 1 43 ? -0.987 -8.227 -9.836 1 98.06 43 ILE B CA 1
ATOM 3230 C C . ILE B 1 43 ? 0.339 -7.879 -9.164 1 98.06 43 ILE B C 1
ATOM 3232 O O . ILE B 1 43 ? 1.161 -7.16 -9.742 1 98.06 43 ILE B O 1
ATOM 3236 N N . ARG B 1 44 ? 0.563 -8.352 -7.934 1 97.75 44 ARG B N 1
ATOM 3237 C CA . ARG B 1 44 ? 1.721 -7.938 -7.148 1 97.75 44 ARG B CA 1
ATOM 3238 C C . ARG B 1 44 ? 2.689 -9.094 -6.945 1 97.75 44 ARG B C 1
ATOM 3240 O O . ARG B 1 44 ? 3.455 -9.109 -5.98 1 97.75 44 ARG B O 1
ATOM 3247 N N . ASN B 1 45 ? 2.619 -10.055 -7.793 1 96.81 45 ASN B N 1
ATOM 3248 C CA . ASN B 1 45 ? 3.453 -11.25 -7.691 1 96.81 45 ASN B CA 1
ATOM 3249 C C . ASN B 1 45 ? 4.383 -11.383 -8.891 1 96.81 45 ASN B C 1
ATOM 3251 O O . ASN B 1 45 ? 4.504 -10.461 -9.703 1 96.81 45 ASN B O 1
ATOM 3255 N N . PHE B 1 46 ? 5.082 -12.555 -9.047 1 94.94 46 PHE B N 1
ATOM 3256 C CA . PHE B 1 46 ? 6.086 -12.82 -10.07 1 94.94 46 PHE B CA 1
ATOM 3257 C C . PHE B 1 46 ? 5.43 -13.086 -11.422 1 94.94 46 PHE B C 1
ATOM 3259 O O . PHE B 1 46 ? 6.094 -13.039 -12.461 1 94.94 46 PHE B O 1
ATOM 3266 N N . GLY B 1 47 ? 4.207 -13.438 -11.359 1 96.75 47 GLY B N 1
ATOM 3267 C CA . GLY B 1 47 ? 3.57 -13.977 -12.547 1 96.75 47 GLY B CA 1
ATOM 3268 C C . GLY B 1 47 ? 3.955 -15.414 -12.828 1 96.75 47 GLY B C 1
ATOM 3269 O O . GLY B 1 47 ? 3.777 -15.906 -13.945 1 96.75 47 GLY B O 1
ATOM 3270 N N . MET B 1 48 ? 4.445 -16.094 -11.797 1 97.75 48 MET B N 1
ATOM 3271 C CA . MET B 1 48 ? 4.926 -17.453 -11.977 1 97.75 48 MET B CA 1
ATOM 3272 C C . MET B 1 48 ? 3.816 -18.469 -11.703 1 97.75 48 MET B C 1
ATOM 3274 O O . MET B 1 48 ? 3.09 -18.344 -10.711 1 97.75 48 MET B O 1
ATOM 3278 N N . VAL B 1 49 ? 3.592 -19.328 -12.594 1 98.38 49 VAL B N 1
ATOM 3279 C CA . VAL B 1 49 ? 2.969 -20.609 -12.312 1 98.38 49 VAL B CA 1
ATOM 3280 C C . VAL B 1 49 ? 4.039 -21.625 -11.922 1 98.38 49 VAL B C 1
ATOM 3282 O O . VAL B 1 49 ? 4.891 -22 -12.734 1 98.38 49 VAL B O 1
ATOM 3285 N N . TRP B 1 50 ? 3.957 -22.125 -10.758 1 97.69 50 TRP B N 1
ATOM 3286 C CA . TRP B 1 50 ? 5.121 -22.672 -10.07 1 97.69 50 TRP B CA 1
ATOM 3287 C C . TRP B 1 50 ? 4.828 -24.078 -9.547 1 97.69 50 TRP B C 1
ATOM 3289 O O . TRP B 1 50 ? 4.871 -24.328 -8.344 1 97.69 50 TRP B O 1
ATOM 3299 N N . PRO B 1 51 ? 4.707 -25.062 -10.406 1 98.19 51 PRO B N 1
ATOM 3300 C CA . PRO B 1 51 ? 4.41 -26.422 -9.961 1 98.19 51 PRO B CA 1
ATOM 3301 C C . PRO B 1 51 ? 5.535 -27.047 -9.133 1 98.19 51 PRO B C 1
ATOM 3303 O O . PRO B 1 51 ? 5.277 -27.859 -8.242 1 98.19 51 PRO B O 1
ATOM 3306 N N . ILE B 1 52 ? 6.793 -26.672 -9.375 1 97.31 52 ILE B N 1
ATOM 3307 C CA . ILE B 1 52 ? 7.93 -27.297 -8.703 1 97.31 52 ILE B CA 1
ATOM 3308 C C . ILE B 1 52 ? 7.824 -27.078 -7.195 1 97.31 52 ILE B C 1
ATOM 3310 O O . ILE B 1 52 ? 8.32 -27.891 -6.41 1 97.31 52 ILE B O 1
ATOM 3314 N N . GLY B 1 53 ? 7.188 -26.016 -6.812 1 96.06 53 GLY B N 1
ATOM 3315 C CA . GLY B 1 53 ? 7.059 -25.703 -5.398 1 96.06 53 GLY B CA 1
ATOM 3316 C C . GLY B 1 53 ? 6.023 -26.562 -4.691 1 96.06 53 GLY B C 1
ATOM 3317 O O . GLY B 1 53 ? 5.898 -26.5 -3.467 1 96.06 53 GLY B O 1
ATOM 3318 N N . GLN B 1 54 ? 5.281 -27.359 -5.43 1 96.94 54 GLN B N 1
ATOM 3319 C CA . GLN B 1 54 ? 4.215 -28.188 -4.871 1 96.94 54 GLN B CA 1
ATOM 3320 C C . GLN B 1 54 ? 4.66 -29.625 -4.715 1 96.94 54 GLN B C 1
ATOM 3322 O O . GLN B 1 54 ? 5.348 -30.172 -5.582 1 96.94 54 GLN B O 1
ATOM 3327 N N . PRO B 1 55 ? 4.297 -30.281 -3.602 1 96.06 55 PRO B N 1
ATOM 3328 C CA . PRO B 1 55 ? 4.613 -31.703 -3.463 1 96.06 55 PRO B CA 1
ATOM 3329 C C . PRO B 1 55 ? 3.916 -32.562 -4.512 1 96.06 55 PRO B C 1
ATOM 3331 O O . PRO B 1 55 ? 2.768 -32.312 -4.875 1 96.06 55 PRO B O 1
ATOM 3334 N N . THR B 1 56 ? 4.68 -33.625 -4.926 1 95.94 56 THR B N 1
ATOM 3335 C CA . THR B 1 56 ? 4.07 -34.594 -5.824 1 95.94 56 THR B CA 1
ATOM 3336 C C . THR B 1 56 ? 2.797 -35.156 -5.215 1 95.94 56 THR B C 1
ATOM 3338 O O . THR B 1 56 ? 2.75 -35.438 -4.016 1 95.94 56 THR B O 1
ATOM 3341 N N . GLY B 1 57 ? 1.79 -35.344 -6.043 1 96.25 57 GLY B N 1
ATOM 3342 C CA . GLY B 1 57 ? 0.47 -35.75 -5.574 1 96.25 57 GLY B CA 1
ATOM 3343 C C . GLY B 1 57 ? -0.609 -34.75 -5.918 1 96.25 57 GLY B C 1
ATOM 3344 O O . GLY B 1 57 ? -0.573 -34.125 -6.988 1 96.25 57 GLY B O 1
ATOM 3345 N N . PRO B 1 58 ? -1.625 -34.594 -5.102 1 96.56 58 PRO B N 1
ATOM 3346 C CA . PRO B 1 58 ? -2.811 -33.812 -5.41 1 96.56 58 PRO B CA 1
ATOM 3347 C C . PRO B 1 58 ? -2.479 -32.344 -5.684 1 96.56 58 PRO B C 1
ATOM 3349 O O . PRO B 1 58 ? -3.066 -31.734 -6.582 1 96.56 58 PRO B O 1
ATOM 3352 N N . LEU B 1 59 ? -1.539 -31.812 -4.926 1 97.06 59 LEU B N 1
ATOM 3353 C CA . LEU B 1 59 ? -1.225 -30.406 -5.102 1 97.06 59 LEU B CA 1
ATOM 3354 C C . LEU B 1 59 ? -0.465 -30.172 -6.402 1 97.06 59 LEU B C 1
ATOM 3356 O O . LEU B 1 59 ? -0.688 -29.172 -7.086 1 97.06 59 LEU B O 1
ATOM 3360 N N . PHE B 1 60 ? 0.434 -31.078 -6.695 1 97.81 60 PHE B N 1
ATOM 3361 C CA . PHE B 1 60 ? 1.111 -31 -7.984 1 97.81 60 PHE B CA 1
ATOM 3362 C C . PHE B 1 60 ? 0.118 -31.156 -9.125 1 97.81 60 PHE B C 1
ATOM 3364 O O . PHE B 1 60 ? 0.166 -30.406 -10.109 1 97.81 60 PHE B O 1
ATOM 3371 N N . ASP B 1 61 ? -0.785 -32.094 -9.016 1 98.19 61 ASP B N 1
ATOM 3372 C CA . ASP B 1 61 ? -1.809 -32.312 -10.031 1 98.19 61 ASP B CA 1
ATOM 3373 C C . ASP B 1 61 ? -2.668 -31.062 -10.219 1 98.19 61 ASP B C 1
ATOM 3375 O O . ASP B 1 61 ? -2.996 -30.688 -11.352 1 98.19 61 ASP B O 1
ATOM 3379 N N . ARG B 1 62 ? -2.998 -30.406 -9.172 1 98.31 62 ARG B N 1
ATOM 3380 C CA . ARG B 1 62 ? -3.775 -29.172 -9.227 1 98.31 62 ARG B CA 1
ATOM 3381 C C . ARG B 1 62 ? -2.99 -28.062 -9.914 1 98.31 62 ARG B C 1
ATOM 3383 O O . ARG B 1 62 ? -3.549 -27.297 -10.703 1 98.31 62 ARG B O 1
ATOM 3390 N N . ALA B 1 63 ? -1.741 -27.984 -9.539 1 98.5 63 ALA B N 1
ATOM 3391 C CA . ALA B 1 63 ? -0.882 -26.984 -10.172 1 98.5 63 ALA B CA 1
ATOM 3392 C C . ALA B 1 63 ? -0.804 -27.203 -11.68 1 98.5 63 ALA B C 1
ATOM 3394 O O . ALA B 1 63 ? -0.884 -26.25 -12.453 1 98.5 63 ALA B O 1
ATOM 3395 N N . MET B 1 64 ? -0.68 -28.469 -12.031 1 98.69 64 MET B N 1
ATOM 3396 C CA . MET B 1 64 ? -0.592 -28.781 -13.453 1 98.69 64 MET B CA 1
ATOM 3397 C C . MET B 1 64 ? -1.916 -28.516 -14.156 1 98.69 64 MET B C 1
ATOM 3399 O O . MET B 1 64 ? -1.931 -28.094 -15.312 1 98.69 64 MET B O 1
ATOM 3403 N N . LEU B 1 65 ? -2.977 -28.75 -13.461 1 98.69 65 LEU B N 1
ATOM 3404 C CA . LEU B 1 65 ? -4.277 -28.375 -14 1 98.69 65 LEU B CA 1
ATOM 3405 C C . LEU B 1 65 ? -4.375 -26.875 -14.18 1 98.69 65 LEU B C 1
ATOM 3407 O O . LEU B 1 65 ? -4.824 -26.391 -15.227 1 98.69 65 LEU B O 1
ATOM 3411 N N . SER B 1 66 ? -3.977 -26.156 -13.219 1 98.81 66 SER B N 1
ATOM 3412 C CA . SER B 1 66 ? -3.951 -24.703 -13.32 1 98.81 66 SER B CA 1
ATOM 3413 C C . SER B 1 66 ? -3.109 -24.234 -14.5 1 98.81 66 SER B C 1
ATOM 3415 O O . SER B 1 66 ? -3.523 -23.359 -15.266 1 98.81 66 SER B O 1
ATOM 3417 N N . ARG B 1 67 ? -1.954 -24.844 -14.625 1 98.75 67 ARG B N 1
ATOM 3418 C CA . ARG B 1 67 ? -1.064 -24.516 -15.734 1 98.75 67 ARG B CA 1
ATOM 3419 C C . ARG B 1 67 ? -1.753 -24.75 -17.078 1 98.75 67 ARG B C 1
ATOM 3421 O O . ARG B 1 67 ? -1.652 -23.922 -17.984 1 98.75 67 ARG B O 1
ATOM 3428 N N . SER B 1 68 ? -2.398 -25.844 -17.203 1 98.81 68 SER B N 1
ATOM 3429 C CA . SER B 1 68 ? -3.086 -26.172 -18.453 1 98.81 68 SER B CA 1
ATOM 3430 C C . SER B 1 68 ? -4.184 -25.156 -18.766 1 98.81 68 SER B C 1
ATOM 3432 O O . SER B 1 68 ? -4.371 -24.766 -19.922 1 98.81 68 SER B O 1
ATOM 3434 N N . ILE B 1 69 ? -4.891 -24.719 -17.797 1 98.88 69 ILE B N 1
ATOM 3435 C CA . ILE B 1 69 ? -5.949 -23.719 -17.969 1 98.88 69 ILE B CA 1
ATOM 3436 C C . ILE B 1 69 ? -5.34 -22.375 -18.344 1 98.88 69 ILE B C 1
ATOM 3438 O O . ILE B 1 69 ? -5.828 -21.703 -19.25 1 98.88 69 ILE B O 1
ATOM 3442 N N . TRP B 1 70 ? -4.293 -21.984 -17.641 1 98.88 70 TRP B N 1
ATOM 3443 C CA . TRP B 1 70 ? -3.58 -20.781 -18.016 1 98.88 70 TRP B CA 1
ATOM 3444 C C . TRP B 1 70 ? -3.203 -20.812 -19.5 1 98.88 70 TRP B C 1
ATOM 3446 O O . TRP B 1 70 ? -3.455 -19.844 -20.234 1 98.88 70 TRP B O 1
ATOM 3456 N N . LYS B 1 71 ? -2.613 -21.891 -19.906 1 98.62 71 LYS B N 1
ATOM 3457 C CA . LYS B 1 71 ? -2.158 -22.016 -21.281 1 98.62 71 LYS B CA 1
ATOM 3458 C C . LYS B 1 71 ? -3.318 -21.875 -22.266 1 98.62 71 LYS B C 1
ATOM 3460 O O . LYS B 1 71 ? -3.199 -21.172 -23.281 1 98.62 71 LYS B O 1
ATOM 3465 N N . GLN B 1 72 ? -4.355 -22.5 -21.922 1 98.69 72 GLN B N 1
ATOM 3466 C CA . GLN B 1 72 ? -5.531 -22.438 -22.781 1 98.69 72 GLN B CA 1
ATOM 3467 C C . GLN B 1 72 ? -6.055 -21 -22.859 1 98.69 72 GLN B C 1
ATOM 3469 O O . GLN B 1 72 ? -6.305 -20.484 -23.953 1 98.69 72 GLN B O 1
ATOM 3474 N N . VAL B 1 73 ? -6.242 -20.375 -21.734 1 98.75 73 VAL B N 1
ATOM 3475 C CA . VAL B 1 73 ? -6.773 -19.016 -21.672 1 98.75 73 VAL B CA 1
ATOM 3476 C C . VAL B 1 73 ? -5.824 -18.062 -22.406 1 98.75 73 VAL B C 1
ATOM 3478 O O . VAL B 1 73 ? -6.266 -17.219 -23.188 1 98.75 73 VAL B O 1
ATOM 3481 N N . CYS B 1 74 ? -4.547 -18.203 -22.125 1 98.75 74 CYS B N 1
ATOM 3482 C CA . CYS B 1 74 ? -3.559 -17.344 -22.75 1 98.75 74 CYS B CA 1
ATOM 3483 C C . CYS B 1 74 ? -3.59 -17.484 -24.266 1 98.75 74 CYS B C 1
ATOM 3485 O O . CYS B 1 74 ? -3.574 -16.5 -25 1 98.75 74 CYS B O 1
ATOM 3487 N N . ALA B 1 75 ? -3.648 -18.719 -24.719 1 98.44 75 ALA B N 1
ATOM 3488 C CA . ALA B 1 75 ? -3.672 -18.984 -26.156 1 98.44 75 ALA B CA 1
ATOM 3489 C C . ALA B 1 75 ? -4.914 -18.391 -26.812 1 98.44 75 ALA B C 1
ATOM 3491 O O . ALA B 1 75 ? -4.824 -17.719 -27.828 1 98.44 75 ALA B O 1
ATOM 3492 N N . GLU B 1 76 ? -6.027 -18.562 -26.188 1 98.56 76 GLU B N 1
ATOM 3493 C CA . GLU B 1 76 ? -7.293 -18.125 -26.766 1 98.56 76 GLU B CA 1
ATOM 3494 C C . GLU B 1 76 ? -7.422 -16.609 -26.719 1 98.56 76 GLU B C 1
ATOM 3496 O O . GLU B 1 76 ? -8.016 -15.992 -27.594 1 98.56 76 GLU B O 1
ATOM 3501 N N . ALA B 1 77 ? -6.863 -16 -25.703 1 98.31 77 ALA B N 1
ATOM 3502 C CA . ALA B 1 77 ? -7.078 -14.578 -25.469 1 98.31 77 ALA B CA 1
ATOM 3503 C C . ALA B 1 77 ? -5.895 -13.758 -25.984 1 98.31 77 ALA B C 1
ATOM 3505 O O . ALA B 1 77 ? -5.922 -12.531 -25.938 1 98.31 77 ALA B O 1
ATOM 3506 N N . GLY B 1 78 ? -4.859 -14.383 -26.438 1 98.31 78 GLY B N 1
ATOM 3507 C CA . GLY B 1 78 ? -3.664 -13.672 -26.859 1 98.31 78 GLY B CA 1
ATOM 3508 C C . GLY B 1 78 ? -2.896 -13.039 -25.719 1 98.31 78 GLY B C 1
ATOM 3509 O O . GLY B 1 78 ? -2.344 -11.945 -25.875 1 98.31 78 GLY B O 1
ATOM 3510 N N . ILE B 1 79 ? -2.938 -13.672 -24.578 1 98.62 79 ILE B N 1
ATOM 3511 C CA . ILE B 1 79 ? -2.191 -13.203 -23.422 1 98.62 79 ILE B CA 1
ATOM 3512 C C . ILE B 1 79 ? -0.767 -13.758 -23.469 1 98.62 79 ILE B C 1
ATOM 3514 O O . ILE B 1 79 ? -0.564 -14.961 -23.656 1 98.62 79 ILE B O 1
ATOM 3518 N N . TRP B 1 80 ? 0.171 -12.836 -23.281 1 98.62 80 TRP B N 1
ATOM 3519 C CA . TRP B 1 80 ? 1.561 -13.281 -23.297 1 98.62 80 TRP B CA 1
ATOM 3520 C C . TRP B 1 80 ? 1.829 -14.281 -22.172 1 98.62 80 TRP B C 1
ATOM 3522 O O . TRP B 1 80 ? 1.385 -14.078 -21.047 1 98.62 80 TRP B O 1
ATOM 3532 N N . HIS B 1 81 ? 2.475 -15.312 -22.438 1 98.5 81 HIS B N 1
ATOM 3533 C CA . HIS B 1 81 ? 2.99 -16.281 -21.484 1 98.5 81 HIS B CA 1
ATOM 3534 C C . HIS B 1 81 ? 4.25 -16.969 -22.016 1 98.5 81 HIS B C 1
ATOM 3536 O O . HIS B 1 81 ? 4.504 -16.969 -23.219 1 98.5 81 HIS B O 1
ATOM 3542 N N . ASP B 1 82 ? 5.078 -17.438 -21.141 1 98.12 82 ASP B N 1
ATOM 3543 C CA . ASP B 1 82 ? 6.352 -18.047 -21.516 1 98.12 82 ASP B CA 1
ATOM 3544 C C . ASP B 1 82 ? 6.598 -19.328 -20.734 1 98.12 82 ASP B C 1
ATOM 3546 O O . ASP B 1 82 ? 6.691 -19.312 -19.5 1 98.12 82 ASP B O 1
ATOM 3550 N N . GLU B 1 83 ? 6.609 -20.453 -21.453 1 97.88 83 GLU B N 1
ATOM 3551 C CA . GLU B 1 83 ? 6.863 -21.75 -20.844 1 97.88 83 GLU B CA 1
ATOM 3552 C C . GLU B 1 83 ? 8.359 -22.047 -20.781 1 97.88 83 GLU B C 1
ATOM 3554 O O . GLU B 1 83 ? 8.844 -22.984 -21.438 1 97.88 83 GLU B O 1
ATOM 3559 N N . VAL B 1 84 ? 9.031 -21.375 -19.891 1 97.31 84 VAL B N 1
ATOM 3560 C CA . VAL B 1 84 ? 10.484 -21.344 -19.938 1 97.31 84 VAL B CA 1
ATOM 3561 C C . VAL B 1 84 ? 11.07 -22.234 -18.844 1 97.31 84 VAL B C 1
ATOM 3563 O O . VAL B 1 84 ? 12.281 -22.453 -18.797 1 97.31 84 VAL B O 1
ATOM 3566 N N . GLY B 1 85 ? 10.227 -22.781 -17.953 1 98.44 85 GLY B N 1
ATOM 3567 C CA . GLY B 1 85 ? 10.734 -23.609 -16.875 1 98.44 85 GLY B CA 1
ATOM 3568 C C . GLY B 1 85 ? 11.453 -22.812 -15.797 1 98.44 85 GLY B C 1
ATOM 3569 O O . GLY B 1 85 ? 11.234 -21.609 -15.664 1 98.44 85 GLY B O 1
ATOM 3570 N N . SER B 1 86 ? 12.211 -23.516 -14.914 1 98.69 86 SER B N 1
ATOM 3571 C CA . SER B 1 86 ? 12.938 -22.875 -13.82 1 98.69 86 SER B CA 1
ATOM 3572 C C . SER B 1 86 ? 14.242 -23.594 -13.523 1 98.69 86 SER B C 1
ATOM 3574 O O . SER B 1 86 ? 14.422 -24.75 -13.922 1 98.69 86 SER B O 1
ATOM 3576 N N . LEU B 1 87 ? 15.141 -22.891 -12.938 1 98.81 87 LEU B N 1
ATOM 3577 C CA . LEU B 1 87 ? 16.422 -23.422 -12.453 1 98.81 87 LEU B CA 1
ATOM 3578 C C . LEU B 1 87 ? 16.625 -23.062 -10.984 1 98.81 87 LEU B C 1
ATOM 3580 O O . LEU B 1 87 ? 16.5 -21.891 -10.602 1 98.81 87 LEU B O 1
ATOM 3584 N N . HIS B 1 88 ? 16.859 -24.031 -10.148 1 98.69 88 HIS B N 1
ATOM 3585 C CA . HIS B 1 88 ? 17.453 -23.828 -8.836 1 98.69 88 HIS B CA 1
ATOM 3586 C C . HIS B 1 88 ? 18.969 -24.047 -8.859 1 98.69 88 HIS B C 1
ATOM 3588 O O . HIS B 1 88 ? 19.422 -25.141 -9.203 1 98.69 88 HIS B O 1
ATOM 3594 N N . MET B 1 89 ? 19.703 -23.078 -8.422 1 98.56 89 MET B N 1
ATOM 3595 C CA . MET B 1 89 ? 21.156 -23.172 -8.531 1 98.56 89 MET B CA 1
ATOM 3596 C C . MET B 1 89 ? 21.766 -23.672 -7.227 1 98.56 89 MET B C 1
ATOM 3598 O O . MET B 1 89 ? 21.328 -23.297 -6.141 1 98.56 89 MET B O 1
ATOM 3602 N N . ALA B 1 90 ? 22.812 -24.469 -7.371 1 98.69 90 ALA B N 1
ATOM 3603 C CA . ALA B 1 90 ? 23.578 -24.938 -6.219 1 98.69 90 ALA B CA 1
ATOM 3604 C C . ALA B 1 90 ? 25.016 -24.422 -6.262 1 98.69 90 ALA B C 1
ATOM 3606 O O . ALA B 1 90 ? 25.703 -24.547 -7.281 1 98.69 90 ALA B O 1
ATOM 3607 N N . TYR B 1 91 ? 25.438 -23.875 -5.152 1 98.56 91 TYR B N 1
ATOM 3608 C CA . TYR B 1 91 ? 26.812 -23.422 -5.012 1 98.56 91 TYR B CA 1
ATOM 3609 C C . TYR B 1 91 ? 27.516 -24.125 -3.857 1 98.56 91 TYR B C 1
ATOM 3611 O O . TYR B 1 91 ? 28.688 -23.859 -3.574 1 98.56 91 TYR B O 1
ATOM 3619 N N . HIS B 1 92 ? 26.859 -24.969 -3.197 1 98.44 92 HIS B N 1
ATOM 3620 C CA . HIS B 1 92 ? 27.359 -25.812 -2.123 1 98.44 92 HIS B CA 1
ATOM 3621 C C . HIS B 1 92 ? 26.969 -27.266 -2.334 1 98.44 92 HIS B C 1
ATOM 3623 O O . HIS B 1 92 ? 25.938 -27.562 -2.947 1 98.44 92 HIS B O 1
ATOM 3629 N N . ASP B 1 93 ? 27.75 -28.172 -1.725 1 98.5 93 ASP B N 1
ATOM 3630 C CA . ASP B 1 93 ? 27.547 -29.594 -1.93 1 98.5 93 ASP B CA 1
ATOM 3631 C C . ASP B 1 93 ? 26.203 -30.047 -1.338 1 98.5 93 ASP B C 1
ATOM 3633 O O . ASP B 1 93 ? 25.531 -30.922 -1.898 1 98.5 93 ASP B O 1
ATOM 3637 N N . ASP B 1 94 ? 25.828 -29.531 -0.251 1 98.56 94 ASP B N 1
ATOM 3638 C CA . ASP B 1 94 ? 24.594 -29.969 0.388 1 98.56 94 ASP B CA 1
ATOM 3639 C C . ASP B 1 94 ? 23.375 -29.453 -0.381 1 98.56 94 ASP B C 1
ATOM 3641 O O . ASP B 1 94 ? 22.328 -30.109 -0.388 1 98.56 94 ASP B O 1
ATOM 3645 N N . GLU B 1 95 ? 23.469 -28.312 -1.049 1 98.69 95 GLU B N 1
ATOM 3646 C CA . GLU B 1 95 ? 22.422 -27.859 -1.951 1 98.69 95 GLU B CA 1
ATOM 3647 C C . GLU B 1 95 ? 22.25 -28.812 -3.127 1 98.69 95 GLU B C 1
ATOM 3649 O O . GLU B 1 95 ? 21.125 -29.219 -3.449 1 98.69 95 GLU B O 1
ATOM 3654 N N . LEU B 1 96 ? 23.375 -29.125 -3.717 1 98.75 96 LEU B N 1
ATOM 3655 C CA . LEU B 1 96 ? 23.344 -30.047 -4.844 1 98.75 96 LEU B CA 1
ATOM 3656 C C . LEU B 1 96 ? 22.766 -31.406 -4.434 1 98.75 96 LEU B C 1
ATOM 3658 O O . LEU B 1 96 ? 22.047 -32.031 -5.207 1 98.75 96 LEU B O 1
ATOM 3662 N N . GLN B 1 97 ? 23.125 -31.844 -3.24 1 98.69 97 GLN B N 1
ATOM 3663 C CA . GLN B 1 97 ? 22.609 -33.125 -2.732 1 98.69 97 GLN B CA 1
ATOM 3664 C C . GLN B 1 97 ? 21.094 -33.094 -2.613 1 98.69 97 GLN B C 1
ATOM 3666 O O . GLN B 1 97 ? 20.406 -34.031 -3.008 1 98.69 97 GLN B O 1
ATOM 3671 N N . VAL B 1 98 ? 20.547 -32.031 -2.084 1 98.69 98 VAL B N 1
ATOM 3672 C CA . VAL B 1 98 ? 19.094 -31.875 -1.959 1 98.69 98 VAL B CA 1
ATOM 3673 C C . VAL B 1 98 ? 18.453 -31.906 -3.344 1 98.69 98 VAL B C 1
ATOM 3675 O O . VAL B 1 98 ? 17.438 -32.562 -3.547 1 98.69 98 VAL B O 1
ATOM 3678 N N . MET B 1 99 ? 19.062 -31.25 -4.305 1 98.62 99 MET B N 1
ATOM 3679 C CA . MET B 1 99 ? 18.547 -31.203 -5.668 1 98.62 99 MET B CA 1
ATOM 3680 C C . MET B 1 99 ? 18.578 -32.562 -6.316 1 98.62 99 MET B C 1
ATOM 3682 O O . MET B 1 99 ? 17.625 -32.969 -7.016 1 98.62 99 MET B O 1
ATOM 3686 N N . ALA B 1 100 ? 19.656 -33.281 -6.047 1 98.62 100 ALA B N 1
ATOM 3687 C CA . ALA B 1 100 ? 19.781 -34.625 -6.582 1 98.62 100 ALA B CA 1
ATOM 3688 C C . ALA B 1 100 ? 18.688 -35.531 -6.02 1 98.62 100 ALA B C 1
ATOM 3690 O O . ALA B 1 100 ? 18.078 -36.312 -6.758 1 98.62 100 ALA B O 1
ATOM 3691 N N . GLU B 1 101 ? 18.516 -35.469 -4.766 1 98.56 101 GLU B N 1
ATOM 3692 C CA . GLU B 1 101 ? 17.5 -36.281 -4.102 1 98.56 101 GLU B CA 1
ATOM 3693 C C . GLU B 1 101 ? 16.094 -35.938 -4.602 1 98.56 101 GLU B C 1
ATOM 3695 O O . GLU B 1 101 ? 15.258 -36.812 -4.797 1 98.56 101 GLU B O 1
ATOM 3700 N N . TYR B 1 102 ? 15.836 -34.625 -4.777 1 98.06 102 TYR B N 1
ATOM 3701 C CA . TYR B 1 102 ? 14.57 -34.188 -5.363 1 98.06 102 TYR B CA 1
ATOM 3702 C C . TYR B 1 102 ? 14.359 -34.812 -6.738 1 98.06 102 TYR B C 1
ATOM 3704 O O . TYR B 1 102 ? 13.289 -35.375 -7.027 1 98.06 102 TYR B O 1
ATOM 3712 N N . ALA B 1 103 ? 15.352 -34.656 -7.605 1 98.06 103 ALA B N 1
ATOM 3713 C CA . ALA B 1 103 ? 15.258 -35.188 -8.961 1 98.06 103 ALA B CA 1
ATOM 3714 C C . ALA B 1 103 ? 15.016 -36.719 -8.953 1 98.06 103 ALA B C 1
ATOM 3716 O O . ALA B 1 103 ? 14.172 -37.219 -9.695 1 98.06 103 ALA B O 1
ATOM 3717 N N . ASP B 1 104 ? 15.727 -37.375 -8.086 1 97.56 104 ASP B N 1
ATOM 3718 C CA . ASP B 1 104 ? 15.594 -38.844 -7.992 1 97.56 104 ASP B CA 1
ATOM 3719 C C . ASP B 1 104 ? 14.18 -39.25 -7.594 1 97.56 104 ASP B C 1
ATOM 3721 O O . ASP B 1 104 ? 13.625 -40.188 -8.133 1 97.56 104 ASP B O 1
ATOM 3725 N N . ALA B 1 105 ? 13.695 -38.5 -6.703 1 96.56 105 ALA B N 1
ATOM 3726 C CA . ALA B 1 105 ? 12.375 -38.812 -6.168 1 96.56 105 ALA B CA 1
ATOM 3727 C C . ALA B 1 105 ? 11.273 -38.469 -7.168 1 96.56 105 ALA B C 1
ATOM 3729 O O . ALA B 1 105 ? 10.211 -39.094 -7.168 1 96.56 105 ALA B O 1
ATOM 3730 N N . ASN B 1 106 ? 11.531 -37.5 -8.086 1 96.75 106 ASN B N 1
ATOM 3731 C CA . ASN B 1 106 ? 10.406 -36.875 -8.797 1 96.75 106 ASN B CA 1
ATOM 3732 C C . ASN B 1 106 ? 10.539 -37.031 -10.305 1 96.75 106 ASN B C 1
ATOM 3734 O O . ASN B 1 106 ? 9.57 -36.875 -11.047 1 96.75 106 ASN B O 1
ATOM 3738 N N . GLN B 1 107 ? 11.688 -37.375 -10.812 1 95.19 107 GLN B N 1
ATOM 3739 C CA . GLN B 1 107 ? 11.953 -37.312 -12.25 1 95.19 107 GLN B CA 1
ATOM 3740 C C . GLN B 1 107 ? 11.078 -38.281 -13.023 1 95.19 107 GLN B C 1
ATOM 3742 O O . GLN B 1 107 ? 10.844 -38.094 -14.219 1 95.19 107 GLN B O 1
ATOM 3747 N N . HIS B 1 108 ? 10.562 -39.312 -12.406 1 95.31 108 HIS B N 1
ATOM 3748 C CA . HIS B 1 108 ? 9.68 -40.25 -13.07 1 95.31 108 HIS B CA 1
ATOM 3749 C C . HIS B 1 108 ? 8.242 -39.75 -13.094 1 95.31 108 HIS B C 1
ATOM 3751 O O . HIS B 1 108 ? 7.406 -40.281 -13.836 1 95.31 108 HIS B O 1
ATOM 3757 N N . LEU B 1 109 ? 7.969 -38.719 -12.383 1 94.5 109 LEU B N 1
ATOM 3758 C CA . LEU B 1 109 ? 6.605 -38.219 -12.227 1 94.5 109 LEU B CA 1
ATOM 3759 C C . LEU B 1 109 ? 6.461 -36.844 -12.828 1 94.5 109 LEU B C 1
ATOM 3761 O O . LEU B 1 109 ? 5.348 -36.406 -13.133 1 94.5 109 LEU B O 1
ATOM 3765 N N . ARG B 1 110 ? 7.508 -36.094 -12.969 1 95.06 110 ARG B N 1
ATOM 3766 C CA . ARG B 1 110 ? 7.465 -34.719 -13.484 1 95.06 110 ARG B CA 1
ATOM 3767 C C . ARG B 1 110 ? 8.75 -34.375 -14.242 1 95.06 110 ARG B C 1
ATOM 3769 O O . ARG B 1 110 ? 9.766 -35.062 -14.086 1 95.06 110 ARG B O 1
ATOM 3776 N N . ASP B 1 111 ? 8.688 -33.406 -15.055 1 97.12 111 ASP B N 1
ATOM 3777 C CA . ASP B 1 111 ? 9.797 -32.938 -15.883 1 97.12 111 ASP B CA 1
ATOM 3778 C C . ASP B 1 111 ? 10.828 -32.188 -15.055 1 97.12 111 ASP B C 1
ATOM 3780 O O . ASP B 1 111 ? 10.852 -30.953 -15.062 1 97.12 111 ASP B O 1
ATOM 3784 N N . CYS B 1 112 ? 11.742 -32.969 -14.367 1 97.88 112 CYS B N 1
ATOM 3785 C CA . CYS B 1 112 ? 12.812 -32.375 -13.586 1 97.88 112 CYS B CA 1
ATOM 3786 C C . CYS B 1 112 ? 14.094 -33.188 -13.695 1 97.88 112 CYS B C 1
ATOM 3788 O O . CYS B 1 112 ? 14.039 -34.406 -13.789 1 97.88 112 CYS B O 1
ATOM 3790 N N . THR B 1 113 ? 15.203 -32.562 -13.719 1 98.25 113 THR B N 1
ATOM 3791 C CA . THR B 1 113 ? 16.484 -33.25 -13.875 1 98.25 113 THR B CA 1
ATOM 3792 C C . THR B 1 113 ? 17.609 -32.406 -13.25 1 98.25 113 THR B C 1
ATOM 3794 O O . THR B 1 113 ? 17.531 -31.172 -13.227 1 98.25 113 THR B O 1
ATOM 3797 N N . LEU B 1 114 ? 18.562 -33.125 -12.719 1 98.62 114 LEU B N 1
ATOM 3798 C CA . LEU B 1 114 ? 19.781 -32.469 -12.25 1 98.62 114 LEU B CA 1
ATOM 3799 C C . LEU B 1 114 ? 20.703 -32.125 -13.422 1 98.62 114 LEU B C 1
ATOM 3801 O O . LEU B 1 114 ? 20.891 -32.969 -14.32 1 98.62 114 LEU B O 1
ATOM 3805 N N . LEU B 1 115 ? 21.25 -30.922 -13.398 1 98.81 115 LEU B N 1
ATOM 3806 C CA . LEU B 1 115 ? 22.125 -30.469 -14.477 1 98.81 115 LEU B CA 1
ATOM 3807 C C . LEU B 1 115 ? 23.531 -30.219 -13.961 1 98.81 115 LEU B C 1
ATOM 3809 O O . LEU B 1 115 ? 23.719 -29.797 -12.82 1 98.81 115 LEU B O 1
ATOM 3813 N N . THR B 1 116 ? 24.516 -30.469 -14.859 1 98.69 116 THR B N 1
ATOM 3814 C CA . THR B 1 116 ? 25.875 -30.031 -14.609 1 98.69 116 THR B CA 1
ATOM 3815 C C . THR B 1 116 ? 26 -28.531 -14.766 1 98.69 116 THR B C 1
ATOM 3817 O O . THR B 1 116 ? 25.094 -27.875 -15.289 1 98.69 116 THR B O 1
ATOM 3820 N N . PRO B 1 117 ? 27.094 -27.984 -14.266 1 98.75 117 PRO B N 1
ATOM 3821 C CA . PRO B 1 117 ? 27.312 -26.547 -14.484 1 98.75 117 PRO B CA 1
ATOM 3822 C C . PRO B 1 117 ? 27.219 -26.156 -15.961 1 98.75 117 PRO B C 1
ATOM 3824 O O . PRO B 1 117 ? 26.578 -25.172 -16.297 1 98.75 117 PRO B O 1
ATOM 3827 N N . ALA B 1 118 ? 27.844 -26.953 -16.797 1 98.62 118 ALA B N 1
ATOM 3828 C CA . ALA B 1 118 ? 27.859 -26.656 -18.234 1 98.62 118 ALA B CA 1
ATOM 3829 C C . ALA B 1 118 ? 26.438 -26.688 -18.812 1 98.62 118 ALA B C 1
ATOM 3831 O O . ALA B 1 118 ? 26.062 -25.812 -19.578 1 98.62 118 ALA B O 1
ATOM 3832 N N . GLN B 1 119 ? 25.688 -27.703 -18.484 1 98.75 119 GLN B N 1
ATOM 3833 C CA . GLN B 1 119 ? 24.297 -27.828 -18.938 1 98.75 119 GLN B CA 1
ATOM 3834 C C . GLN B 1 119 ? 23.453 -26.656 -18.422 1 98.75 119 GLN B C 1
ATOM 3836 O O . GLN B 1 119 ? 22.578 -26.156 -19.125 1 98.75 119 GLN B O 1
ATOM 3841 N N . THR B 1 120 ? 23.688 -26.266 -17.172 1 98.75 120 THR B N 1
ATOM 3842 C CA . THR B 1 120 ? 22.969 -25.156 -16.562 1 98.75 120 THR B CA 1
ATOM 3843 C C . THR B 1 120 ? 23.219 -23.859 -17.344 1 98.75 120 THR B C 1
ATOM 3845 O O . THR B 1 120 ? 22.266 -23.156 -17.672 1 98.75 120 THR B O 1
ATOM 3848 N N . LEU B 1 121 ? 24.438 -23.562 -17.672 1 98.44 121 LEU B N 1
ATOM 3849 C CA . LEU B 1 121 ? 24.828 -22.328 -18.359 1 98.44 121 LEU B CA 1
ATOM 3850 C C . LEU B 1 121 ? 24.312 -22.328 -19.797 1 98.44 121 LEU B C 1
ATOM 3852 O O . LEU B 1 121 ? 24.141 -21.266 -20.391 1 98.44 121 LEU B O 1
ATOM 3856 N N . GLN B 1 122 ? 24.031 -23.516 -20.328 1 98.12 122 GLN B N 1
ATOM 3857 C CA . GLN B 1 122 ? 23.406 -23.609 -21.641 1 98.12 122 GLN B CA 1
ATOM 3858 C C . GLN B 1 122 ? 21.938 -23.203 -21.578 1 98.12 122 GLN B C 1
ATOM 3860 O O . GLN B 1 122 ? 21.391 -22.672 -22.547 1 98.12 122 GLN B O 1
ATOM 3865 N N . LYS B 1 123 ? 21.359 -23.438 -20.453 1 97.94 123 LYS B N 1
ATOM 3866 C CA . LYS B 1 123 ? 19.938 -23.141 -20.297 1 97.94 123 LYS B CA 1
ATOM 3867 C C . LYS B 1 123 ? 19.719 -21.641 -20.031 1 97.94 123 LYS B C 1
ATOM 3869 O O . LYS B 1 123 ? 18.656 -21.109 -20.312 1 97.94 123 LYS B O 1
ATOM 3874 N N . SER B 1 124 ? 20.719 -21 -19.391 1 98.62 124 SER B N 1
ATOM 3875 C CA . SER B 1 124 ? 20.562 -19.594 -19.078 1 98.62 124 SER B CA 1
ATOM 3876 C C . SER B 1 124 ? 21.906 -18.891 -18.953 1 98.62 124 SER B C 1
ATOM 3878 O O . SER B 1 124 ? 22.734 -19.266 -18.109 1 98.62 124 SER B O 1
ATOM 3880 N N . ALA B 1 125 ? 22.031 -17.812 -19.688 1 97.06 125 ALA B N 1
ATOM 3881 C CA . ALA B 1 125 ? 23.219 -16.984 -19.578 1 97.06 125 ALA B CA 1
ATOM 3882 C C . ALA B 1 125 ? 23.141 -16.062 -18.375 1 97.06 125 ALA B C 1
ATOM 3884 O O . ALA B 1 125 ? 24.125 -15.383 -18.031 1 97.06 125 ALA B O 1
ATOM 3885 N N . GLY B 1 126 ? 22.016 -16.047 -17.703 1 98.56 126 GLY B N 1
ATOM 3886 C CA . GLY B 1 126 ? 21.828 -15.188 -16.531 1 98.56 126 GLY B CA 1
ATOM 3887 C C . GLY B 1 126 ? 22.344 -15.812 -15.25 1 98.56 126 GLY B C 1
ATOM 3888 O O . GLY B 1 126 ? 22.375 -15.156 -14.203 1 98.56 126 GLY B O 1
ATOM 3889 N N . VAL B 1 127 ? 22.766 -17.062 -15.305 1 98.81 127 VAL B N 1
ATOM 3890 C CA . VAL B 1 127 ? 23.266 -17.781 -14.125 1 98.81 127 VAL B CA 1
ATOM 3891 C C . VAL B 1 127 ? 24.703 -17.359 -13.828 1 98.81 127 VAL B C 1
ATOM 3893 O O . VAL B 1 127 ? 25.516 -17.219 -14.742 1 98.81 127 VAL B O 1
ATOM 3896 N N . ASN B 1 128 ? 24.984 -17.109 -12.523 1 98.75 128 ASN B N 1
ATOM 3897 C CA . ASN B 1 128 ? 26.359 -16.875 -12.094 1 98.75 128 ASN B CA 1
ATOM 3898 C C . ASN B 1 128 ? 27.219 -18.125 -12.219 1 98.75 128 ASN B C 1
ATOM 3900 O O . ASN B 1 128 ? 27 -19.109 -11.508 1 98.75 128 ASN B O 1
ATOM 3904 N N . PRO B 1 129 ? 28.25 -18.078 -13.047 1 98.5 129 PRO B N 1
ATOM 3905 C CA . PRO B 1 129 ? 29.031 -19.312 -13.242 1 98.5 129 PRO B CA 1
ATOM 3906 C C . PRO B 1 129 ? 30.016 -19.562 -12.109 1 98.5 129 PRO B C 1
ATOM 3908 O O . PRO B 1 129 ? 30.5 -20.688 -11.953 1 98.5 129 PRO B O 1
ATOM 3911 N N . GLU B 1 130 ? 30.344 -18.516 -11.391 1 98.38 130 GLU B N 1
ATOM 3912 C CA . GLU B 1 130 ? 31.391 -18.641 -10.375 1 98.38 130 GLU B CA 1
ATOM 3913 C C . GLU B 1 130 ? 30.938 -19.531 -9.227 1 98.38 130 GLU B C 1
ATOM 3915 O O . GLU B 1 130 ? 29.984 -19.203 -8.508 1 98.38 130 GLU B O 1
ATOM 3920 N N . GLY B 1 131 ? 31.594 -20.688 -9.078 1 98.44 131 GLY B N 1
ATOM 3921 C CA . GLY B 1 131 ? 31.312 -21.578 -7.965 1 98.44 131 GLY B CA 1
ATOM 3922 C C . GLY B 1 131 ? 30.109 -22.469 -8.188 1 98.44 131 GLY B C 1
ATOM 3923 O O . GLY B 1 131 ? 29.688 -23.188 -7.285 1 98.44 131 GLY B O 1
ATOM 3924 N N . LEU B 1 132 ? 29.578 -22.406 -9.367 1 98.75 132 LEU B N 1
ATOM 3925 C CA . LEU B 1 132 ? 28.391 -23.188 -9.68 1 98.75 132 LEU B CA 1
ATOM 3926 C C . LEU B 1 132 ? 28.703 -24.672 -9.656 1 98.75 132 LEU B C 1
ATOM 3928 O O . LEU B 1 132 ? 29.656 -25.125 -10.305 1 98.75 132 LEU B O 1
ATOM 3932 N N . LYS B 1 133 ? 27.906 -25.453 -8.945 1 98.75 133 LYS B N 1
ATOM 3933 C CA . LYS B 1 133 ? 28.109 -26.891 -8.836 1 98.75 133 LYS B CA 1
ATOM 3934 C C . LYS B 1 133 ? 27.078 -27.656 -9.664 1 98.75 133 LYS B C 1
ATOM 3936 O O . LYS B 1 133 ? 27.297 -28.812 -10.023 1 98.75 133 LYS B O 1
ATOM 3941 N N . GLY B 1 134 ? 26.031 -27.078 -10 1 98.69 134 GLY B N 1
ATOM 3942 C CA . GLY B 1 134 ? 24.922 -27.641 -10.766 1 98.69 134 GLY B CA 1
ATOM 3943 C C . GLY B 1 134 ? 23.609 -26.922 -10.508 1 98.69 134 GLY B C 1
ATOM 3944 O O . GLY B 1 134 ? 23.578 -25.859 -9.898 1 98.69 134 GLY B O 1
ATOM 3945 N N . ALA B 1 135 ? 22.578 -27.469 -11.07 1 98.88 135 ALA B N 1
ATOM 3946 C CA . ALA B 1 135 ? 21.25 -26.891 -10.891 1 98.88 135 ALA B CA 1
ATOM 3947 C C . ALA B 1 135 ? 20.156 -27.953 -11.047 1 98.88 135 ALA B C 1
ATOM 3949 O O . ALA B 1 135 ? 20.391 -29 -11.633 1 98.88 135 ALA B O 1
ATOM 3950 N N . LEU B 1 136 ? 19.094 -27.703 -10.414 1 98.81 136 LEU B N 1
ATOM 3951 C CA . LEU B 1 136 ? 17.875 -28.469 -10.648 1 98.81 136 LEU B CA 1
ATOM 3952 C C . LEU B 1 136 ? 17 -27.812 -11.703 1 98.81 136 LEU B C 1
ATOM 3954 O O . LEU B 1 136 ? 16.562 -26.672 -11.516 1 98.81 136 LEU B O 1
ATOM 3958 N N . TRP B 1 137 ? 16.766 -28.484 -12.812 1 98.75 137 TRP B N 1
ATOM 3959 C CA . TRP B 1 137 ? 15.875 -28.047 -13.883 1 98.75 137 TRP B CA 1
ATOM 3960 C C . TRP B 1 137 ? 14.453 -28.562 -13.664 1 98.75 137 TRP B C 1
ATOM 3962 O O . TRP B 1 137 ? 14.258 -29.719 -13.297 1 98.75 137 TRP B O 1
ATOM 3972 N N . SER B 1 138 ? 13.508 -27.719 -13.875 1 98.62 138 SER B N 1
ATOM 3973 C CA . SER B 1 138 ? 12.109 -28.094 -13.984 1 98.62 138 SER B CA 1
ATOM 3974 C C . SER B 1 138 ? 11.453 -27.438 -15.195 1 98.62 138 SER B C 1
ATOM 3976 O O . SER B 1 138 ? 11.43 -26.203 -15.305 1 98.62 138 SER B O 1
ATOM 3978 N N . GLY B 1 139 ? 10.828 -28.219 -16.031 1 98.44 139 GLY B N 1
ATOM 3979 C CA . GLY B 1 139 ? 10.281 -27.703 -17.281 1 98.44 139 GLY B CA 1
ATOM 3980 C C . GLY B 1 139 ? 8.82 -27.312 -17.188 1 98.44 139 GLY B C 1
ATOM 3981 O O . GLY B 1 139 ? 8.234 -26.844 -18.156 1 98.44 139 GLY B O 1
ATOM 3982 N N . THR B 1 140 ? 8.234 -27.375 -16.047 1 98.06 140 THR B N 1
ATOM 3983 C CA . THR B 1 140 ? 6.789 -27.234 -15.922 1 98.06 140 THR B CA 1
ATOM 3984 C C . THR B 1 140 ? 6.414 -25.781 -15.625 1 98.06 140 THR B C 1
ATOM 3986 O O . THR B 1 140 ? 5.254 -25.391 -15.781 1 98.06 140 THR B O 1
ATOM 3989 N N . GLU B 1 141 ? 7.398 -24.984 -15.18 1 98.31 141 GLU B N 1
ATOM 3990 C CA . GLU B 1 141 ? 7.078 -23.609 -14.766 1 98.31 141 GLU B CA 1
ATOM 3991 C C . GLU B 1 141 ? 6.766 -22.734 -15.977 1 98.31 141 GLU B C 1
ATOM 3993 O O . GLU B 1 141 ? 7.289 -22.969 -17.062 1 98.31 141 GLU B O 1
ATOM 3998 N N . MET B 1 142 ? 5.887 -21.828 -15.75 1 98.12 142 MET B N 1
ATOM 3999 C CA . MET B 1 142 ? 5.477 -20.844 -16.75 1 98.12 142 MET B CA 1
ATOM 4000 C C . MET B 1 142 ? 5.379 -19.453 -16.141 1 98.12 142 MET B C 1
ATOM 4002 O O . MET B 1 142 ? 5.227 -19.312 -14.922 1 98.12 142 MET B O 1
ATOM 4006 N N . ILE B 1 143 ? 5.559 -18.469 -17 1 98.25 143 ILE B N 1
ATOM 4007 C CA . ILE B 1 143 ? 5.492 -17.078 -16.547 1 98.25 143 ILE B CA 1
ATOM 4008 C C . ILE B 1 143 ? 4.422 -16.344 -17.344 1 98.25 143 ILE B C 1
ATOM 4010 O O . ILE B 1 143 ? 4.297 -16.516 -18.562 1 98.25 143 ILE B O 1
ATOM 4014 N N . VAL B 1 144 ? 3.6 -15.602 -16.656 1 98.38 144 VAL B N 1
ATOM 4015 C CA . VAL B 1 144 ? 2.754 -14.57 -17.25 1 98.38 144 VAL B CA 1
ATOM 4016 C C . VAL B 1 144 ? 3.123 -13.203 -16.688 1 98.38 144 VAL B C 1
ATOM 4018 O O . VAL B 1 144 ? 3.863 -13.117 -15.703 1 98.38 144 VAL B O 1
ATOM 4021 N N . GLU B 1 145 ? 2.715 -12.164 -17.391 1 98.25 145 GLU B N 1
ATOM 4022 C CA . GLU B 1 145 ? 2.816 -10.828 -16.797 1 98.25 145 GLU B CA 1
ATOM 4023 C C . GLU B 1 145 ? 1.564 -10.477 -16 1 98.25 145 GLU B C 1
ATOM 4025 O O . GLU B 1 145 ? 0.566 -10.023 -16.562 1 98.25 145 GLU B O 1
ATOM 4030 N N . ALA B 1 146 ? 1.668 -10.703 -14.727 1 97.44 146 ALA B N 1
ATOM 4031 C CA . ALA B 1 146 ? 0.504 -10.648 -13.844 1 97.44 146 ALA B CA 1
ATOM 4032 C C . ALA B 1 146 ? -0.231 -9.32 -13.992 1 97.44 146 ALA B C 1
ATOM 4034 O O . ALA B 1 146 ? -1.463 -9.281 -14 1 97.44 146 ALA B O 1
ATOM 4035 N N . ARG B 1 147 ? 0.478 -8.211 -14.133 1 97.31 147 ARG B N 1
ATOM 4036 C CA . ARG B 1 147 ? -0.093 -6.867 -14.195 1 97.31 147 ARG B CA 1
ATOM 4037 C C . ARG B 1 147 ? -1.006 -6.715 -15.406 1 97.31 147 ARG B C 1
ATOM 4039 O O . ARG B 1 147 ? -1.943 -5.918 -15.391 1 97.31 147 ARG B O 1
ATOM 4046 N N . ALA B 1 148 ? -0.705 -7.441 -16.406 1 97.69 148 ALA B N 1
ATOM 4047 C CA . ALA B 1 148 ? -1.519 -7.402 -17.625 1 97.69 148 ALA B CA 1
ATOM 4048 C C . ALA B 1 148 ? -2.494 -8.57 -17.672 1 97.69 148 ALA B C 1
ATOM 4050 O O . ALA B 1 148 ? -3.662 -8.406 -18.031 1 97.69 148 ALA B O 1
ATOM 4051 N N . ALA B 1 149 ? -2.045 -9.719 -17.312 1 98.62 149 ALA B N 1
ATOM 4052 C CA . ALA B 1 149 ? -2.76 -10.977 -17.516 1 98.62 149 ALA B CA 1
ATOM 4053 C C . ALA B 1 149 ? -4.082 -10.992 -16.75 1 98.62 149 ALA B C 1
ATOM 4055 O O . ALA B 1 149 ? -5.098 -11.469 -17.266 1 98.62 149 ALA B O 1
ATOM 4056 N N . ILE B 1 150 ? -4.082 -10.492 -15.586 1 98.62 150 ILE B N 1
ATOM 4057 C CA . ILE B 1 150 ? -5.273 -10.562 -14.75 1 98.62 150 ILE B CA 1
ATOM 4058 C C . ILE B 1 150 ? -6.418 -9.797 -15.414 1 98.62 150 ILE B C 1
ATOM 4060 O O . ILE B 1 150 ? -7.523 -10.32 -15.555 1 98.62 150 ILE B O 1
ATOM 4064 N N . GLY B 1 151 ? -6.129 -8.555 -15.836 1 98.62 151 GLY B N 1
ATOM 4065 C CA . GLY B 1 151 ? -7.141 -7.793 -16.547 1 98.62 151 GLY B CA 1
ATOM 4066 C C . GLY B 1 151 ? -7.543 -8.43 -17.875 1 98.62 151 GLY B C 1
ATOM 4067 O O . GLY B 1 151 ? -8.719 -8.391 -18.25 1 98.62 151 GLY B O 1
ATOM 4068 N N . GLN B 1 152 ? -6.625 -9.023 -18.531 1 98.81 152 GLN B N 1
ATOM 4069 C CA . GLN B 1 152 ? -6.891 -9.656 -19.828 1 98.81 152 GLN B CA 1
ATOM 4070 C C . GLN B 1 152 ? -7.75 -10.914 -19.656 1 98.81 152 GLN B C 1
ATOM 4072 O O . GLN B 1 152 ? -8.57 -11.227 -20.516 1 98.81 152 GLN B O 1
ATOM 4077 N N . VAL B 1 153 ? -7.535 -11.633 -18.562 1 98.88 153 VAL B N 1
ATOM 4078 C CA . VAL B 1 153 ? -8.391 -12.781 -18.281 1 98.88 153 VAL B CA 1
ATOM 4079 C C . VAL B 1 153 ? -9.828 -12.32 -18.078 1 98.88 153 VAL B C 1
ATOM 4081 O O . VAL B 1 153 ? -10.766 -12.953 -18.562 1 98.88 153 VAL B O 1
ATOM 4084 N N . ALA B 1 154 ? -10.016 -11.227 -17.328 1 98.88 154 ALA B N 1
ATOM 4085 C CA . ALA B 1 154 ? -11.359 -10.688 -17.141 1 98.88 154 ALA B CA 1
ATOM 4086 C C . ALA B 1 154 ? -12.016 -10.359 -18.484 1 98.88 154 ALA B C 1
ATOM 4088 O O . ALA B 1 154 ? -13.18 -10.695 -18.703 1 98.88 154 ALA B O 1
ATOM 4089 N N . LYS B 1 155 ? -11.281 -9.719 -19.344 1 98.75 155 LYS B N 1
ATOM 4090 C CA . LYS B 1 155 ? -11.781 -9.383 -20.672 1 98.75 155 LYS B CA 1
ATOM 4091 C C . LYS B 1 155 ? -12.141 -10.641 -21.469 1 98.75 155 LYS B C 1
ATOM 4093 O O . LYS B 1 155 ? -13.18 -10.695 -22.125 1 98.75 155 LYS B O 1
ATOM 4098 N N . TYR B 1 156 ? -11.297 -11.625 -21.406 1 98.81 156 TYR B N 1
ATOM 4099 C CA . TYR B 1 156 ? -11.508 -12.914 -22.047 1 98.81 156 TYR B CA 1
ATOM 4100 C C . TYR B 1 156 ? -12.82 -13.555 -21.594 1 98.81 156 TYR B C 1
ATOM 4102 O O . TYR B 1 156 ? -13.602 -14.031 -22.406 1 98.81 156 TYR B O 1
ATOM 4110 N N . LEU B 1 157 ? -13.047 -13.5 -20.297 1 98.88 157 LEU B N 1
ATOM 4111 C CA . LEU B 1 157 ? -14.25 -14.109 -19.734 1 98.88 157 LEU B CA 1
ATOM 4112 C C . LEU B 1 157 ? -15.5 -13.391 -20.219 1 98.88 157 LEU B C 1
ATOM 4114 O O . LEU B 1 157 ? -16.547 -14.016 -20.438 1 98.88 157 LEU B O 1
ATOM 4118 N N . THR B 1 158 ? -15.43 -12.102 -20.344 1 98.81 158 THR B N 1
ATOM 4119 C CA . THR B 1 158 ? -16.547 -11.328 -20.875 1 98.81 158 THR B CA 1
ATOM 4120 C C . THR B 1 158 ? -16.812 -11.68 -22.328 1 98.81 158 THR B C 1
ATOM 4122 O O . THR B 1 158 ? -17.953 -11.977 -22.703 1 98.81 158 THR B O 1
ATOM 4125 N N . GLU B 1 159 ? -15.789 -11.711 -23.109 1 98.62 159 GLU B N 1
ATOM 4126 C CA . GLU B 1 159 ? -15.914 -11.875 -24.562 1 98.62 159 GLU B CA 1
ATOM 4127 C C . GLU B 1 159 ? -16.344 -13.297 -24.922 1 98.62 159 GLU B C 1
ATOM 4129 O O . GLU B 1 159 ? -17.188 -13.492 -25.797 1 98.62 159 GLU B O 1
ATOM 4134 N N . LYS B 1 160 ? -15.805 -14.242 -24.25 1 98.31 160 LYS B N 1
ATOM 4135 C CA . LYS B 1 160 ? -16.031 -15.633 -24.641 1 98.31 160 LYS B CA 1
ATOM 4136 C C . LYS B 1 160 ? -17.266 -16.203 -23.953 1 98.31 160 LYS B C 1
ATOM 4138 O O . LYS B 1 160 ? -17.984 -17.016 -24.531 1 98.31 160 LYS B O 1
ATOM 4143 N N . TYR B 1 161 ? -17.469 -15.773 -22.703 1 98.31 161 TYR B N 1
ATOM 4144 C CA . TYR B 1 161 ? -18.484 -16.469 -21.906 1 98.31 161 TYR B CA 1
ATOM 4145 C C . TYR B 1 161 ? -19.562 -15.492 -21.438 1 98.31 161 TYR B C 1
ATOM 4147 O O . TYR B 1 161 ? -20.453 -15.859 -20.672 1 98.31 161 TYR B O 1
ATOM 4155 N N . GLU B 1 162 ? -19.484 -14.242 -21.75 1 98.5 162 GLU B N 1
ATOM 4156 C CA . GLU B 1 162 ? -20.469 -13.211 -21.422 1 98.5 162 GLU B CA 1
ATOM 4157 C C . GLU B 1 162 ? -20.531 -12.961 -19.922 1 98.5 162 GLU B C 1
ATOM 4159 O O . GLU B 1 162 ? -21.609 -12.664 -19.391 1 98.5 162 GLU B O 1
ATOM 4164 N N . VAL B 1 163 ? -19.422 -13.242 -19.25 1 98.88 163 VAL B N 1
ATOM 4165 C CA . VAL B 1 163 ? -19.359 -12.875 -17.844 1 98.88 163 VAL B CA 1
ATOM 4166 C C . VAL B 1 163 ? -19.516 -11.367 -17.688 1 98.88 163 VAL B C 1
ATOM 4168 O O . VAL B 1 163 ? -18.891 -10.594 -18.422 1 98.88 163 VAL B O 1
ATOM 4171 N N . GLN B 1 164 ? -20.391 -10.977 -16.797 1 98.88 164 GLN B N 1
ATOM 4172 C CA . GLN B 1 164 ? -20.594 -9.555 -16.547 1 98.88 164 GLN B CA 1
ATOM 4173 C C . GLN B 1 164 ? -19.766 -9.062 -15.375 1 98.88 164 GLN B C 1
ATOM 4175 O O . GLN B 1 164 ? -19.766 -9.664 -14.297 1 98.88 164 GLN B O 1
ATOM 4180 N N . PHE B 1 165 ? -19.016 -8.031 -15.617 1 98.81 165 PHE B N 1
ATOM 4181 C CA . PHE B 1 165 ? -18.219 -7.426 -14.562 1 98.81 165 PHE B CA 1
ATOM 4182 C C .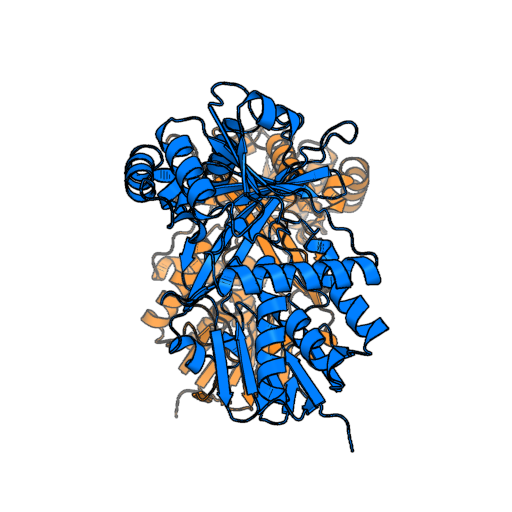 PHE B 1 165 ? -18.781 -6.074 -14.156 1 98.81 165 PHE B C 1
ATOM 4184 O O . PHE B 1 165 ? -19.078 -5.238 -15.008 1 98.81 165 PHE B O 1
ATOM 4191 N N . TYR B 1 166 ? -19.047 -5.906 -12.875 1 98.44 166 TYR B N 1
ATOM 4192 C CA . TYR B 1 166 ? -19.312 -4.605 -12.273 1 98.44 166 TYR B CA 1
ATOM 4193 C C . TYR B 1 166 ? -18.078 -4.078 -11.547 1 98.44 166 TYR B C 1
ATOM 4195 O O . TYR B 1 166 ? -17.812 -4.465 -10.406 1 98.44 166 TYR B O 1
ATOM 4203 N N . TRP B 1 167 ? -17.391 -3.182 -12.18 1 96.94 167 TRP B N 1
ATOM 4204 C CA . TRP B 1 167 ? -16.219 -2.518 -11.594 1 96.94 167 TRP B CA 1
ATOM 4205 C C . TRP B 1 167 ? -16.656 -1.336 -10.727 1 96.94 167 TRP B C 1
ATOM 4207 O O . TRP B 1 167 ? -17.797 -0.896 -10.797 1 96.94 167 TRP B O 1
ATOM 4217 N N . ASN B 1 168 ? -15.695 -0.837 -9.852 1 94.25 168 ASN B N 1
ATOM 4218 C CA . ASN B 1 168 ? -15.984 0.274 -8.953 1 94.25 168 ASN B CA 1
ATOM 4219 C C . ASN B 1 168 ? -17.25 0.026 -8.133 1 94.25 168 ASN B C 1
ATOM 4221 O O . ASN B 1 168 ? -18.047 0.938 -7.938 1 94.25 168 ASN B O 1
ATOM 4225 N N . THR B 1 169 ? -17.453 -1.206 -7.797 1 95.81 169 THR B N 1
ATOM 4226 C CA . THR B 1 169 ? -18.641 -1.6 -7.047 1 95.81 169 THR B CA 1
ATOM 4227 C C . THR B 1 169 ? -18.266 -2.43 -5.824 1 95.81 169 THR B C 1
ATOM 4229 O O . THR B 1 169 ? -18.125 -3.65 -5.918 1 95.81 169 THR B O 1
ATOM 4232 N N . ALA B 1 170 ? -18.188 -1.763 -4.734 1 93.94 170 ALA B N 1
ATOM 4233 C CA . ALA B 1 170 ? -17.844 -2.438 -3.486 1 93.94 170 ALA B CA 1
ATOM 4234 C C . ALA B 1 170 ? -19.078 -3.072 -2.848 1 93.94 170 ALA B C 1
ATOM 4236 O O . ALA B 1 170 ? -20.016 -2.373 -2.48 1 93.94 170 ALA B O 1
ATOM 4237 N N . ILE B 1 171 ? -19.078 -4.375 -2.725 1 96.44 171 ILE B N 1
ATOM 4238 C CA . ILE B 1 171 ? -20.141 -5.055 -1.997 1 96.44 171 ILE B CA 1
ATOM 4239 C C . ILE B 1 171 ? -19.875 -4.965 -0.496 1 96.44 171 ILE B C 1
ATOM 4241 O O . ILE B 1 171 ? -18.812 -5.348 -0.021 1 96.44 171 ILE B O 1
ATOM 4245 N N . SER B 1 172 ? -20.875 -4.43 0.204 1 94.62 172 SER B N 1
ATOM 4246 C CA . SER B 1 172 ? -20.656 -4.199 1.629 1 94.62 172 SER B CA 1
ATOM 4247 C C . SER B 1 172 ? -21.531 -5.125 2.475 1 94.62 172 SER B C 1
ATOM 4249 O O . SER B 1 172 ? -21.328 -5.223 3.689 1 94.62 172 SER B O 1
ATOM 4251 N N . ARG B 1 173 ? -22.469 -5.824 1.808 1 94.38 173 ARG B N 1
ATOM 4252 C CA . ARG B 1 173 ? -23.359 -6.707 2.551 1 94.38 173 ARG B CA 1
ATOM 4253 C C . ARG B 1 173 ? -23.891 -7.832 1.663 1 94.38 173 ARG B C 1
ATOM 4255 O O . ARG B 1 173 ? -24.141 -7.625 0.475 1 94.38 173 ARG B O 1
ATOM 4262 N N . ILE B 1 174 ? -23.922 -8.969 2.25 1 96.38 174 ILE B N 1
ATOM 4263 C CA . ILE B 1 174 ? -24.594 -10.102 1.617 1 96.38 174 ILE B CA 1
ATOM 4264 C C . ILE B 1 174 ? -25.812 -10.5 2.438 1 96.38 174 ILE B C 1
ATOM 4266 O O . ILE B 1 174 ? -25.719 -10.727 3.646 1 96.38 174 ILE B O 1
ATOM 4270 N N . ALA B 1 175 ? -26.953 -10.422 1.865 1 94.62 175 ALA B N 1
ATOM 4271 C CA . ALA B 1 175 ? -28.203 -10.977 2.365 1 94.62 175 ALA B CA 1
ATOM 4272 C C . ALA B 1 175 ? -28.797 -11.969 1.374 1 94.62 175 ALA B C 1
ATOM 4274 O O . ALA B 1 175 ? -29.688 -11.625 0.586 1 94.62 175 ALA B O 1
ATOM 4275 N N . TYR B 1 176 ? -28.25 -13.188 1.524 1 96.69 176 TYR B N 1
ATOM 4276 C CA . TYR B 1 176 ? -28.609 -14.164 0.5 1 96.69 176 TYR B CA 1
ATOM 4277 C C . TYR B 1 176 ? -30.109 -14.164 0.24 1 96.69 176 TYR B C 1
ATOM 4279 O O . TYR B 1 176 ? -30.906 -14.141 1.18 1 96.69 176 TYR B O 1
ATOM 4287 N N . PRO B 1 177 ? -30.5 -14.195 -1.098 1 97.75 177 PRO B N 1
ATOM 4288 C CA . PRO B 1 177 ? -29.672 -14.438 -2.279 1 97.75 177 PRO B CA 1
ATOM 4289 C C . PRO B 1 177 ? -29.109 -13.156 -2.875 1 97.75 177 PRO B C 1
ATOM 4291 O O . PRO B 1 177 ? -28.609 -13.164 -4.004 1 97.75 177 PRO B O 1
ATOM 4294 N N . ALA B 1 178 ? -29.094 -11.992 -2.082 1 98.12 178 ALA B N 1
ATOM 4295 C CA . ALA B 1 178 ? -28.734 -10.688 -2.635 1 98.12 178 ALA B CA 1
ATOM 4296 C C . ALA B 1 178 ? -27.344 -10.25 -2.148 1 98.12 178 ALA B C 1
ATOM 4298 O O . ALA B 1 178 ? -26.938 -10.594 -1.04 1 98.12 178 ALA B O 1
ATOM 4299 N N . VAL B 1 179 ? -26.656 -9.516 -2.994 1 98.12 179 VAL B N 1
ATOM 4300 C CA . VAL B 1 179 ? -25.5 -8.719 -2.598 1 98.12 179 VAL B CA 1
ATOM 4301 C C . VAL B 1 179 ? -25.812 -7.234 -2.727 1 98.12 179 VAL B C 1
ATOM 4303 O O . VAL B 1 179 ? -26.578 -6.832 -3.609 1 98.12 179 VAL B O 1
ATOM 4306 N N . ILE B 1 180 ? -25.25 -6.461 -1.806 1 97 180 ILE B N 1
ATOM 4307 C CA . ILE B 1 180 ? -25.688 -5.07 -1.705 1 97 180 ILE B CA 1
ATOM 4308 C C . ILE B 1 180 ? -24.469 -4.145 -1.757 1 97 180 ILE B C 1
ATOM 4310 O O . ILE B 1 180 ? -23.453 -4.41 -1.117 1 97 180 ILE B O 1
ATOM 4314 N N . SER B 1 181 ? -24.516 -3.109 -2.568 1 96.06 181 SER B N 1
ATOM 4315 C CA . SER B 1 181 ? -23.609 -1.959 -2.617 1 96.06 181 SER B CA 1
ATOM 4316 C C . SER B 1 181 ? -24.391 -0.649 -2.521 1 96.06 181 SER B C 1
ATOM 4318 O O . SER B 1 181 ? -24.984 -0.201 -3.502 1 96.06 181 SER B O 1
ATOM 4320 N N . GLY B 1 182 ? -24.328 -0.052 -1.312 1 91.75 182 GLY B N 1
ATOM 4321 C CA . GLY B 1 182 ? -25.172 1.115 -1.116 1 91.75 182 GLY B CA 1
ATOM 4322 C C . GLY B 1 182 ? -26.656 0.813 -1.272 1 91.75 182 GLY B C 1
ATOM 4323 O O . GLY B 1 182 ? -27.188 -0.054 -0.582 1 91.75 182 GLY B O 1
ATOM 4324 N N . ASN B 1 183 ? -27.25 1.504 -2.314 1 91.56 183 ASN B N 1
ATOM 4325 C CA . ASN B 1 183 ? -28.672 1.321 -2.551 1 91.56 183 ASN B CA 1
ATOM 4326 C C . ASN B 1 183 ? -28.938 0.302 -3.656 1 91.56 183 ASN B C 1
ATOM 4328 O O . ASN B 1 183 ? -30.094 -0.012 -3.959 1 91.56 183 ASN B O 1
ATOM 4332 N N . ASN B 1 184 ? -27.875 -0.24 -4.195 1 96 184 ASN B N 1
ATOM 4333 C CA . ASN B 1 184 ? -28.016 -1.224 -5.262 1 96 184 ASN B CA 1
ATOM 4334 C C . ASN B 1 184 ? -27.969 -2.65 -4.723 1 96 184 ASN B C 1
ATOM 4336 O O . ASN B 1 184 ? -27.281 -2.916 -3.727 1 96 184 ASN B O 1
ATOM 4340 N N . SER B 1 185 ? -28.703 -3.492 -5.371 1 97.62 185 SER B N 1
ATOM 4341 C CA . SER B 1 185 ? -28.719 -4.902 -4.988 1 97.62 185 SER B CA 1
ATOM 4342 C C . SER B 1 185 ? -28.797 -5.805 -6.211 1 97.62 185 SER B C 1
ATOM 4344 O O . SER B 1 185 ? -29.406 -5.438 -7.219 1 97.62 185 SER B O 1
ATOM 4346 N N . TRP B 1 186 ? -28.172 -6.914 -6.211 1 98.62 186 TRP B N 1
ATOM 4347 C CA . TRP B 1 186 ? -28.203 -7.953 -7.23 1 98.62 186 TRP B CA 1
ATOM 4348 C C . TRP B 1 186 ? -28.391 -9.328 -6.602 1 98.62 186 TRP B C 1
ATOM 4350 O O . TRP B 1 186 ? -27.969 -9.562 -5.469 1 98.62 186 TRP B O 1
ATOM 4360 N N . GLU B 1 187 ? -29.031 -10.219 -7.312 1 98.56 187 GLU B N 1
ATOM 4361 C CA . GLU B 1 187 ? -29.297 -11.547 -6.773 1 98.56 187 GLU B CA 1
ATOM 4362 C C . GLU B 1 187 ? -28.734 -12.633 -7.68 1 98.56 187 GLU B C 1
ATOM 4364 O O . GLU B 1 187 ? -28.547 -12.422 -8.875 1 98.56 187 GLU B O 1
ATOM 4369 N N . ALA B 1 188 ? -28.422 -13.773 -7.121 1 98.5 188 ALA B N 1
ATOM 4370 C CA . ALA B 1 188 ? -28.016 -14.969 -7.855 1 98.5 188 ALA B CA 1
ATOM 4371 C C . ALA B 1 188 ? -28.312 -16.234 -7.051 1 98.5 188 ALA B C 1
ATOM 4373 O O . ALA B 1 188 ? -28.516 -16.172 -5.836 1 98.5 188 ALA B O 1
ATOM 4374 N N . ASP B 1 189 ? -28.391 -17.344 -7.738 1 97.88 189 ASP B N 1
ATOM 4375 C CA . ASP B 1 189 ? -28.609 -18.625 -7.098 1 97.88 189 ASP B CA 1
ATOM 4376 C C . ASP B 1 189 ? -27.453 -18.984 -6.164 1 97.88 189 ASP B C 1
ATOM 4378 O O . ASP B 1 189 ? -27.656 -19.625 -5.133 1 97.88 189 ASP B O 1
ATOM 4382 N N . GLU B 1 190 ? -26.25 -18.625 -6.496 1 98.12 190 GLU B N 1
ATOM 4383 C CA . GLU B 1 190 ? -25.047 -18.859 -5.707 1 98.12 190 GLU B CA 1
ATOM 4384 C C . GLU B 1 190 ? -24.172 -17.609 -5.617 1 98.12 190 GLU B C 1
ATOM 4386 O O . GLU B 1 190 ? -24.125 -16.828 -6.562 1 98.12 190 GLU B O 1
ATOM 4391 N N . ILE B 1 191 ? -23.562 -17.422 -4.457 1 98.62 191 ILE B N 1
ATOM 4392 C CA . ILE B 1 191 ? -22.672 -16.297 -4.227 1 98.62 191 ILE B CA 1
ATOM 4393 C C . ILE B 1 191 ? -21.312 -16.797 -3.768 1 98.62 191 ILE B C 1
ATOM 4395 O O . ILE B 1 191 ? -21.219 -17.688 -2.924 1 98.62 191 ILE B O 1
ATOM 4399 N N . PHE B 1 192 ? -20.234 -16.328 -4.363 1 98.69 192 PHE B N 1
ATOM 4400 C CA . PHE B 1 192 ? -18.859 -16.672 -4.016 1 98.69 192 PHE B CA 1
ATOM 4401 C C . PHE B 1 192 ? -18.094 -15.445 -3.541 1 98.69 192 PHE B C 1
ATOM 4403 O O . PHE B 1 192 ? -18.125 -14.398 -4.195 1 98.69 192 PHE B O 1
ATOM 4410 N N . VAL B 1 193 ? -17.484 -15.57 -2.361 1 98.25 193 VAL B N 1
ATOM 4411 C CA . VAL B 1 193 ? -16.656 -14.508 -1.813 1 98.25 193 VAL B CA 1
ATOM 4412 C C . VAL B 1 193 ? -15.18 -14.82 -2.062 1 98.25 193 VAL B C 1
ATOM 4414 O O . VAL B 1 193 ? -14.617 -15.719 -1.432 1 98.25 193 VAL B O 1
ATOM 4417 N N . CYS B 1 194 ? -14.539 -14.055 -2.953 1 98.12 194 CYS B N 1
ATOM 4418 C CA . CYS B 1 194 ? -13.156 -14.234 -3.379 1 98.12 194 CYS B CA 1
ATOM 4419 C C . CYS B 1 194 ? -12.367 -12.93 -3.234 1 98.12 194 CYS B C 1
ATOM 4421 O O . CYS B 1 194 ? -11.602 -12.562 -4.125 1 98.12 194 CYS B O 1
ATOM 4423 N N . SER B 1 195 ? -12.484 -12.234 -2.102 1 94.5 195 SER B N 1
ATOM 4424 C CA . SER B 1 195 ? -12.039 -10.852 -1.987 1 94.5 195 SER B CA 1
ATOM 4425 C C . SER B 1 195 ? -10.664 -10.766 -1.342 1 94.5 195 SER B C 1
ATOM 4427 O O . SER B 1 195 ? -10.258 -9.703 -0.867 1 94.5 195 SER B O 1
ATOM 4429 N N . GLY B 1 196 ? -9.922 -11.891 -1.287 1 93.38 196 GLY B N 1
ATOM 4430 C CA . GLY B 1 196 ? -8.547 -11.859 -0.826 1 93.38 196 GLY B CA 1
ATOM 4431 C C . GLY B 1 196 ? -8.406 -11.383 0.609 1 93.38 196 GLY B C 1
ATOM 4432 O O . GLY B 1 196 ? -9.078 -11.891 1.505 1 93.38 196 GLY B O 1
ATOM 4433 N N . SER B 1 197 ? -7.484 -10.375 0.814 1 88.69 197 SER B N 1
ATOM 4434 C CA . SER B 1 197 ? -7.164 -9.906 2.156 1 88.69 197 SER B CA 1
ATOM 4435 C C . SER B 1 197 ? -8.32 -9.117 2.758 1 88.69 197 SER B C 1
ATOM 4437 O O . SER B 1 197 ? -8.344 -8.859 3.963 1 88.69 197 SER B O 1
ATOM 4439 N N . GLU B 1 198 ? -9.32 -8.797 2.02 1 86.88 198 GLU B N 1
ATOM 4440 C CA . GLU B 1 198 ? -10.438 -7.977 2.486 1 86.88 198 GLU B CA 1
ATOM 4441 C C . GLU B 1 198 ? -11.625 -8.836 2.904 1 86.88 198 GLU B C 1
ATOM 4443 O O . GLU B 1 198 ? -12.703 -8.32 3.184 1 86.88 198 GLU B O 1
ATOM 4448 N N . PHE B 1 199 ? -11.453 -10.164 2.914 1 81.44 199 PHE B N 1
ATOM 4449 C CA . PHE B 1 199 ? -12.516 -11.109 3.217 1 81.44 199 PHE B CA 1
ATOM 4450 C C . PHE B 1 199 ? -13.141 -10.812 4.578 1 81.44 199 PHE B C 1
ATOM 4452 O O . PHE B 1 199 ? -14.328 -11.055 4.789 1 81.44 199 PHE B O 1
ATOM 4459 N N . GLU B 1 200 ? -12.406 -10.188 5.461 1 86.44 200 GLU B N 1
ATOM 4460 C CA . GLU B 1 200 ? -12.859 -9.969 6.832 1 86.44 200 GLU B CA 1
ATOM 4461 C C . GLU B 1 200 ? -13.953 -8.906 6.891 1 86.44 200 GLU B C 1
ATOM 4463 O O . GLU B 1 200 ? -14.688 -8.828 7.875 1 86.44 200 GLU B O 1
ATOM 4468 N N . THR B 1 201 ? -14.086 -8.141 5.824 1 88.88 201 THR B N 1
ATOM 4469 C CA . THR B 1 201 ? -15.055 -7.051 5.836 1 88.88 201 THR B CA 1
ATOM 4470 C C . THR B 1 201 ? -16.484 -7.59 5.809 1 88.88 201 THR B C 1
ATOM 4472 O O . THR B 1 201 ? -17.328 -7.16 6.594 1 88.88 201 THR B O 1
ATOM 4475 N N . LEU B 1 202 ? -16.766 -8.609 4.973 1 93.38 202 LEU B N 1
ATOM 4476 C CA . LEU B 1 202 ? -18.109 -9.125 4.789 1 93.38 202 LEU B CA 1
ATOM 4477 C C . LEU B 1 202 ? -18.453 -10.141 5.879 1 93.38 202 LEU B C 1
ATOM 4479 O O . LEU B 1 202 ? -19.609 -10.227 6.312 1 93.38 202 LEU B O 1
ATOM 4483 N N . TYR B 1 203 ? -17.422 -10.898 6.309 1 94.12 203 TYR B N 1
ATOM 4484 C CA . TYR B 1 203 ? -17.641 -11.922 7.324 1 94.12 203 TYR B CA 1
ATOM 4485 C C . TYR B 1 203 ? -16.578 -11.844 8.406 1 94.12 203 TYR B C 1
ATOM 4487 O O . TYR B 1 203 ? -15.789 -12.773 8.594 1 94.12 203 TYR B O 1
ATOM 4495 N N . PRO B 1 204 ? -16.625 -10.766 9.234 1 93.75 204 PRO B N 1
ATOM 4496 C CA . PRO B 1 204 ? -15.57 -10.555 10.227 1 93.75 204 PRO B CA 1
ATOM 4497 C C . PRO B 1 204 ? -15.516 -11.664 11.273 1 93.75 204 PRO B C 1
ATOM 4499 O O . PRO B 1 204 ? -14.43 -12.055 11.703 1 93.75 204 PRO B O 1
ATOM 4502 N N . GLN B 1 205 ? -16.656 -12.234 11.648 1 93.31 205 GLN B N 1
ATOM 4503 C CA . GLN B 1 205 ? -16.672 -13.289 12.664 1 93.31 205 GLN B CA 1
ATOM 4504 C C . GLN B 1 205 ? -16.078 -14.586 12.125 1 93.31 205 GLN B C 1
ATOM 4506 O O . GLN B 1 205 ? -15.352 -15.281 12.836 1 93.31 205 GLN B O 1
ATOM 4511 N N . LEU B 1 206 ? -16.438 -14.836 10.914 1 93.75 206 LEU B N 1
ATOM 4512 C CA . LEU B 1 206 ? -15.875 -16.031 10.281 1 93.75 206 LEU B CA 1
ATOM 4513 C C . LEU B 1 206 ? -14.367 -15.906 10.117 1 93.75 206 LEU B C 1
ATOM 4515 O O . LEU B 1 206 ? -13.625 -16.859 10.359 1 93.75 206 LEU B O 1
ATOM 4519 N N . PHE B 1 207 ? -13.891 -14.766 9.703 1 92.31 207 PHE B N 1
ATOM 4520 C CA . PHE B 1 207 ? -12.453 -14.516 9.586 1 92.31 207 PHE B CA 1
ATOM 4521 C C . PHE B 1 207 ? -11.758 -14.711 10.93 1 92.31 207 PHE B C 1
ATOM 4523 O O . PHE B 1 207 ? -10.727 -15.383 11.008 1 92.31 207 PHE B O 1
ATOM 4530 N N . ALA B 1 208 ? -12.352 -14.141 11.953 1 91.75 208 ALA B N 1
ATOM 4531 C CA . ALA B 1 208 ? -11.758 -14.219 13.289 1 91.75 208 ALA B CA 1
ATOM 4532 C C . ALA B 1 208 ? -11.688 -15.656 13.781 1 91.75 208 ALA B C 1
ATOM 4534 O O . ALA B 1 208 ? -10.797 -16.016 14.547 1 91.75 208 ALA B O 1
ATOM 4535 N N . ALA B 1 209 ? -12.594 -16.484 13.32 1 94.31 209 ALA B N 1
ATOM 4536 C CA . ALA B 1 209 ? -12.672 -17.875 13.781 1 94.31 209 ALA B CA 1
ATOM 4537 C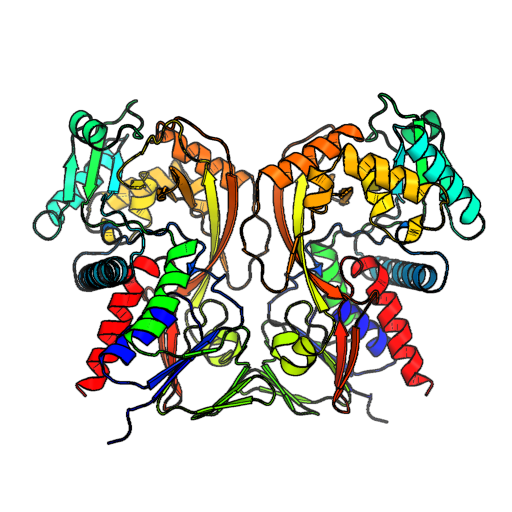 C . ALA B 1 209 ? -11.812 -18.781 12.914 1 94.31 209 ALA B C 1
ATOM 4539 O O . ALA B 1 209 ? -11.57 -19.938 13.273 1 94.31 209 ALA B O 1
ATOM 4540 N N . THR B 1 210 ? -11.352 -18.312 11.766 1 94.81 210 THR B N 1
ATOM 4541 C CA . THR B 1 210 ? -10.578 -19.094 10.805 1 94.81 210 THR B CA 1
ATOM 4542 C C . THR B 1 210 ? -9.086 -19.016 11.117 1 94.81 210 THR B C 1
ATOM 4544 O O . THR B 1 210 ? -8.586 -17.953 11.5 1 94.81 210 THR B O 1
ATOM 4547 N N . PRO B 1 211 ? -8.352 -20.156 11.102 1 96.25 211 PRO B N 1
ATOM 4548 C CA . PRO B 1 211 ? -6.895 -20.109 11.25 1 96.25 211 PRO B CA 1
ATOM 4549 C C . PRO B 1 211 ? -6.203 -19.453 10.055 1 96.25 211 PRO B C 1
ATOM 4551 O O . PRO B 1 211 ? -5.57 -20.141 9.25 1 96.25 211 PRO B O 1
ATOM 4554 N N . ILE B 1 212 ? -6.316 -18.172 9.969 1 95 212 ILE B N 1
ATOM 4555 C CA . ILE B 1 212 ? -5.852 -17.406 8.82 1 95 212 ILE B CA 1
ATOM 4556 C C . ILE B 1 212 ? -5.098 -16.172 9.297 1 95 212 ILE B C 1
ATOM 4558 O O . ILE B 1 212 ? -5.414 -15.609 10.344 1 95 212 ILE B O 1
ATOM 4562 N N . THR B 1 213 ? -3.998 -15.828 8.695 1 95.75 213 THR B N 1
ATOM 4563 C CA . THR B 1 213 ? -3.248 -14.594 8.883 1 95.75 213 THR B CA 1
ATOM 4564 C C . THR B 1 213 ? -2.986 -13.906 7.543 1 95.75 213 THR B C 1
ATOM 4566 O O . THR B 1 213 ? -3.664 -14.188 6.555 1 95.75 213 THR B O 1
ATOM 4569 N N . LYS B 1 214 ? -2.201 -12.898 7.52 1 96.56 214 LYS B N 1
ATOM 4570 C CA . LYS B 1 214 ? -1.755 -12.25 6.293 1 96.56 214 LYS B CA 1
ATOM 4571 C C . LYS B 1 214 ? -0.232 -12.203 6.215 1 96.56 214 LYS B C 1
ATOM 4573 O O . LYS B 1 214 ? 0.451 -12.383 7.227 1 96.56 214 LYS B O 1
ATOM 4578 N N . CYS B 1 215 ? 0.224 -12.086 5.07 1 97.75 215 CYS B N 1
ATOM 4579 C CA . CYS B 1 215 ? 1.652 -11.969 4.801 1 97.75 215 CYS B CA 1
ATOM 4580 C C . CYS B 1 215 ? 1.943 -10.742 3.941 1 97.75 215 CYS B C 1
ATOM 4582 O O . CYS B 1 215 ? 1.314 -10.547 2.898 1 97.75 215 CYS B O 1
ATOM 4584 N N . LYS B 1 216 ? 2.818 -9.898 4.434 1 98.12 216 LYS B N 1
ATOM 4585 C CA . LYS B 1 216 ? 3.357 -8.805 3.639 1 98.12 216 LYS B CA 1
ATOM 4586 C C . LYS B 1 216 ? 4.699 -9.18 3.016 1 98.12 216 LYS B C 1
ATOM 4588 O O . LYS B 1 216 ? 5.59 -9.68 3.705 1 98.12 216 LYS B O 1
ATOM 4593 N N . LEU B 1 217 ? 4.832 -8.969 1.761 1 97.88 217 LEU B N 1
ATOM 4594 C CA . LEU B 1 217 ? 6.109 -9.234 1.108 1 97.88 217 LEU B CA 1
ATOM 4595 C C . LEU B 1 217 ? 6.602 -8 0.355 1 97.88 217 LEU B C 1
ATOM 4597 O O . LEU B 1 217 ? 5.797 -7.188 -0.104 1 97.88 217 LEU B O 1
ATOM 4601 N N . GLN B 1 218 ? 7.906 -7.84 0.278 1 98.56 218 GLN B N 1
ATOM 4602 C CA . GLN B 1 218 ? 8.531 -6.824 -0.561 1 98.56 218 GLN B CA 1
ATOM 4603 C C . GLN B 1 218 ? 9.094 -7.438 -1.841 1 98.56 218 GLN B C 1
ATOM 4605 O O . GLN B 1 218 ? 9.656 -8.531 -1.816 1 98.56 218 GLN B O 1
ATOM 4610 N N . MET B 1 219 ? 8.844 -6.738 -2.945 1 98.5 219 MET B N 1
ATOM 4611 C CA . MET B 1 219 ? 9.32 -7.156 -4.262 1 98.5 219 MET B CA 1
ATOM 4612 C C . MET B 1 219 ? 9.914 -5.98 -5.027 1 98.5 219 MET B C 1
ATOM 4614 O O . MET B 1 219 ? 9.688 -4.824 -4.668 1 98.5 219 MET B O 1
ATOM 4618 N N . LEU B 1 220 ? 10.672 -6.316 -6.055 1 98.62 220 LEU B N 1
ATOM 4619 C CA . LEU B 1 220 ? 11.336 -5.328 -6.898 1 98.62 220 LEU B CA 1
ATOM 4620 C C . LEU B 1 220 ? 11.156 -5.664 -8.375 1 98.62 220 LEU B C 1
ATOM 4622 O O . LEU B 1 220 ? 10.867 -6.812 -8.727 1 98.62 220 LEU B O 1
ATOM 4626 N N . ARG B 1 221 ? 11.289 -4.684 -9.141 1 98.62 221 ARG B N 1
ATOM 4627 C CA . ARG B 1 221 ? 11.422 -4.844 -10.586 1 98.62 221 ARG B CA 1
ATOM 4628 C C . ARG B 1 221 ? 12.688 -4.156 -11.094 1 98.62 221 ARG B C 1
ATOM 4630 O O . ARG B 1 221 ? 12.906 -2.973 -10.82 1 98.62 221 ARG B O 1
ATOM 4637 N N . LEU B 1 222 ? 13.57 -4.895 -11.727 1 98.75 222 LEU B N 1
ATOM 4638 C CA . LEU B 1 222 ? 14.719 -4.332 -12.422 1 98.75 222 LEU B CA 1
ATOM 4639 C C . LEU B 1 222 ? 14.367 -3.973 -13.867 1 98.75 222 LEU B C 1
ATOM 4641 O O . LEU B 1 222 ? 13.539 -4.645 -14.492 1 98.75 222 LEU B O 1
ATOM 4645 N N . ALA B 1 223 ? 14.977 -2.936 -14.352 1 98.5 223 ALA B N 1
ATOM 4646 C CA . ALA B 1 223 ? 14.742 -2.461 -15.711 1 98.5 223 ALA B CA 1
ATOM 4647 C C . ALA B 1 223 ? 15.07 -3.547 -16.734 1 98.5 223 ALA B C 1
ATOM 4649 O O . ALA B 1 223 ? 15.75 -4.523 -16.422 1 98.5 223 ALA B O 1
ATOM 4650 N N . ALA B 1 224 ? 14.539 -3.322 -17.891 1 98.38 224 ALA B N 1
ATOM 4651 C CA . ALA B 1 224 ? 14.758 -4.262 -18.984 1 98.38 224 ALA B CA 1
ATOM 4652 C C . ALA B 1 224 ? 16.25 -4.457 -19.25 1 98.38 224 ALA B C 1
ATOM 4654 O O . ALA B 1 224 ? 17.031 -3.504 -19.188 1 98.38 224 ALA B O 1
ATOM 4655 N N . GLN B 1 225 ? 16.578 -5.648 -19.594 1 97.38 225 GLN B N 1
ATOM 4656 C CA . GLN B 1 225 ? 17.953 -5.957 -19.969 1 97.38 225 GLN B CA 1
ATOM 4657 C C . GLN B 1 225 ? 18.281 -5.422 -21.359 1 97.38 225 GLN B C 1
ATOM 4659 O O . GLN B 1 225 ? 17.391 -5.266 -22.188 1 97.38 225 GLN B O 1
ATOM 4664 N N . PRO B 1 226 ? 19.516 -5.105 -21.578 1 96.88 226 PRO B N 1
ATOM 4665 C CA . PRO B 1 226 ? 19.875 -4.469 -22.844 1 96.88 226 PRO B CA 1
ATOM 4666 C C . PRO B 1 226 ? 19.766 -5.422 -24.031 1 96.88 226 PRO B C 1
ATOM 4668 O O . PRO B 1 226 ? 20 -6.621 -23.891 1 96.88 226 PRO B O 1
ATOM 4671 N N . ASP B 1 227 ? 19.391 -4.875 -25.188 1 96 227 ASP B N 1
ATOM 4672 C CA . ASP B 1 227 ? 19.422 -5.539 -26.484 1 96 227 ASP B CA 1
ATOM 4673 C C . ASP B 1 227 ? 18.547 -6.781 -26.5 1 96 227 ASP B C 1
ATOM 4675 O O . ASP B 1 227 ? 18.906 -7.805 -27.094 1 96 227 ASP B O 1
ATOM 4679 N N . GLY B 1 228 ? 17.469 -6.715 -25.734 1 95.81 228 GLY B N 1
ATOM 4680 C CA . GLY B 1 228 ? 16.531 -7.816 -25.734 1 95.81 228 GLY B CA 1
ATOM 4681 C C . GLY B 1 228 ? 17.062 -9.07 -25.062 1 95.81 228 GLY B C 1
ATOM 4682 O O . GLY B 1 228 ? 16.516 -10.156 -25.234 1 95.81 228 GLY B O 1
ATOM 4683 N N . TRP B 1 229 ? 18.094 -8.875 -24.312 1 97.38 229 TRP B N 1
ATOM 4684 C CA . TRP B 1 229 ? 18.719 -9.992 -23.609 1 97.38 229 TRP B CA 1
ATOM 4685 C C . TRP B 1 229 ? 17.734 -10.625 -22.625 1 97.38 229 TRP B C 1
ATOM 4687 O O . TRP B 1 229 ? 17.016 -9.922 -21.906 1 97.38 229 TRP B O 1
ATOM 4697 N N . ARG B 1 230 ? 17.703 -12 -22.578 1 97.69 230 ARG B N 1
ATOM 4698 C CA . ARG B 1 230 ? 16.766 -12.734 -21.734 1 97.69 230 ARG B CA 1
ATOM 4699 C C . ARG B 1 230 ? 17.484 -13.758 -20.875 1 97.69 230 ARG B C 1
ATOM 4701 O O . ARG B 1 230 ? 18.453 -14.391 -21.328 1 97.69 230 ARG B O 1
ATOM 4708 N N . ILE B 1 231 ? 16.969 -13.953 -19.672 1 98.12 231 ILE B N 1
ATOM 4709 C CA . ILE B 1 231 ? 17.578 -14.938 -18.781 1 98.12 231 ILE B CA 1
ATOM 4710 C C . ILE B 1 231 ? 17 -16.328 -19.062 1 98.12 231 ILE B C 1
ATOM 4712 O O . ILE B 1 231 ? 17.578 -17.328 -18.641 1 98.12 231 ILE B O 1
ATOM 4716 N N . GLY B 1 232 ? 15.883 -16.438 -19.797 1 97.56 232 GLY B N 1
ATOM 4717 C CA . GLY B 1 232 ? 15.25 -17.719 -20.047 1 97.56 232 GLY B CA 1
ATOM 4718 C C . GLY B 1 232 ? 14.398 -18.219 -18.891 1 97.56 232 GLY B C 1
ATOM 4719 O O . GLY B 1 232 ? 13.445 -17.547 -18.484 1 97.56 232 GLY B O 1
ATOM 4720 N N . PRO B 1 233 ? 14.805 -19.297 -18.25 1 98.5 233 PRO B N 1
ATOM 4721 C CA . PRO B 1 233 ? 14.023 -19.828 -17.125 1 98.5 233 PRO B CA 1
ATOM 4722 C C . PRO B 1 233 ? 14.016 -18.891 -15.914 1 98.5 233 PRO B C 1
ATOM 4724 O O . PRO B 1 233 ? 14.914 -18.062 -15.773 1 98.5 233 PRO B O 1
ATOM 4727 N N . SER B 1 234 ? 12.969 -19.016 -15.094 1 98.62 234 SER B N 1
ATOM 4728 C CA . SER B 1 234 ? 13.055 -18.375 -13.789 1 98.62 234 SER B CA 1
ATOM 4729 C C . SER B 1 234 ? 14.234 -18.906 -12.984 1 98.62 234 SER B C 1
ATOM 4731 O O . SER B 1 234 ? 14.523 -20.109 -13.008 1 98.62 234 SER B O 1
ATOM 4733 N N . LEU B 1 235 ? 14.977 -18.047 -12.398 1 98.81 235 LEU B N 1
ATOM 4734 C CA . LEU B 1 235 ? 16.141 -18.438 -11.617 1 98.81 235 LEU B CA 1
ATOM 4735 C C . LEU B 1 235 ? 15.859 -18.312 -10.125 1 98.81 235 LEU B C 1
ATOM 4737 O O . LEU B 1 235 ? 15.273 -17.328 -9.672 1 98.81 235 LEU B O 1
ATOM 4741 N N . CYS B 1 236 ? 16.297 -19.344 -9.375 1 98.31 236 CYS B N 1
ATOM 4742 C CA . CYS B 1 236 ? 15.992 -19.422 -7.949 1 98.31 236 CYS B CA 1
ATOM 4743 C C . CYS B 1 236 ? 17.25 -19.75 -7.145 1 98.31 236 CYS B C 1
ATOM 4745 O O . CYS B 1 236 ? 18.031 -20.609 -7.543 1 98.31 236 CYS B O 1
ATOM 4747 N N . GLY B 1 237 ? 17.391 -19.078 -6.008 1 97 237 GLY B N 1
ATOM 4748 C CA . GLY B 1 237 ? 18.469 -19.422 -5.082 1 97 237 GLY B CA 1
ATOM 4749 C C . GLY B 1 237 ? 18.109 -20.594 -4.168 1 97 237 GLY B C 1
ATOM 4750 O O . GLY B 1 237 ? 16.969 -21.047 -4.16 1 97 237 GLY B O 1
ATOM 4751 N N . GLY B 1 238 ? 19.125 -21.031 -3.42 1 96.88 238 GLY B N 1
ATOM 4752 C CA . GLY B 1 238 ? 18.984 -22.188 -2.562 1 96.88 238 GLY B CA 1
ATOM 4753 C C . GLY B 1 238 ? 17.953 -22 -1.463 1 96.88 238 GLY B C 1
ATOM 4754 O O . GLY B 1 238 ? 17.266 -22.953 -1.079 1 96.88 238 GLY B O 1
ATOM 4755 N N . LEU B 1 239 ? 17.781 -20.766 -0.97 1 97.44 239 LEU B N 1
ATOM 4756 C CA . LEU B 1 239 ? 16.891 -20.5 0.142 1 97.44 239 LEU B CA 1
ATOM 4757 C C . LEU B 1 239 ? 15.453 -20.875 -0.211 1 97.44 239 LEU B C 1
ATOM 4759 O O . LEU B 1 239 ? 14.641 -21.156 0.676 1 97.44 239 LEU B O 1
ATOM 4763 N N . SER B 1 240 ? 15.148 -20.906 -1.476 1 96.56 240 SER B N 1
ATOM 4764 C CA . SER B 1 240 ? 13.797 -21.234 -1.907 1 96.56 240 SER B CA 1
ATOM 4765 C C . SER B 1 240 ? 13.453 -22.688 -1.631 1 96.56 240 SER B C 1
ATOM 4767 O O . SER B 1 240 ? 12.281 -23.047 -1.512 1 96.56 240 SER B O 1
ATOM 4769 N N . MET B 1 241 ? 14.461 -23.594 -1.514 1 96.94 241 MET B N 1
ATOM 4770 C CA . MET B 1 241 ? 14.227 -25.016 -1.324 1 96.94 241 MET B CA 1
ATOM 4771 C C . MET B 1 241 ? 13.672 -25.297 0.067 1 96.94 241 MET B C 1
ATOM 4773 O O . MET B 1 241 ? 12.984 -26.312 0.276 1 96.94 241 MET B O 1
ATOM 4777 N N . ILE B 1 242 ? 13.953 -24.406 1.01 1 96.31 242 ILE B N 1
ATOM 4778 C CA . ILE B 1 242 ? 13.453 -24.656 2.357 1 96.31 242 ILE B CA 1
ATOM 4779 C C . ILE B 1 242 ? 12.133 -23.922 2.559 1 96.31 242 ILE B C 1
ATOM 4781 O O . ILE B 1 242 ? 11.5 -24.047 3.611 1 96.31 242 ILE B O 1
ATOM 4785 N N . HIS B 1 243 ? 11.719 -23.172 1.547 1 94.25 243 HIS B N 1
ATOM 4786 C CA . HIS B 1 243 ? 10.469 -22.422 1.616 1 94.25 243 HIS B CA 1
ATOM 4787 C C . HIS B 1 243 ? 9.305 -23.25 1.07 1 94.25 243 HIS B C 1
ATOM 4789 O O . HIS B 1 243 ? 8.219 -23.25 1.65 1 94.25 243 HIS B O 1
ATOM 4795 N N . TYR B 1 244 ? 9.516 -23.891 -0.02 1 93.75 244 TYR B N 1
ATOM 4796 C CA . TYR B 1 244 ? 8.438 -24.578 -0.722 1 93.75 244 TYR B CA 1
ATOM 4797 C C . TYR B 1 244 ? 8.328 -26.031 -0.271 1 93.75 244 TYR B C 1
ATOM 4799 O O . TYR B 1 244 ? 9.328 -26.75 -0.242 1 93.75 244 TYR B O 1
ATOM 4807 N N . PRO B 1 245 ? 7.105 -26.469 -0.086 1 92.69 245 PRO B N 1
ATOM 4808 C CA . PRO B 1 245 ? 6.914 -27.828 0.428 1 92.69 245 PRO B CA 1
ATOM 4809 C C . PRO B 1 245 ? 7.301 -28.891 -0.584 1 92.69 245 PRO B C 1
ATOM 4811 O O . PRO B 1 245 ? 7.535 -30.047 -0.208 1 92.69 245 PRO B O 1
ATOM 4814 N N . GLY B 1 246 ? 7.41 -28.547 -1.764 1 92.94 246 GLY B N 1
ATOM 4815 C CA . GLY B 1 246 ? 7.762 -29.5 -2.801 1 92.94 246 GLY B CA 1
ATOM 4816 C C . GLY B 1 246 ? 9.109 -30.156 -2.576 1 92.94 246 GLY B C 1
ATOM 4817 O O . GLY B 1 246 ? 9.352 -31.281 -3.043 1 92.94 246 GLY B O 1
ATOM 4818 N N . PHE B 1 247 ? 10 -29.609 -1.756 1 96.5 247 PHE B N 1
ATOM 4819 C CA . PHE B 1 247 ? 11.375 -30.078 -1.61 1 96.5 247 PHE B CA 1
ATOM 4820 C C . PHE B 1 247 ? 11.508 -31 -0.411 1 96.5 247 PHE B C 1
ATOM 4822 O O . PHE B 1 247 ? 12.578 -31.562 -0.168 1 96.5 247 PHE B O 1
ATOM 4829 N N . GLN B 1 248 ? 10.422 -31.219 0.26 1 93.94 248 GLN B N 1
ATOM 4830 C CA . GLN B 1 248 ? 10.445 -32.031 1.473 1 93.94 248 GLN B CA 1
ATOM 4831 C C . GLN B 1 248 ? 10.773 -33.469 1.153 1 93.94 248 GLN B C 1
ATOM 4833 O O . GLN B 1 248 ? 11.148 -34.25 2.043 1 93.94 248 GLN B O 1
ATOM 4838 N N . SER B 1 249 ? 10.703 -33.875 -0.094 1 92.31 249 SER B N 1
ATOM 4839 C CA . SER B 1 249 ? 11.016 -35.219 -0.504 1 92.31 249 SER B CA 1
ATOM 4840 C C . SER B 1 249 ? 12.508 -35.5 -0.413 1 92.31 249 SER B C 1
ATOM 4842 O O . SER B 1 249 ? 12.938 -36.656 -0.473 1 92.31 249 SER B O 1
ATOM 4844 N N . ALA B 1 250 ? 13.305 -34.469 -0.315 1 96.88 250 ALA B N 1
ATOM 4845 C CA . ALA B 1 250 ? 14.758 -34.625 -0.218 1 96.88 250 ALA B CA 1
ATOM 4846 C C . ALA B 1 250 ? 15.188 -34.875 1.221 1 96.88 250 ALA B C 1
ATOM 4848 O O . ALA B 1 250 ? 15.008 -34.031 2.096 1 96.88 250 ALA B O 1
ATOM 4849 N N . ALA B 1 251 ? 15.82 -36 1.422 1 97.38 251 ALA B N 1
ATOM 4850 C CA . ALA B 1 251 ? 16.188 -36.438 2.762 1 97.38 251 ALA B CA 1
ATOM 4851 C C . ALA B 1 251 ? 17.172 -35.5 3.418 1 97.38 251 ALA B C 1
ATOM 4853 O O . ALA B 1 251 ? 17.188 -35.344 4.645 1 97.38 251 ALA B O 1
ATOM 4854 N N . SER B 1 252 ? 17.922 -34.812 2.66 1 98.25 252 SER B N 1
ATOM 4855 C CA . SER B 1 252 ? 18.984 -33.969 3.184 1 98.25 252 SER B CA 1
ATOM 4856 C C . SER B 1 252 ? 18.5 -32.531 3.447 1 98.25 252 SER B C 1
ATOM 4858 O O . SER B 1 252 ? 19.25 -31.688 3.91 1 98.25 252 SER B O 1
ATOM 4860 N N . LEU B 1 253 ? 17.234 -32.281 3.217 1 98.19 253 LEU B N 1
ATOM 4861 C CA . LEU B 1 253 ? 16.688 -30.938 3.332 1 98.19 253 LEU B CA 1
ATOM 4862 C C . LEU B 1 253 ? 16.812 -30.422 4.762 1 98.19 253 LEU B C 1
ATOM 4864 O O . LEU B 1 253 ? 17.203 -29.266 4.977 1 98.19 253 LEU B O 1
ATOM 4868 N N . PRO B 1 254 ? 16.562 -31.25 5.836 1 98 254 PRO B N 1
ATOM 4869 C CA . PRO B 1 254 ? 16.703 -30.75 7.203 1 98 254 PRO B CA 1
ATOM 4870 C C . PRO B 1 254 ? 18.125 -30.297 7.527 1 98 254 PRO B C 1
ATOM 4872 O O . PRO B 1 254 ? 18.312 -29.297 8.219 1 98 254 PRO B O 1
ATOM 4875 N N . GLY B 1 255 ? 19.062 -31.016 7.035 1 98.44 255 GLY B N 1
ATOM 4876 C CA . GLY B 1 255 ? 20.438 -30.609 7.227 1 98.44 255 GLY B CA 1
ATOM 4877 C C . GLY B 1 255 ? 20.781 -29.281 6.551 1 98.44 255 GLY B C 1
ATOM 4878 O O . GLY B 1 255 ? 21.453 -28.438 7.133 1 98.44 255 GLY B O 1
ATOM 4879 N N . LEU B 1 256 ? 20.328 -29.109 5.34 1 98.5 256 LEU B N 1
ATOM 4880 C CA . LEU B 1 256 ? 20.516 -27.859 4.613 1 98.5 256 LEU B CA 1
ATOM 4881 C C . LEU B 1 256 ? 19.859 -26.703 5.359 1 98.5 256 LEU B C 1
ATOM 4883 O O . LEU B 1 256 ? 20.453 -25.625 5.477 1 98.5 256 LEU B O 1
ATOM 4887 N N . LYS B 1 257 ? 18.641 -26.922 5.871 1 98.12 257 LYS B N 1
ATOM 4888 C CA . LYS B 1 257 ? 17.922 -25.906 6.641 1 98.12 257 LYS B CA 1
ATOM 4889 C C . LYS B 1 257 ? 18.734 -25.469 7.855 1 98.12 257 LYS B C 1
ATOM 4891 O O . LYS B 1 257 ? 18.797 -24.266 8.172 1 98.12 257 LYS B O 1
ATOM 4896 N N . LYS B 1 258 ? 19.344 -26.359 8.531 1 98.25 258 LYS B N 1
ATOM 4897 C CA . LYS B 1 258 ? 20.156 -26.062 9.703 1 98.25 258 LYS B CA 1
ATOM 4898 C C . LYS B 1 258 ? 21.328 -25.156 9.344 1 98.25 258 LYS B C 1
ATOM 4900 O O . LYS B 1 258 ? 21.641 -24.219 10.07 1 98.25 258 LYS B O 1
ATOM 4905 N N . ARG B 1 259 ? 21.984 -25.438 8.25 1 98.31 259 ARG B N 1
ATOM 4906 C CA . ARG B 1 259 ? 23.094 -24.594 7.824 1 98.31 259 ARG B CA 1
ATOM 4907 C C . ARG B 1 259 ? 22.609 -23.188 7.492 1 98.31 259 ARG B C 1
ATOM 4909 O O . ARG B 1 259 ? 23.266 -22.203 7.828 1 98.31 259 ARG B O 1
ATOM 4916 N N . TYR B 1 260 ? 21.469 -23.141 6.766 1 98.25 260 TYR B N 1
ATOM 4917 C CA . TYR B 1 260 ? 20.922 -21.844 6.402 1 98.25 260 TYR B CA 1
ATOM 4918 C C . TYR B 1 260 ? 20.547 -21.047 7.645 1 98.25 260 TYR B C 1
ATOM 4920 O O . TYR B 1 260 ? 20.703 -19.812 7.676 1 98.25 260 TYR B O 1
ATOM 4928 N N . GLU B 1 261 ? 20.016 -21.672 8.727 1 98.06 261 GLU B N 1
ATOM 4929 C CA . GLU B 1 261 ? 19.688 -21 9.984 1 98.06 261 GLU B CA 1
ATOM 4930 C C . GLU B 1 261 ? 20.906 -20.344 10.602 1 98.06 261 GLU B C 1
ATOM 4932 O O . GLU B 1 261 ? 20.797 -19.312 11.266 1 98.06 261 GLU B O 1
ATOM 4937 N N . GLU B 1 262 ? 22.016 -20.875 10.289 1 98.06 262 GLU B N 1
ATOM 4938 C CA . GLU B 1 262 ? 23.266 -20.328 10.82 1 98.06 262 GLU B CA 1
ATOM 4939 C C . GLU B 1 262 ? 23.844 -19.266 9.898 1 98.06 262 GLU B C 1
ATOM 4941 O O . GLU B 1 262 ? 24.234 -18.188 10.359 1 98.06 262 GLU B O 1
ATOM 4946 N N . GLN B 1 263 ? 23.844 -19.547 8.633 1 97.88 263 GLN B N 1
ATOM 4947 C CA . GLN B 1 263 ? 24.594 -18.719 7.695 1 97.88 263 GLN B CA 1
ATOM 4948 C C . GLN B 1 263 ? 23.719 -17.609 7.102 1 97.88 263 GLN B C 1
ATOM 4950 O O . GLN B 1 263 ? 24.219 -16.609 6.59 1 97.88 263 GLN B O 1
ATOM 4955 N N . TYR B 1 264 ? 22.453 -17.812 7.086 1 98 264 TYR B N 1
ATOM 4956 C CA . TYR B 1 264 ? 21.5 -16.875 6.504 1 98 264 TYR B CA 1
ATOM 4957 C C . TYR B 1 264 ? 20.422 -16.5 7.512 1 98 264 TYR B C 1
ATOM 4959 O O . TYR B 1 264 ? 19.25 -16.422 7.164 1 98 264 TYR B O 1
ATOM 4967 N N . ALA B 1 265 ? 20.812 -16.328 8.766 1 98.06 265 ALA B N 1
ATOM 4968 C CA . ALA B 1 265 ? 19.875 -16.078 9.859 1 98.06 265 ALA B CA 1
ATOM 4969 C C . ALA B 1 265 ? 19.031 -14.836 9.594 1 98.06 265 ALA B C 1
ATOM 4971 O O . ALA B 1 265 ? 17.812 -14.852 9.805 1 98.06 265 ALA B O 1
ATOM 4972 N N . ASP B 1 266 ? 19.625 -13.734 9.086 1 97.88 266 ASP B N 1
ATOM 4973 C CA . ASP B 1 266 ? 18.891 -12.492 8.836 1 97.88 266 ASP B CA 1
ATOM 4974 C C . ASP B 1 266 ? 17.891 -12.656 7.691 1 97.88 266 ASP B C 1
ATOM 4976 O O . ASP B 1 266 ? 16.75 -12.195 7.789 1 97.88 266 ASP B O 1
ATOM 4980 N N . GLU B 1 267 ? 18.359 -13.305 6.621 1 98.19 267 GLU B N 1
ATOM 4981 C CA . GLU B 1 267 ? 17.469 -13.57 5.504 1 98.19 267 GLU B CA 1
ATOM 4982 C C . GLU B 1 267 ? 16.25 -14.375 5.953 1 98.19 267 GLU B C 1
ATOM 4984 O O . GLU B 1 267 ? 15.117 -14.047 5.594 1 98.19 267 GLU B O 1
ATOM 4989 N N . LEU B 1 268 ? 16.484 -15.422 6.773 1 98.25 268 LEU B N 1
ATOM 4990 C CA . LEU B 1 268 ? 15.398 -16.281 7.234 1 98.25 268 LEU B CA 1
ATOM 4991 C C . LEU B 1 268 ? 14.461 -15.516 8.164 1 98.25 268 LEU B C 1
ATOM 4993 O O . LEU B 1 268 ? 13.25 -15.734 8.148 1 98.25 268 LEU B O 1
ATOM 4997 N N . LYS B 1 269 ? 15.047 -14.625 8.969 1 97.94 269 LYS B N 1
ATOM 4998 C CA . LYS B 1 269 ? 14.25 -13.797 9.867 1 97.94 269 LYS B CA 1
ATOM 4999 C C . LYS B 1 269 ? 13.211 -12.984 9.102 1 97.94 269 LYS B C 1
ATOM 5001 O O . LYS B 1 269 ? 12.078 -12.82 9.555 1 97.94 269 LYS B O 1
ATOM 5006 N N . TRP B 1 270 ? 13.578 -12.539 7.891 1 98.19 270 TRP B N 1
ATOM 5007 C CA . TRP B 1 270 ? 12.695 -11.672 7.109 1 98.19 270 TRP B CA 1
ATOM 5008 C C . TRP B 1 270 ? 12.031 -12.453 5.98 1 98.19 270 TRP B C 1
ATOM 5010 O O . TRP B 1 270 ? 11.453 -11.867 5.062 1 98.19 270 TRP B O 1
ATOM 5020 N N . GLY B 1 271 ? 12.086 -13.766 6.07 1 98.06 271 GLY B N 1
ATOM 5021 C CA . GLY B 1 271 ? 11.422 -14.633 5.113 1 98.06 271 GLY B CA 1
ATOM 5022 C C . GLY B 1 271 ? 11.93 -14.461 3.695 1 98.06 271 GLY B C 1
ATOM 5023 O O . GLY B 1 271 ? 11.148 -14.516 2.74 1 98.06 271 GLY B O 1
ATOM 5024 N N . ILE B 1 272 ? 13.148 -14.227 3.545 1 98.38 272 ILE B N 1
ATOM 5025 C CA . ILE B 1 272 ? 13.727 -13.945 2.234 1 98.38 272 ILE B CA 1
ATOM 5026 C C . ILE B 1 272 ? 14.141 -15.25 1.563 1 98.38 272 ILE B C 1
ATOM 5028 O O . ILE B 1 272 ? 14.867 -16.062 2.156 1 98.38 272 ILE B O 1
ATOM 5032 N N . HIS B 1 273 ? 13.5 -15.445 0.48 1 95.5 273 HIS B N 1
ATOM 5033 C CA . HIS B 1 273 ? 13.969 -16.391 -0.537 1 95.5 273 HIS B CA 1
ATOM 5034 C C . HIS B 1 273 ? 13.859 -15.781 -1.933 1 95.5 273 HIS B C 1
ATOM 5036 O O . HIS B 1 273 ? 12.969 -14.969 -2.197 1 95.5 273 HIS B O 1
ATOM 5042 N N . VAL B 1 274 ? 14.914 -15.844 -2.719 1 98.12 274 VAL B N 1
ATOM 5043 C CA . VAL B 1 274 ? 15.055 -14.977 -3.889 1 98.12 274 VAL B CA 1
ATOM 5044 C C . VAL B 1 274 ? 14.867 -15.805 -5.16 1 98.12 274 VAL B C 1
ATOM 5046 O O . VAL B 1 274 ? 15.453 -16.875 -5.305 1 98.12 274 VAL B O 1
ATOM 5049 N N . MET B 1 275 ? 13.938 -15.297 -5.922 1 98.06 275 MET B N 1
ATOM 5050 C CA . MET B 1 275 ? 13.68 -15.766 -7.281 1 98.06 275 MET B CA 1
ATOM 5051 C C . MET B 1 275 ? 13.586 -14.586 -8.25 1 98.06 275 MET B C 1
ATOM 5053 O O . MET B 1 275 ? 13.344 -13.453 -7.836 1 98.06 275 MET B O 1
ATOM 5057 N N . VAL B 1 276 ? 13.797 -14.891 -9.539 1 98.69 276 VAL B N 1
ATOM 5058 C CA . VAL B 1 276 ? 13.688 -13.844 -10.547 1 98.69 276 VAL B CA 1
ATOM 5059 C C . VAL B 1 276 ? 13.094 -14.414 -11.828 1 98.69 276 VAL B C 1
ATOM 5061 O O . VAL B 1 276 ? 13.414 -15.539 -12.227 1 98.69 276 VAL B O 1
ATOM 5064 N N . SER B 1 277 ? 12.156 -13.711 -12.383 1 98.12 277 SER B N 1
ATOM 5065 C CA . SER B 1 277 ? 11.578 -14.008 -13.688 1 98.12 277 SER B CA 1
ATOM 5066 C C . SER B 1 277 ? 11.602 -12.781 -14.594 1 98.12 277 SER B C 1
ATOM 5068 O O . SER B 1 277 ? 11.734 -11.656 -14.117 1 98.12 277 SER B O 1
ATOM 5070 N N . GLN B 1 278 ? 11.516 -13 -15.883 1 98.31 278 GLN B N 1
ATOM 5071 C CA . GLN B 1 278 ? 11.586 -11.93 -16.875 1 98.31 278 GLN B CA 1
ATOM 5072 C C . GLN B 1 278 ? 10.305 -11.844 -17.688 1 98.31 278 GLN B C 1
ATOM 5074 O O . GLN B 1 278 ? 9.828 -12.852 -18.203 1 98.31 278 GLN B O 1
ATOM 5079 N N . ASN B 1 279 ? 9.75 -10.633 -17.781 1 97.25 279 ASN B N 1
ATOM 5080 C CA . ASN B 1 279 ? 8.508 -10.469 -18.531 1 97.25 279 ASN B CA 1
ATOM 5081 C C . ASN B 1 279 ? 8.789 -10.18 -20 1 97.25 279 ASN B C 1
ATOM 5083 O O . ASN B 1 279 ? 9.938 -10.219 -20.438 1 97.25 279 ASN B O 1
ATOM 5087 N N . HIS B 1 280 ? 7.711 -9.93 -20.781 1 96.38 280 HIS B N 1
ATOM 5088 C CA . HIS B 1 280 ? 7.793 -9.812 -22.234 1 96.38 280 HIS B CA 1
ATOM 5089 C C . HIS B 1 280 ? 8.555 -8.555 -22.656 1 96.38 280 HIS B C 1
ATOM 5091 O O . HIS B 1 280 ? 9.109 -8.492 -23.75 1 96.38 280 HIS B O 1
ATOM 5097 N N . THR B 1 281 ? 8.609 -7.535 -21.734 1 95.88 281 THR B N 1
ATOM 5098 C CA . THR B 1 281 ? 9.305 -6.297 -22.062 1 95.88 281 THR B CA 1
ATOM 5099 C C . THR B 1 281 ? 10.773 -6.371 -21.656 1 95.88 281 THR B C 1
ATOM 5101 O O . THR B 1 281 ? 11.539 -5.43 -21.875 1 95.88 281 THR B O 1
ATOM 5104 N N . GLY B 1 282 ? 11.148 -7.457 -21 1 97.19 282 GLY B N 1
ATOM 5105 C CA . GLY B 1 282 ? 12.539 -7.672 -20.625 1 97.19 282 GLY B CA 1
ATOM 5106 C C . GLY B 1 282 ? 12.844 -7.258 -19.203 1 97.19 282 GLY B C 1
ATOM 5107 O O . GLY B 1 282 ? 13.984 -7.375 -18.75 1 97.19 282 GLY B O 1
ATOM 5108 N N . GLU B 1 283 ? 11.898 -6.773 -18.516 1 98.25 283 GLU B N 1
ATOM 5109 C CA . GLU B 1 283 ? 12.07 -6.414 -17.109 1 98.25 283 GLU B CA 1
ATOM 5110 C C . GLU B 1 283 ? 12.125 -7.652 -16.219 1 98.25 283 GLU B C 1
ATOM 5112 O O . GLU B 1 283 ? 11.594 -8.703 -16.578 1 98.25 283 GLU B O 1
ATOM 5117 N N . LEU B 1 284 ? 12.812 -7.523 -15.094 1 98.75 284 LEU B N 1
ATOM 5118 C CA . LEU B 1 284 ? 12.984 -8.656 -14.188 1 98.75 284 LEU B CA 1
ATOM 5119 C C . LEU B 1 284 ? 12.227 -8.414 -12.883 1 98.75 284 LEU B C 1
ATOM 5121 O O . LEU B 1 284 ? 12.492 -7.441 -12.172 1 98.75 284 LEU B O 1
ATOM 5125 N N . THR B 1 285 ? 11.25 -9.234 -12.625 1 98.69 285 THR B N 1
ATOM 5126 C CA . THR B 1 285 ? 10.578 -9.227 -11.328 1 98.69 285 THR B CA 1
ATOM 5127 C C . THR B 1 285 ? 11.352 -10.062 -10.312 1 98.69 285 THR B C 1
ATOM 5129 O O . THR B 1 285 ? 11.648 -11.234 -10.57 1 98.69 285 THR B O 1
ATOM 5132 N N . VAL B 1 286 ? 11.734 -9.438 -9.18 1 98.62 286 VAL B N 1
ATOM 5133 C CA . VAL B 1 286 ? 12.609 -10.047 -8.188 1 98.62 286 VAL B CA 1
ATOM 5134 C C . VAL B 1 286 ? 11.922 -10.047 -6.824 1 98.62 286 VAL B C 1
ATOM 5136 O O . VAL B 1 286 ? 11.281 -9.062 -6.449 1 98.62 286 VAL B O 1
ATOM 5139 N N . GLY B 1 287 ? 12.148 -11.141 -6.059 1 95.56 287 GLY B N 1
ATOM 5140 C CA . GLY B 1 287 ? 11.617 -11.188 -4.703 1 95.56 287 GLY B CA 1
ATOM 5141 C C . GLY B 1 287 ? 11.859 -12.516 -4.016 1 95.56 287 GLY B C 1
ATOM 5142 O O . GLY B 1 287 ? 12.594 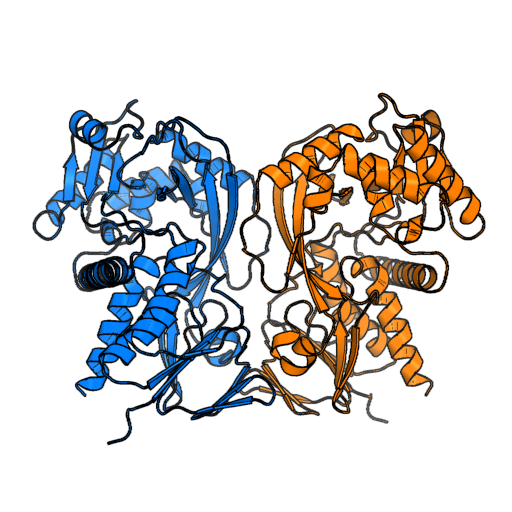-13.367 -4.531 1 95.56 287 GLY B O 1
ATOM 5143 N N . ASP B 1 288 ? 11.391 -12.805 -2.963 1 96.25 288 ASP B N 1
ATOM 5144 C CA . ASP B 1 288 ? 10.742 -11.789 -2.141 1 96.25 288 ASP B CA 1
ATOM 5145 C C . ASP B 1 288 ? 11.039 -12.008 -0.659 1 96.25 288 ASP B C 1
ATOM 5147 O O . ASP B 1 288 ? 11.953 -12.758 -0.309 1 96.25 288 ASP B O 1
ATOM 5151 N N . SER B 1 289 ? 10.43 -11.203 0.314 1 98.56 289 SER B N 1
ATOM 5152 C CA . SER B 1 289 ? 10.43 -11.305 1.77 1 98.56 289 SER B CA 1
ATOM 5153 C C . SER B 1 289 ? 9.078 -11.773 2.291 1 98.56 289 SER B C 1
ATOM 5155 O O . SER B 1 289 ? 8.125 -11.93 1.519 1 98.56 289 SER B O 1
ATOM 5157 N N . HIS B 1 290 ? 8.93 -12.086 3.588 1 98.19 290 HIS B N 1
ATOM 5158 C CA . HIS B 1 290 ? 7.668 -12.445 4.23 1 98.19 290 HIS B CA 1
ATOM 5159 C C . HIS B 1 290 ? 7.605 -11.906 5.656 1 98.19 290 HIS B C 1
ATOM 5161 O O . HIS B 1 290 ? 8.461 -12.227 6.484 1 98.19 290 HIS B O 1
ATOM 5167 N N . GLU B 1 291 ? 6.711 -11.117 5.895 1 98.06 291 GLU B N 1
ATOM 5168 C CA . GLU B 1 291 ? 6.328 -10.672 7.234 1 98.06 291 GLU B CA 1
ATOM 5169 C C . GLU B 1 291 ? 4.891 -11.078 7.555 1 98.06 291 GLU B C 1
ATOM 5171 O O . GLU B 1 291 ? 3.959 -10.695 6.84 1 98.06 291 GLU B O 1
ATOM 5176 N N . TYR B 1 292 ? 4.691 -11.766 8.625 1 96.88 292 TYR B N 1
ATOM 5177 C CA . TYR B 1 292 ? 3.367 -12.289 8.938 1 96.88 292 TYR B CA 1
ATOM 5178 C C . TYR B 1 292 ? 2.688 -11.445 10.016 1 96.88 292 TYR B C 1
ATOM 5180 O O . TYR B 1 292 ? 3.355 -10.906 10.898 1 96.88 292 TYR B O 1
ATOM 5188 N N . GLY B 1 293 ? 1.396 -11.32 9.898 1 95.44 293 GLY B N 1
ATOM 5189 C CA . GLY B 1 293 ? 0.547 -10.586 10.82 1 95.44 293 GLY B CA 1
ATOM 5190 C C . GLY B 1 293 ? -0.812 -10.242 10.242 1 95.44 293 GLY B C 1
ATOM 5191 O O . GLY B 1 293 ? -1.016 -10.336 9.031 1 95.44 293 GLY B O 1
ATOM 5192 N N . LEU B 1 294 ? -1.707 -9.82 11.062 1 93.31 294 LEU B N 1
ATOM 5193 C CA . LEU B 1 294 ? -3.047 -9.484 10.594 1 93.31 294 LEU B CA 1
ATOM 5194 C C . LEU B 1 294 ? -3.072 -8.086 9.984 1 93.31 294 LEU B C 1
ATOM 5196 O O . LEU B 1 294 ? -3.838 -7.832 9.055 1 93.31 294 LEU B O 1
ATOM 5200 N N . VAL B 1 295 ? -2.279 -7.191 10.586 1 95.25 295 VAL B N 1
ATOM 5201 C CA . VAL B 1 295 ? -2.16 -5.816 10.109 1 95.25 295 VAL B CA 1
ATOM 5202 C C . VAL B 1 295 ? -0.687 -5.441 9.977 1 95.25 295 VAL B C 1
ATOM 5204 O O . VAL B 1 295 ? 0.094 -5.625 10.914 1 95.25 295 VAL B O 1
ATOM 5207 N N . HIS B 1 296 ? -0.292 -4.945 8.812 1 97 296 HIS B N 1
ATOM 5208 C CA . HIS B 1 296 ? 1.095 -4.582 8.555 1 97 296 HIS B CA 1
ATOM 5209 C C . HIS B 1 296 ? 1.25 -3.068 8.422 1 97 296 HIS B C 1
ATOM 5211 O O . HIS B 1 296 ? 0.332 -2.385 7.965 1 97 296 HIS B O 1
ATOM 5217 N N . ASP B 1 297 ? 2.41 -2.568 8.859 1 95.62 297 ASP B N 1
ATOM 5218 C CA . ASP B 1 297 ? 2.727 -1.199 8.461 1 95.62 297 ASP B CA 1
ATOM 5219 C C . ASP B 1 297 ? 2.945 -1.103 6.953 1 95.62 297 ASP B C 1
ATOM 5221 O O . ASP B 1 297 ? 3.326 -2.084 6.312 1 95.62 297 ASP B O 1
ATOM 5225 N N . PRO B 1 298 ? 2.695 0.041 6.43 1 96.44 298 PRO B N 1
ATOM 5226 C CA . PRO B 1 298 ? 2.771 0.173 4.973 1 96.44 298 PRO B CA 1
ATOM 5227 C C . PRO B 1 298 ? 4.172 0.53 4.484 1 96.44 298 PRO B C 1
ATOM 5229 O O . PRO B 1 298 ? 4.363 0.819 3.299 1 96.44 298 PRO B O 1
ATOM 5232 N N . PHE B 1 299 ? 5.227 0.486 5.293 1 98 299 PHE B N 1
ATOM 5233 C CA . PHE B 1 299 ? 6.547 1.011 4.961 1 98 299 PHE B CA 1
ATOM 5234 C C . PHE B 1 299 ? 7.465 -0.102 4.473 1 98 299 PHE B C 1
ATOM 5236 O O . PHE B 1 299 ? 7.66 -1.103 5.164 1 98 299 PHE B O 1
ATOM 5243 N N . ASP B 1 300 ? 7.973 0.086 3.258 1 98.19 300 ASP B N 1
ATOM 5244 C CA . ASP B 1 300 ? 8.977 -0.851 2.768 1 98.19 300 ASP B CA 1
ATOM 5245 C C . ASP B 1 300 ? 10.352 -0.547 3.369 1 98.19 300 ASP B C 1
ATOM 5247 O O . ASP B 1 300 ? 10.797 0.6 3.355 1 98.19 300 ASP B O 1
ATOM 5251 N N . LYS B 1 301 ? 11.023 -1.535 3.863 1 98.44 301 LYS B N 1
ATOM 5252 C CA . LYS B 1 301 ? 12.328 -1.39 4.504 1 98.44 301 LYS B CA 1
ATOM 5253 C C . LYS B 1 301 ? 13.453 -1.59 3.502 1 98.44 301 LYS B C 1
ATOM 5255 O O . LYS B 1 301 ? 13.547 -2.637 2.857 1 98.44 301 LYS B O 1
ATOM 5260 N N . ASP B 1 302 ? 14.312 -0.641 3.426 1 98.44 302 ASP B N 1
ATOM 5261 C CA . ASP B 1 302 ? 15.359 -0.676 2.412 1 98.44 302 ASP B CA 1
ATOM 5262 C C . ASP B 1 302 ? 16.312 -1.842 2.654 1 98.44 302 ASP B C 1
ATOM 5264 O O . ASP B 1 302 ? 16.797 -2.467 1.706 1 98.44 302 ASP B O 1
ATOM 5268 N N . PHE B 1 303 ? 16.625 -2.098 3.898 1 98.5 303 PHE B N 1
ATOM 5269 C CA . PHE B 1 303 ? 17.578 -3.158 4.18 1 98.5 303 PHE B CA 1
ATOM 5270 C C . PHE B 1 303 ? 17.047 -4.504 3.693 1 98.5 303 PHE B C 1
ATOM 5272 O O . PHE B 1 303 ? 17.828 -5.375 3.297 1 98.5 303 PHE B O 1
ATOM 5279 N N . ILE B 1 304 ? 15.781 -4.73 3.674 1 98.75 304 ILE B N 1
ATOM 5280 C CA . ILE B 1 304 ? 15.203 -5.953 3.133 1 98.75 304 ILE B CA 1
ATOM 5281 C C . ILE B 1 304 ? 15.445 -6.02 1.628 1 98.75 304 ILE B C 1
ATOM 5283 O O . ILE B 1 304 ? 15.867 -7.055 1.105 1 98.75 304 ILE B O 1
ATOM 5287 N N . ASN B 1 305 ? 15.164 -4.887 0.901 1 98.69 305 ASN B N 1
ATOM 5288 C CA . ASN B 1 305 ? 15.43 -4.828 -0.531 1 98.69 305 ASN B CA 1
ATOM 5289 C C . ASN B 1 305 ? 16.906 -5.113 -0.835 1 98.69 305 ASN B C 1
ATOM 5291 O O . ASN B 1 305 ? 17.219 -5.848 -1.777 1 98.69 305 ASN B O 1
ATOM 5295 N N . GLN B 1 306 ? 17.75 -4.594 0.006 1 98.44 306 GLN B N 1
ATOM 5296 C CA . GLN B 1 306 ? 19.172 -4.797 -0.189 1 98.44 306 GLN B CA 1
ATOM 5297 C C . GLN B 1 306 ? 19.562 -6.254 0.039 1 98.44 306 GLN B C 1
ATOM 5299 O O . GLN B 1 306 ? 20.406 -6.797 -0.668 1 98.44 306 GLN B O 1
ATOM 5304 N N . MET B 1 307 ? 18.984 -6.871 1.05 1 98.69 307 MET B N 1
ATOM 5305 C CA . MET B 1 307 ? 19.234 -8.289 1.296 1 98.69 307 MET B CA 1
ATOM 5306 C C . MET B 1 307 ? 18.812 -9.133 0.102 1 98.69 307 MET B C 1
ATOM 5308 O O . MET B 1 307 ? 19.516 -10.062 -0.292 1 98.69 307 MET B O 1
ATOM 5312 N N . ILE B 1 308 ? 17.688 -8.789 -0.522 1 98.81 308 ILE B N 1
ATOM 5313 C CA . ILE B 1 308 ? 17.172 -9.508 -1.685 1 98.81 308 ILE B CA 1
ATOM 5314 C C . ILE B 1 308 ? 18.141 -9.352 -2.855 1 98.81 308 ILE B C 1
ATOM 5316 O O . ILE B 1 308 ? 18.531 -10.344 -3.484 1 98.81 308 ILE B O 1
ATOM 5320 N N . LEU B 1 309 ? 18.578 -8.148 -3.082 1 98.69 309 LEU B N 1
ATOM 5321 C CA . LEU B 1 309 ? 19.469 -7.871 -4.211 1 98.69 309 LEU B CA 1
ATOM 5322 C C . LEU B 1 309 ? 20.828 -8.516 -3.998 1 98.69 309 LEU B C 1
ATOM 5324 O O . LEU B 1 309 ? 21.422 -9.047 -4.941 1 98.69 309 LEU B O 1
ATOM 5328 N N . LYS B 1 310 ? 21.312 -8.43 -2.77 1 98.38 310 LYS B N 1
ATOM 5329 C CA . LYS B 1 310 ? 22.594 -9.055 -2.455 1 98.38 310 LYS B CA 1
ATOM 5330 C C . LYS B 1 310 ? 22.547 -10.562 -2.703 1 98.38 310 LYS B C 1
ATOM 5332 O O . LYS B 1 310 ? 23.469 -11.117 -3.305 1 98.38 310 LYS B O 1
ATOM 5337 N N . TYR B 1 311 ? 21.5 -11.18 -2.229 1 98.62 311 TYR B N 1
ATOM 5338 C CA . TYR B 1 311 ? 21.359 -12.617 -2.438 1 98.62 311 TYR B CA 1
ATOM 5339 C C . TYR B 1 311 ? 21.203 -12.938 -3.918 1 98.62 311 TYR B C 1
ATOM 5341 O O . TYR B 1 311 ? 21.75 -13.922 -4.41 1 98.62 311 TYR B O 1
ATOM 5349 N N . LEU B 1 312 ? 20.453 -12.148 -4.648 1 98.81 312 LEU B N 1
ATOM 5350 C CA . LEU B 1 312 ? 20.266 -12.328 -6.082 1 98.81 312 LEU B CA 1
ATOM 5351 C C . LEU B 1 312 ? 21.609 -12.359 -6.812 1 98.81 312 LEU B C 1
ATOM 5353 O O . LEU B 1 312 ? 21.797 -13.156 -7.734 1 98.81 312 LEU B O 1
ATOM 5357 N N . ARG B 1 313 ? 22.5 -11.57 -6.402 1 98.31 313 ARG B N 1
ATOM 5358 C CA . ARG B 1 313 ? 23.812 -11.445 -7.047 1 98.31 313 ARG B CA 1
ATOM 5359 C C . ARG B 1 313 ? 24.625 -12.719 -6.875 1 98.31 313 ARG B C 1
ATOM 5361 O O . ARG B 1 313 ? 25.531 -12.992 -7.668 1 98.31 313 ARG B O 1
ATOM 5368 N N . THR B 1 314 ? 24.312 -13.484 -5.879 1 98.06 314 THR B N 1
ATOM 5369 C CA . THR B 1 314 ? 25.094 -14.688 -5.617 1 98.06 314 THR B CA 1
ATOM 5370 C C . THR B 1 314 ? 24.859 -15.734 -6.707 1 98.06 314 THR B C 1
ATOM 5372 O O . THR B 1 314 ? 25.719 -16.562 -6.973 1 98.06 314 THR B O 1
ATOM 5375 N N . PHE B 1 315 ? 23.688 -15.648 -7.367 1 98.69 315 PHE B N 1
ATOM 5376 C CA . PHE B 1 315 ? 23.422 -16.766 -8.266 1 98.69 315 PHE B CA 1
ATOM 5377 C C . PHE B 1 315 ? 23.047 -16.266 -9.656 1 98.69 315 PHE B C 1
ATOM 5379 O O . PHE B 1 315 ? 22.734 -17.062 -10.547 1 98.69 315 PHE B O 1
ATOM 5386 N N . THR B 1 316 ? 23.078 -14.977 -9.867 1 98.75 316 THR B N 1
ATOM 5387 C CA . THR B 1 316 ? 22.75 -14.453 -11.188 1 98.75 316 THR B CA 1
ATOM 5388 C C . THR B 1 316 ? 23.891 -13.602 -11.727 1 98.75 316 THR B C 1
ATOM 5390 O O . THR B 1 316 ? 24.734 -13.109 -10.961 1 98.75 316 THR B O 1
ATOM 5393 N N . ASN B 1 317 ? 23.938 -13.484 -12.984 1 97.31 317 ASN B N 1
ATOM 5394 C CA . ASN B 1 317 ? 24.797 -12.609 -13.758 1 97.31 317 ASN B CA 1
ATOM 5395 C C . ASN B 1 317 ? 24.016 -11.75 -14.734 1 97.31 317 ASN B C 1
ATOM 5397 O O . ASN B 1 317 ? 23.984 -12.023 -15.93 1 97.31 317 ASN B O 1
ATOM 5401 N N . LEU B 1 318 ? 23.438 -10.664 -14.258 1 98.25 318 LEU B N 1
ATOM 5402 C CA . LEU B 1 318 ? 22.562 -9.805 -15.047 1 98.25 318 LEU B CA 1
ATOM 5403 C C . LEU B 1 318 ? 23.359 -8.68 -15.695 1 98.25 318 LEU B C 1
ATOM 5405 O O . LEU B 1 318 ? 24.438 -8.305 -15.203 1 98.25 318 LEU B O 1
ATOM 5409 N N . LYS B 1 319 ? 22.859 -8.109 -16.719 1 97.94 319 LYS B N 1
ATOM 5410 C CA . LYS B 1 319 ? 23.562 -7.066 -17.469 1 97.94 319 LYS B CA 1
ATOM 5411 C C . LYS B 1 319 ? 23.156 -5.68 -16.969 1 97.94 319 LYS B C 1
ATOM 5413 O O . LYS B 1 319 ? 23.922 -4.719 -17.109 1 97.94 319 LYS B O 1
ATOM 5418 N N . ASN B 1 320 ? 22 -5.57 -16.516 1 98.06 320 ASN B N 1
ATOM 5419 C CA . ASN B 1 320 ? 21.453 -4.309 -16.016 1 98.06 320 ASN B CA 1
ATOM 5420 C C . ASN B 1 320 ? 20.828 -4.473 -14.633 1 98.06 320 ASN B C 1
ATOM 5422 O O . ASN B 1 320 ? 19.891 -5.254 -14.461 1 98.06 320 ASN B O 1
ATOM 5426 N N . TRP B 1 321 ? 21.328 -3.789 -13.648 1 98.19 321 TRP B N 1
ATOM 5427 C CA . TRP B 1 321 ? 20.875 -3.906 -12.266 1 98.19 321 TRP B CA 1
ATOM 5428 C C . TRP B 1 321 ? 20.062 -2.678 -11.852 1 98.19 321 TRP B C 1
ATOM 5430 O O . TRP B 1 321 ? 19.781 -2.488 -10.664 1 98.19 321 TRP B O 1
ATOM 5440 N N . GLN B 1 322 ? 19.641 -1.846 -12.82 1 98.19 322 GLN B N 1
ATOM 5441 C CA . GLN B 1 322 ? 18.875 -0.636 -12.516 1 98.19 322 GLN B CA 1
ATOM 5442 C C . GLN B 1 322 ? 17.516 -0.976 -11.914 1 98.19 322 GLN B C 1
ATOM 5444 O O . GLN B 1 322 ? 16.75 -1.735 -12.508 1 98.19 322 GLN B O 1
ATOM 5449 N N . LEU B 1 323 ? 17.312 -0.428 -10.734 1 98.25 323 LEU B N 1
ATOM 5450 C CA . LEU B 1 323 ? 16.031 -0.59 -10.07 1 98.25 323 LEU B CA 1
ATOM 5451 C C . LEU B 1 323 ? 14.953 0.243 -10.758 1 98.25 323 LEU B C 1
ATOM 5453 O O . LEU B 1 323 ? 15.141 1.441 -10.984 1 98.25 323 LEU B O 1
ATOM 5457 N N . ALA B 1 324 ? 13.859 -0.395 -11.156 1 98.5 324 ALA B N 1
ATOM 5458 C CA . ALA B 1 324 ? 12.742 0.312 -11.789 1 98.5 324 ALA B CA 1
ATOM 5459 C C . ALA B 1 324 ? 11.633 0.597 -10.781 1 98.5 324 ALA B C 1
ATOM 5461 O O . ALA B 1 324 ? 11.062 1.692 -10.773 1 98.5 324 ALA B O 1
ATOM 5462 N N . GLN B 1 325 ? 11.305 -0.379 -9.953 1 98.5 325 GLN B N 1
ATOM 5463 C CA . GLN B 1 325 ? 10.172 -0.263 -9.039 1 98.5 325 GLN B CA 1
ATOM 5464 C C . GLN B 1 325 ? 10.391 -1.099 -7.785 1 98.5 325 GLN B C 1
ATOM 5466 O O . GLN B 1 325 ? 11.133 -2.084 -7.809 1 98.5 325 GLN B O 1
ATOM 5471 N N . THR B 1 326 ? 9.828 -0.711 -6.676 1 98.56 326 THR B N 1
ATOM 5472 C CA . THR B 1 326 ? 9.672 -1.493 -5.453 1 98.56 326 THR B CA 1
ATOM 5473 C C . THR B 1 326 ? 8.227 -1.45 -4.965 1 98.56 326 THR B C 1
ATOM 5475 O O . THR B 1 326 ? 7.504 -0.485 -5.227 1 98.56 326 THR B O 1
ATOM 5478 N N . TRP B 1 327 ? 7.754 -2.51 -4.352 1 98.44 327 TRP B N 1
ATOM 5479 C CA . TRP B 1 327 ? 6.41 -2.523 -3.777 1 98.44 327 TRP B CA 1
ATOM 5480 C C . TRP B 1 327 ? 6.281 -3.617 -2.723 1 98.44 327 TRP B C 1
ATOM 5482 O O . TRP B 1 327 ? 7.199 -4.422 -2.541 1 98.44 327 TRP B O 1
ATOM 5492 N N . ASN B 1 328 ? 5.242 -3.537 -1.969 1 98.12 328 ASN B N 1
ATOM 5493 C CA . ASN B 1 328 ? 4.832 -4.664 -1.139 1 98.12 328 ASN B CA 1
ATOM 5494 C C . ASN B 1 328 ? 3.486 -5.227 -1.582 1 98.12 328 ASN B C 1
ATOM 5496 O O . ASN B 1 328 ? 2.766 -4.59 -2.354 1 98.12 328 ASN B O 1
ATOM 5500 N N . GLY B 1 329 ? 3.236 -6.438 -1.301 1 97 329 GLY B N 1
ATOM 5501 C CA . GLY B 1 329 ? 1.961 -7.113 -1.472 1 97 329 GLY B CA 1
ATOM 5502 C C . GLY B 1 329 ? 1.489 -7.824 -0.215 1 97 329 GLY B C 1
ATOM 5503 O O . GLY B 1 329 ? 2.303 -8.227 0.621 1 97 329 GLY B O 1
ATOM 5504 N N . ILE B 1 330 ? 0.205 -7.934 -0.069 1 97.12 330 ILE B N 1
ATOM 5505 C CA . ILE B 1 330 ? -0.394 -8.609 1.079 1 97.12 330 ILE B CA 1
ATOM 5506 C C . ILE B 1 330 ? -1.361 -9.688 0.597 1 97.12 330 ILE B C 1
ATOM 5508 O O . ILE B 1 330 ? -2.178 -9.44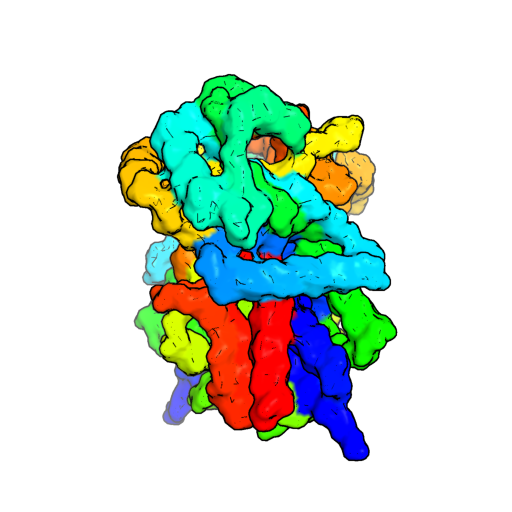5 -0.295 1 97.12 330 ILE B O 1
ATOM 5512 N N . TYR B 1 331 ? -1.249 -10.812 1.111 1 96.81 331 TYR B N 1
ATOM 5513 C CA . TYR B 1 331 ? -2.191 -11.891 0.825 1 96.81 331 TYR B CA 1
ATOM 5514 C C . TYR B 1 331 ? -2.516 -12.68 2.086 1 96.81 331 TYR B C 1
ATOM 5516 O O . TYR B 1 331 ? -1.725 -12.703 3.033 1 96.81 331 TYR B O 1
ATOM 5524 N N . PRO B 1 332 ? -3.701 -13.312 2.117 1 96.31 332 PRO B N 1
ATOM 5525 C CA . PRO B 1 332 ? -4.043 -14.188 3.24 1 96.31 332 PRO B CA 1
ATOM 5526 C C . PRO B 1 332 ? -3.322 -15.539 3.178 1 96.31 332 PRO B C 1
ATOM 5528 O O . PRO B 1 332 ? -3.039 -16.031 2.086 1 96.31 332 PRO B O 1
ATOM 5531 N N . LYS B 1 333 ? -3.072 -16.047 4.305 1 95.75 333 LYS B N 1
ATOM 5532 C CA . LYS B 1 333 ? -2.385 -17.328 4.434 1 95.75 333 LYS B CA 1
ATOM 5533 C C . LYS B 1 333 ? -2.941 -18.125 5.605 1 95.75 333 LYS B C 1
ATOM 5535 O O . LYS B 1 333 ? -3.109 -17.609 6.707 1 95.75 333 LYS B O 1
ATOM 5540 N N . MET B 1 334 ? -3.258 -19.375 5.293 1 96.12 334 MET B N 1
ATOM 5541 C CA . MET B 1 334 ? -3.699 -20.266 6.359 1 96.12 334 MET B CA 1
ATOM 5542 C C . MET B 1 334 ? -2.566 -20.547 7.348 1 96.12 334 MET B C 1
ATOM 5544 O O . MET B 1 334 ? -1.399 -20.594 6.957 1 96.12 334 MET B O 1
ATOM 5548 N N . THR B 1 335 ? -2.938 -20.734 8.633 1 96.19 335 THR B N 1
ATOM 5549 C CA . THR B 1 335 ? -1.908 -20.953 9.648 1 96.19 335 THR B CA 1
ATOM 5550 C C . THR B 1 335 ? -1.914 -22.391 10.133 1 96.19 335 THR B C 1
ATOM 5552 O O . THR B 1 335 ? -1.107 -22.766 10.992 1 96.19 335 THR B O 1
ATOM 5555 N N . ASN B 1 336 ? -2.795 -23.188 9.578 1 95.75 336 ASN B N 1
ATOM 5556 C CA . ASN B 1 336 ? -2.943 -24.547 10.062 1 95.75 336 ASN B CA 1
ATOM 5557 C C . ASN B 1 336 ? -2.412 -25.562 9.055 1 95.75 336 ASN B C 1
ATOM 5559 O O . ASN B 1 336 ? -2.75 -26.75 9.117 1 95.75 336 ASN B O 1
ATOM 5563 N N . GLY B 1 337 ? -1.697 -25.156 8.102 1 91.12 337 GLY B N 1
ATOM 5564 C CA . GLY B 1 337 ? -1.092 -26.062 7.133 1 91.12 337 GLY B CA 1
ATOM 5565 C C . GLY B 1 337 ? -1.941 -26.266 5.895 1 91.12 337 GLY B C 1
ATOM 5566 O O . GLY B 1 337 ? -1.468 -26.812 4.895 1 91.12 337 GLY B O 1
ATOM 5567 N N . GLN B 1 338 ? -3.162 -25.75 5.918 1 93 338 GLN B N 1
ATOM 5568 C CA . GLN B 1 338 ? -4.008 -25.844 4.734 1 93 338 GLN B CA 1
ATOM 5569 C C . GLN B 1 338 ? -3.508 -24.922 3.623 1 93 338 GLN B C 1
ATOM 5571 O O . GLN B 1 338 ? -2.871 -23.906 3.895 1 93 338 GLN B O 1
ATOM 5576 N N . THR B 1 339 ? -3.803 -25.375 2.379 1 93.12 339 THR B N 1
ATOM 5577 C CA . THR B 1 339 ? -3.291 -24.656 1.224 1 93.12 339 THR B CA 1
ATOM 5578 C C . THR B 1 339 ? -4.281 -23.578 0.78 1 93.12 339 THR B C 1
ATOM 5580 O O . THR B 1 339 ? -3.928 -22.688 0.01 1 93.12 339 THR B O 1
ATOM 5583 N N . GLU B 1 340 ? -5.512 -23.75 1.229 1 96.31 340 GLU B N 1
ATOM 5584 C CA . GLU B 1 340 ? -6.578 -22.844 0.819 1 96.31 340 GLU B CA 1
ATOM 5585 C C . GLU B 1 340 ? -7.707 -22.812 1.848 1 96.31 340 GLU B C 1
ATOM 5587 O O . GLU B 1 340 ? -7.742 -23.641 2.758 1 96.31 340 GLU B O 1
ATOM 5592 N N . LEU B 1 341 ? -8.492 -21.844 1.768 1 96.62 341 LEU B N 1
ATOM 5593 C CA . LEU B 1 341 ? -9.758 -21.734 2.494 1 96.62 341 LEU B CA 1
ATOM 5594 C C . LEU B 1 341 ? -10.945 -21.891 1.549 1 96.62 341 LEU B C 1
ATOM 5596 O O . LEU B 1 341 ? -11.125 -21.078 0.637 1 96.62 341 LEU B O 1
ATOM 5600 N N . VAL B 1 342 ? -11.688 -22.969 1.63 1 96.88 342 VAL B N 1
ATOM 5601 C CA . VAL B 1 342 ? -12.977 -23.156 0.972 1 96.88 342 VAL B CA 1
ATOM 5602 C C . VAL B 1 342 ? -14.039 -23.5 2.012 1 96.88 342 VAL B C 1
ATOM 5604 O O . VAL B 1 342 ? -13.984 -24.562 2.646 1 96.88 342 VAL B O 1
ATOM 5607 N N . MET B 1 343 ? -14.953 -22.594 2.186 1 95.12 343 MET B N 1
ATOM 5608 C CA . MET B 1 343 ? -15.93 -22.859 3.24 1 95.12 343 MET B CA 1
ATOM 5609 C C . MET B 1 343 ? -17.266 -22.203 2.916 1 95.12 343 MET B C 1
ATOM 5611 O O 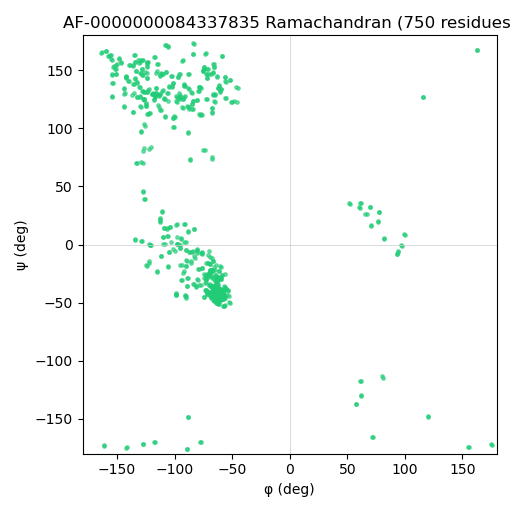. MET B 1 343 ? -17.312 -21.141 2.273 1 95.12 343 MET B O 1
ATOM 5615 N N . GLU B 1 344 ? -18.328 -22.844 3.332 1 95.88 344 GLU B N 1
ATOM 5616 C CA . GLU B 1 344 ? -19.672 -22.266 3.242 1 95.88 344 GLU B CA 1
ATOM 5617 C C . GLU B 1 344 ? -19.906 -21.266 4.367 1 95.88 344 GLU B C 1
ATOM 5619 O O . GLU B 1 344 ? -19.969 -21.641 5.539 1 95.88 344 GLU B O 1
ATOM 5624 N N . ALA B 1 345 ? -20.016 -20 4.008 1 95.25 345 ALA B N 1
ATOM 5625 C CA . ALA B 1 345 ? -20.266 -18.953 5.012 1 95.25 345 ALA B CA 1
ATOM 5626 C C . ALA B 1 345 ? -21.688 -19.031 5.535 1 95.25 345 ALA B C 1
ATOM 5628 O O . ALA B 1 345 ? -21.938 -18.875 6.734 1 95.25 345 ALA B O 1
ATOM 5629 N N . GLU B 1 346 ? -22.672 -19.234 4.699 1 94.62 346 GLU B N 1
ATOM 5630 C CA . GLU B 1 346 ? -24.109 -19.484 4.875 1 94.62 346 GLU B CA 1
ATOM 5631 C C . GLU B 1 346 ? -24.688 -20.188 3.65 1 94.62 346 GLU B C 1
ATOM 5633 O O . GLU B 1 346 ? -24.047 -20.25 2.602 1 94.62 346 GLU B O 1
ATOM 5638 N N . PRO B 1 347 ? -25.875 -20.781 3.842 1 95.75 347 PRO B N 1
ATOM 5639 C CA . PRO B 1 347 ? -26.438 -21.469 2.674 1 95.75 347 PRO B CA 1
ATOM 5640 C C . PRO B 1 347 ? -26.469 -20.578 1.431 1 95.75 347 PRO B C 1
ATOM 5642 O O . PRO B 1 347 ? -26.984 -19.453 1.479 1 95.75 347 PRO B O 1
ATOM 5645 N N . GLY B 1 348 ? -25.828 -21.047 0.36 1 96.94 348 GLY B N 1
ATOM 5646 C CA . GLY B 1 348 ? -25.844 -20.328 -0.91 1 96.94 348 GLY B CA 1
ATOM 5647 C C . GLY B 1 348 ? -24.641 -19.406 -1.09 1 96.94 348 GLY B C 1
ATOM 5648 O O . GLY B 1 348 ? -24.453 -18.844 -2.164 1 96.94 348 GLY B O 1
ATOM 5649 N N . VAL B 1 349 ? -23.797 -19.281 -0.03 1 97.94 349 VAL B N 1
ATOM 5650 C CA . VAL B 1 349 ? -22.641 -18.391 -0.092 1 97.94 349 VAL B CA 1
ATOM 5651 C C . VAL B 1 349 ? -21.375 -19.172 0.242 1 97.94 349 VAL B C 1
ATOM 5653 O O . VAL B 1 349 ? -21.234 -19.719 1.335 1 97.94 349 VAL B O 1
ATOM 5656 N N . THR B 1 350 ? -20.438 -19.25 -0.663 1 97.81 350 THR B N 1
ATOM 5657 C CA . THR B 1 350 ? -19.188 -19.984 -0.49 1 97.81 350 THR B CA 1
ATOM 5658 C C . THR B 1 350 ? -18 -19.031 -0.516 1 97.81 350 THR B C 1
ATOM 5660 O O . THR B 1 350 ? -17.922 -18.141 -1.374 1 97.81 350 THR B O 1
ATOM 5663 N N . ILE B 1 351 ? -17.078 -19.219 0.427 1 97.44 351 ILE B N 1
ATOM 5664 C CA . ILE B 1 351 ? -15.828 -18.469 0.453 1 97.44 351 ILE B CA 1
ATOM 5665 C C . ILE B 1 351 ? -14.711 -19.312 -0.162 1 97.44 351 ILE B C 1
ATOM 5667 O O . ILE B 1 351 ? -14.555 -20.484 0.181 1 97.44 351 ILE B O 1
ATOM 5671 N N . ILE B 1 352 ? -13.977 -18.781 -1.136 1 97.75 352 ILE B N 1
ATOM 5672 C CA . ILE B 1 352 ? -12.742 -19.359 -1.663 1 97.75 352 ILE B CA 1
ATOM 5673 C C . ILE B 1 352 ? -11.602 -18.359 -1.511 1 97.75 352 ILE B C 1
ATOM 5675 O O . ILE B 1 352 ? -11.609 -17.297 -2.139 1 97.75 352 ILE B O 1
ATOM 5679 N N . ASN B 1 353 ? -10.594 -18.656 -0.65 1 95.56 353 ASN B N 1
ATOM 5680 C CA . ASN B 1 353 ? -9.547 -17.719 -0.28 1 95.56 353 ASN B CA 1
ATOM 5681 C C . ASN B 1 353 ? -8.336 -18.422 0.314 1 95.56 353 ASN B C 1
ATOM 5683 O O . ASN B 1 353 ? -8.164 -19.641 0.129 1 95.56 353 ASN B O 1
ATOM 5687 N N . GLY B 1 354 ? -7.363 -17.766 0.831 1 91.31 354 GLY B N 1
ATOM 5688 C CA . GLY B 1 354 ? -6.297 -18.281 1.68 1 91.31 354 GLY B CA 1
ATOM 5689 C C . GLY B 1 354 ? -5.219 -19.016 0.904 1 91.31 354 GLY B C 1
ATOM 5690 O O . GLY B 1 354 ? -4.527 -19.875 1.453 1 91.31 354 GLY B O 1
ATOM 5691 N N . MET B 1 355 ? -4.98 -18.703 -0.361 1 92 355 MET B N 1
ATOM 5692 C CA . MET B 1 355 ? -4.055 -19.453 -1.213 1 92 355 MET B CA 1
ATOM 5693 C C . MET B 1 355 ? -2.615 -19.031 -0.941 1 92 355 MET B C 1
ATOM 5695 O O . MET B 1 355 ? -1.682 -19.609 -1.5 1 92 355 MET B O 1
ATOM 5699 N N . GLY B 1 356 ? -2.471 -18.062 -0.11 1 92.38 356 GLY B N 1
ATOM 5700 C CA . GLY B 1 356 ? -1.12 -17.578 0.12 1 92.38 356 GLY B CA 1
ATOM 5701 C C . GLY B 1 356 ? -0.431 -17.109 -1.147 1 92.38 356 GLY B C 1
ATOM 5702 O O . GLY B 1 356 ? -1.026 -16.391 -1.956 1 92.38 356 GLY B O 1
ATOM 5703 N N . GLY B 1 357 ? 0.833 -17.5 -1.25 1 92.75 357 GLY B N 1
ATOM 5704 C CA . GLY B 1 357 ? 1.614 -17.094 -2.408 1 92.75 357 GLY B CA 1
ATOM 5705 C C . GLY B 1 357 ? 1.4 -17.984 -3.615 1 92.75 357 GLY B C 1
ATOM 5706 O O . GLY B 1 357 ? 2.078 -17.828 -4.633 1 92.75 357 GLY B O 1
ATOM 5707 N N . ASN B 1 358 ? 0.384 -18.828 -3.598 1 95.75 358 ASN B N 1
ATOM 5708 C CA . ASN B 1 358 ? 0.233 -19.844 -4.645 1 95.75 358 ASN B CA 1
ATOM 5709 C C . ASN B 1 358 ? -0.991 -19.562 -5.516 1 95.75 358 ASN B C 1
ATOM 5711 O O . ASN B 1 358 ? -1.507 -20.469 -6.172 1 95.75 358 ASN B O 1
ATOM 5715 N N . GLY B 1 359 ? -1.492 -18.344 -5.512 1 96.62 359 GLY B N 1
ATOM 5716 C CA . GLY B 1 359 ? -2.695 -18 -6.258 1 96.62 359 GLY B CA 1
ATOM 5717 C C . GLY B 1 359 ? -2.57 -18.266 -7.746 1 96.62 359 GLY B C 1
ATOM 5718 O O . GLY B 1 359 ? -3.438 -18.906 -8.344 1 96.62 359 GLY B O 1
ATOM 5719 N N . MET B 1 360 ? -1.484 -17.859 -8.328 1 97.44 360 MET B N 1
ATOM 5720 C CA . MET B 1 360 ? -1.271 -18.062 -9.766 1 97.44 360 MET B CA 1
ATOM 5721 C C . MET B 1 360 ? -1.119 -19.547 -10.094 1 97.44 360 MET B C 1
ATOM 5723 O O . MET B 1 360 ? -1.51 -19.984 -11.172 1 97.44 360 MET B O 1
ATOM 5727 N N . THR B 1 361 ? -0.642 -20.266 -9.141 1 98.31 361 THR B N 1
ATOM 5728 C CA . THR B 1 361 ? -0.229 -21.656 -9.352 1 98.31 361 THR B CA 1
ATOM 5729 C C . THR B 1 361 ? -1.397 -22.609 -9.117 1 98.31 361 THR B C 1
ATOM 5731 O O . THR B 1 361 ? -1.486 -23.656 -9.758 1 98.31 361 THR B O 1
ATOM 5734 N N . LEU B 1 362 ? -2.326 -22.188 -8.242 1 98.31 362 LEU B N 1
ATOM 5735 C CA . LEU B 1 362 ? -3.258 -23.219 -7.793 1 98.31 362 LEU B CA 1
ATOM 5736 C C . LEU B 1 362 ? -4.699 -22.797 -8.062 1 98.31 362 LEU B C 1
ATOM 5738 O O . LEU B 1 362 ? -5.602 -23.641 -8.07 1 98.31 362 LEU B O 1
ATOM 5742 N N . SER B 1 363 ? -5.031 -21.547 -8.289 1 98.44 363 SER B N 1
ATOM 5743 C CA . SER B 1 363 ? -6.402 -21.047 -8.234 1 98.44 363 SER B CA 1
ATOM 5744 C C . SER B 1 363 ? -7.262 -21.672 -9.328 1 98.44 363 SER B C 1
ATOM 5746 O O . SER B 1 363 ? -8.367 -22.141 -9.062 1 98.44 363 SER B O 1
ATOM 5748 N N . PHE B 1 364 ? -6.777 -21.672 -10.594 1 98.75 364 PHE B N 1
ATOM 5749 C CA . PHE B 1 364 ? -7.57 -22.219 -11.688 1 98.75 364 PHE B CA 1
ATOM 5750 C C . PHE B 1 364 ? -7.91 -23.672 -11.43 1 98.75 364 PHE B C 1
ATOM 5752 O O . PHE B 1 364 ? -9.062 -24.094 -11.594 1 98.75 364 PHE B O 1
ATOM 5759 N N . GLY B 1 365 ? -6.875 -24.422 -11.023 1 98.75 365 GLY B N 1
ATOM 5760 C CA . GLY B 1 365 ? -7.109 -25.828 -10.719 1 98.75 365 GLY B CA 1
ATOM 5761 C C . GLY B 1 365 ? -8.055 -26.047 -9.547 1 98.75 365 GLY B C 1
ATOM 5762 O O . GLY B 1 365 ? -8.945 -26.891 -9.617 1 98.75 365 GLY B O 1
ATOM 5763 N N . LEU B 1 366 ? -7.859 -25.312 -8.508 1 98.44 366 LEU B N 1
ATOM 5764 C CA . LEU B 1 366 ? -8.703 -25.422 -7.32 1 98.44 366 LEU B CA 1
ATOM 5765 C C . LEU B 1 366 ? -10.164 -25.172 -7.668 1 98.44 366 LEU B C 1
ATOM 5767 O O . LEU B 1 366 ? -11.031 -25.969 -7.332 1 98.44 366 LEU B O 1
ATOM 5771 N N . CYS B 1 367 ? -10.422 -24.031 -8.32 1 98.62 367 CYS B N 1
ATOM 5772 C CA . CYS B 1 367 ? -11.797 -23.641 -8.602 1 98.62 367 CYS B CA 1
ATOM 5773 C C . CYS B 1 367 ? -12.453 -24.594 -9.594 1 98.62 367 CYS B C 1
ATOM 5775 O O . CYS B 1 367 ? -13.641 -24.875 -9.5 1 98.62 367 CYS B O 1
ATOM 5777 N N . GLU B 1 368 ? -11.672 -25.078 -10.555 1 98.44 368 GLU B N 1
ATOM 5778 C CA . GLU B 1 368 ? -12.18 -26.109 -11.461 1 98.44 368 GLU B CA 1
ATOM 5779 C C . GLU B 1 368 ? -12.633 -27.344 -10.688 1 98.44 368 GLU B C 1
ATOM 5781 O O . GLU B 1 368 ? -13.727 -27.859 -10.914 1 98.44 368 GLU B O 1
ATOM 5786 N N . GLN B 1 369 ? -11.805 -27.781 -9.766 1 97.69 369 GLN B N 1
ATOM 5787 C CA . GLN B 1 369 ? -12.086 -28.984 -8.984 1 97.69 369 GLN B CA 1
ATOM 5788 C C . GLN B 1 369 ? -13.305 -28.766 -8.086 1 97.69 369 GLN B C 1
ATOM 5790 O O . GLN B 1 369 ? -14.18 -29.641 -8.008 1 97.69 369 GLN B O 1
ATOM 5795 N N . ILE B 1 370 ? -13.359 -27.625 -7.438 1 96.75 370 ILE B N 1
ATOM 5796 C CA . ILE B 1 370 ? -14.438 -27.328 -6.496 1 96.75 370 ILE B CA 1
ATOM 5797 C C . ILE B 1 370 ? -15.766 -27.25 -7.242 1 96.75 370 ILE B C 1
ATOM 5799 O O . ILE B 1 370 ? -16.75 -27.859 -6.836 1 96.75 370 ILE B O 1
ATOM 5803 N N . ILE B 1 371 ? -15.812 -26.531 -8.336 1 97.19 371 ILE B N 1
ATOM 5804 C CA . ILE B 1 371 ? -17.062 -26.297 -9.062 1 97.19 371 ILE B CA 1
ATOM 5805 C C . ILE B 1 371 ? -17.5 -27.562 -9.773 1 97.19 371 ILE B C 1
ATOM 5807 O O . ILE B 1 371 ? -18.688 -27.906 -9.789 1 97.19 371 ILE B O 1
ATOM 5811 N N . ALA B 1 372 ? -16.562 -28.328 -10.352 1 94.88 372 ALA B N 1
ATOM 5812 C CA . ALA B 1 372 ? -16.875 -29.594 -11 1 94.88 372 ALA B CA 1
ATOM 5813 C C . ALA B 1 372 ? -17.453 -30.594 -10 1 94.88 372 ALA B C 1
ATOM 5815 O O . ALA B 1 372 ? -18.344 -31.375 -10.328 1 94.88 372 ALA B O 1
ATOM 5816 N N . GLY B 1 373 ? -16.859 -30.594 -8.859 1 89.94 373 GLY B N 1
ATOM 5817 C CA . GLY B 1 373 ? -17.312 -31.516 -7.828 1 89.94 373 GLY B CA 1
ATOM 5818 C C . GLY B 1 373 ? -18.734 -31.25 -7.375 1 89.94 373 GLY B C 1
ATOM 5819 O O . GLY B 1 373 ? -19.422 -32.156 -6.902 1 89.94 373 GLY B O 1
ATOM 5820 N N . ARG B 1 374 ? -19.219 -30.031 -7.441 1 83.12 374 ARG B N 1
ATOM 5821 C CA . ARG B 1 374 ? -20.578 -29.641 -7.051 1 83.12 374 ARG B CA 1
ATOM 5822 C C . ARG B 1 374 ? -21.594 -30.047 -8.117 1 83.12 374 ARG B C 1
ATOM 5824 O O . ARG B 1 374 ? -22.75 -30.312 -7.809 1 83.12 374 ARG B O 1
ATOM 5831 N N . SER B 1 375 ? -21.25 -30 -9.297 1 67.12 375 SER B N 1
ATOM 5832 C CA . SER B 1 375 ? -22.141 -30.328 -10.398 1 67.12 375 SER B CA 1
ATOM 5833 C C . SER B 1 375 ? -22.438 -31.828 -10.453 1 67.12 375 SER B C 1
ATOM 5835 O O . SER B 1 375 ? -23.5 -32.25 -10.914 1 67.12 375 SER B O 1
ATOM 5837 N N . ASN B 1 376 ? -21.531 -32.594 -9.977 1 58.81 376 ASN B N 1
ATOM 5838 C CA . ASN B 1 376 ? -21.703 -34.031 -9.992 1 58.81 376 ASN B CA 1
ATOM 5839 C C . ASN B 1 376 ? -22.453 -34.531 -8.758 1 58.81 376 ASN B C 1
ATOM 5841 O O . ASN B 1 376 ? -22.766 -35.688 -8.648 1 58.81 376 ASN B O 1
ATOM 5845 N N . SER B 1 377 ? -22.703 -33.656 -7.828 1 49.56 377 SER B N 1
ATOM 5846 C CA . SER B 1 377 ? -23.5 -34.094 -6.684 1 49.56 377 SER B CA 1
ATOM 5847 C C . SER B 1 377 ? -24.969 -33.781 -6.863 1 49.56 377 SER B C 1
ATOM 5849 O O . SER B 1 377 ? -25.328 -32.75 -7.461 1 49.56 377 SER B O 1
#

Radius of gyration: 27.76 Å; Cα contacts (8 Å, |Δi|>4): 1741; chains: 2; bounding box: 66×82×58 Å

Organism: NCBI:txid1302689

Foldseek 3Di:
DPAAEEEEEALALLRLLLLVLSLVVRYQYEYEAQAQDDDAPQQVAQQKQCLLLAAPDPQSVLLLVLLVVLVVLCVVLVFDKFQQWEKEWDLDPLLLLLLQLLCVVPVVPFPKDKAALVRVCVSFVFWDSVSTGTIMTHRRMMGGNSNPVSVSSVVSCCVPRVHHYDHSFDFQEDDPQWTDGPPDIDGGQFYEYEHWLCSCRHPVPVVVVAQKWKKKKKKFKFDAAPPNDAGRHKYWYSLVLLVGPRSVSGPSSVVVVVVCCVPVVVCVVFQWTWIWHAHPNRMIIIYITIDIGRDDDQDDDVVRVVVRVVRSVVTTDTRGRHTDDMHMHMGMAGPPPDQWDWDDPDVRYIYTGHNHSNSSRRSSSVSNVVSVVVVVD/DPAAEEEEEALALLRLLLLVLRLVVRYQYEYEAQAQDDDAPQQVAQQKQPLLLAAPDPQSVLLLVLLVVLVVLCVVLVFDKFQQWEKEWDLDPLLLLLLQLLCVVPVVPFPKDKAALVRVCVSFVFWDSVSTGTIMTHRRMMGGNSNPVSVSSVVSCCVPRVHHYDHSFDFQEDDPQWTDGPPDIDGGLFYEYEHWLCSCRHPVPVVVVAQKWK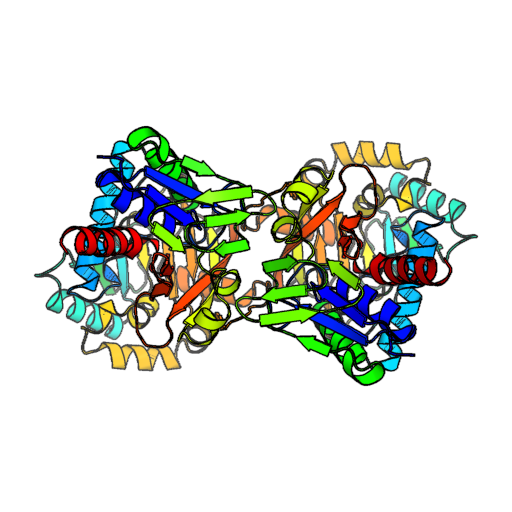KKKKKFKFDAAPPNGAGRHKYWYSLVLLVGPRSVSRPSSVVVVVVCCVPVVVCVVFQWTWIWHAHPNRMIIIYITIDIGRDDDQDDDVVRVVVRVVRSVVTTDTRGRHTDDMHMHMGMAGPPPDQWDWDDPDVRYIYTGHNHSNSSRRSSSVSNVVSVVVVVD

Secondary structure (DSSP, 8-state):
-PPPEEEEE--SHHHHHHHHHHHTTT-EEEEE-SSSS--SGGGSS--EE-GGGSPTTHHHHHHHHHHHHHHHHHHHHT--EE---EEEEE-SHHHHHHHHHHHHHHTTTSSEEEE-HHHHHHH-TTB--TT--EEEEETT-EEE-HHHHHHHHHHHHHHHH--EEE-S----EEETTEEEETTEEEE-SEEEE--GGGHHHH-HHHHHHSSEEEEEEEEEEEPPPGGG----SEEE-GGGGGTSGGGGG-TTHHHHHHHHHHHTHHHHHTT---EEEE-TTS-EEEE---EEESS--SPEEHHHHHHHHHHHHHHB--S---EEEEEEEEEEEESSS-S-EEEEEETTEEEEE-BGGGHHHHHHHHHHHHHHHHHT-/----EEEEE--SHHHHHHHHHHHTTT-EEEEE-SSSS--SGGGSS--EE-GGGSPTTHHHHHHHHHHHHHHHHHHHHT--EE---EEEEE-SHHHHHHHHHHHHHHTTTSSEEEE-HHHHHHH-TTB--TT--EEEEETT-EEE-HHHHHHHHHHHHHHHH--EEE-S----EEETTEEEETTEEEE-SEEEE--GGGGGGT-HHHHHHSSEEEEEEEEEEEPPPGGG----SEEE-GGGGGTSGGGGG-TTHHHHHHHHHHHTHHHHHTT---EEEE-TTS-EEEE---EEESS--SPEEHHHHHHHHHHHHHHB--S---EEEEEEEEEEEESSS-S-EEEEEETTEEEEE-BGGGHHHHHHHHHHHHHHHHHT-

pLDDT: mean 96.71, std 4.86, range [49.56, 98.94]

InterPro domains:
  IPR006076 FAD dependent oxidoreductase [PF01266] (6-369)
  IPR017741 FAD-dependent oxidoreductase, HpnW [TIGR03364] (6-368)
  IPR036188 FAD/NAD(P)-binding domain superfamily [G3DSA:3.50.50.60] (7-366)
  IPR036188 FAD/NAD(P)-binding domain superfamily [SSF51905] (4-212)

Nearest PDB structures (foldseek):
  1y56-assembly1_B  TM=8.542E-01  e=1.160E-22  Pyrococcus horikoshii OT3
  7rdf-assembly1_A  TM=7.802E-01  e=9.097E-21  Pseudomonas aeruginosa PAO1
  3sm8-assembly1_A  TM=7.655E-01  e=1.231E-19  Pseudomonas aeruginosa
  7fgp-assembly1_B  TM=7.635E-01  e=5.943E-17  Aureimonas altamirensis DSM 21988
  3sgl-assembly1_A  TM=7.075E-01  e=3.052E-17  Yersinia pestis

Sequence (754 aa):
MSKPSAIIIGAGIVGLATARALAIRGYQVTVFERNERAVGASIRNFGMVWPIGQPTGPLFDRAMLSRSIWKQVCAEAGIWHDEVGSLHMAYHDDELQVMAEYADANQHLRDCTLLTPAQTLQKSAGVNPEGLKGALWSGTEMIVEARAAIGQVAKYLTEKYEVQFYWNTAISRIAYPAVISGNNSWEADEIFVCSGSEFETLYPQLFAATPITKCKLQMLRLAAQPDGWRIGPSLCGGLSMIHYPGFQSAASLPGLKKRYEEQYADELKWGIHVMVSQNHTGELTVGDSHEYGLVHDPFDKDFINQMILKYLRTFTNLKNWQLAQTWNGIYPKMTNGQTELVMEAEPGVTIINGMGGNGMTLSFGLCEQIIAGRSNSMSKPSAIIIGAGIVGLATARALAIRGYQVTVFERNERAVGASIRNFGMVWPIGQPTGPLFDRAMLSRSIWKQVCAEAGIWHDEVGSLHMAYHDDELQVMAEYADANQHLRDCTLLTPAQTLQKSAGVNPEGLKGALWSGTEMIVEARAAIGQVAKYLTEKYEVQFYWNTAISRIAYPAVISGNNSWEADEIFVCSGSEFETLYPQLFAATPITKCKLQMLRLAAQPDGWRIGPSLCGGLSMIHYPGFQSAASLPGLKKRYEEQYADELKWGIHVMVSQNHTGELTVGDSHEYGLVHDPFDKDFINQMILKYLRTFTNLKNWQLAQTWNGIYPKMTNGQTELVMEAEPGVTIINGMGGNGMTLSFGLCEQIIAGRSNS